Protein AF-A0A367IWD2-F1 (afdb_monomer)

Sequence (474 aa):
EDLYQDLKIALFERIKDKDSSVRIQAATALCRLQNADIDVDPTDGKTILQKLMWILQNDSNAEIRRVILFNIDPNQDTLPYIVERARDVDPINRRVVYLKPLSDLQDFRLLSFQQRSNVLKWGLNDRDPLVRKAVGKMLSTKWIKQASNNLIEFLERLEILKSGVADIAESVLNAFFAERMDIIKEITFDAEFWKHLTPESIFLAKVFINFLQTKNHLDERLEDVLPEVTDHANNLEYYWEMYQSASDEDKPEYEFIISQLLETCMCLDYADEVGRRKVFELLRSILKSFDIISDHLTRIIRLFRLISSDERDFTRTMIEIISDIQELFNPFEGLEESSAKKIRLDDGGSSSPERTNALSDTTDNDIRFKCLSICRSMLENSQESFNKNSNLYGLLNDLIVPAVQNADTNLRGIGLHCLGLCCTLDRELAQHNISLFIHCIKCGHDELKIRALMILFDLIMTYGLQTVTAHLED

Mean predicted aligned error: 7.69 Å

Secondary structure (DSSP, 8-state):
-HHHHHHHHHHHHHTT-SSHHHHHHHHHHHHHTTTS--PPPTTTS--HHHHHHHHHHH-S-HHHHHHHHHH----TTTHHHHHHGGG-SSHHHHHHHHHTTTTS-S-GGGS-HHHHHHHHHHHHT-SSHHHHHHHHHHIIIIIHHHTTT-HHHHHHHHTTTSTTTHHHHHHHHHHHHHH-GGGTTT----TTGGGS--HHHHHHHHHHHHHHHT-TT-HHHHHHHSPPHHHHHHHHHHHHHHHHHS-TTTHHHHHHHHHHHHHHHTTS----HHHHHHHHHHHHHHHHSTT--HHHHHHHHHHHHHHSSSHHHHHHHHHHHHHHHHHHH-TTHHHHTT--S------------HHHHHHHHHHHHHHHHHHHHHHHHHHHT--S-GGG-HHHHHHIIIIIHHHHT-SSHHHHHHHHHHHHHHHHH-HHHHHHHHHHHHHHHHHS-HHHHHHHHHHHHHHHHHH-HHHHTTT---

Organism: Rhizopus stolonifer (NCBI:txid4846)

Structure (mmCIF, N/CA/C/O backbone):
data_AF-A0A367IWD2-F1
#
_entry.id   AF-A0A367IWD2-F1
#
loop_
_atom_site.group_PDB
_atom_site.id
_atom_site.type_symbol
_atom_site.label_atom_id
_atom_site.label_alt_id
_atom_site.label_comp_id
_atom_site.label_asym_id
_atom_site.label_entity_id
_atom_site.label_seq_id
_atom_site.pdbx_PDB_ins_code
_atom_site.Cartn_x
_atom_site.Cartn_y
_atom_site.Cartn_z
_atom_site.occupancy
_atom_site.B_iso_or_equiv
_atom_site.auth_seq_id
_atom_site.auth_comp_id
_atom_site.auth_asym_id
_atom_site.auth_atom_id
_atom_site.pdbx_PDB_model_num
ATOM 1 N N . GLU A 1 1 ? 41.403 -0.947 -37.393 1.00 76.31 1 GLU A N 1
ATOM 2 C CA . GLU A 1 1 ? 41.480 0.253 -36.553 1.00 76.31 1 GLU A CA 1
ATOM 3 C C . GLU A 1 1 ? 41.031 1.503 -37.289 1.00 76.31 1 GLU A C 1
ATOM 5 O O . GLU A 1 1 ? 39.931 1.953 -37.016 1.00 76.31 1 GLU A O 1
ATOM 10 N N . ASP A 1 2 ? 41.758 1.974 -38.303 1.00 84.19 2 ASP A N 1
ATOM 11 C CA . ASP A 1 2 ? 41.429 3.232 -39.004 1.00 84.19 2 ASP A CA 1
ATOM 12 C C . ASP A 1 2 ? 39.982 3.299 -39.532 1.00 84.19 2 ASP A C 1
ATOM 14 O O . ASP A 1 2 ? 39.249 4.233 -39.223 1.00 84.19 2 ASP A O 1
ATOM 18 N N . LEU A 1 3 ? 39.504 2.242 -40.206 1.00 89.62 3 LEU A N 1
ATOM 19 C CA . LEU A 1 3 ? 38.119 2.173 -40.698 1.00 89.62 3 LEU A CA 1
ATOM 20 C C . LEU A 1 3 ? 37.063 2.239 -39.577 1.00 89.62 3 LEU A C 1
ATOM 22 O O . LEU A 1 3 ? 35.968 2.755 -39.790 1.00 89.62 3 LEU A O 1
ATOM 26 N N . TYR A 1 4 ? 37.363 1.686 -38.398 1.00 87.38 4 TYR A N 1
ATOM 27 C CA . TYR A 1 4 ? 36.448 1.719 -37.256 1.00 87.38 4 TYR A CA 1
ATOM 28 C C . TYR A 1 4 ? 36.325 3.145 -36.710 1.00 87.38 4 TYR A C 1
ATOM 30 O O . TYR A 1 4 ? 35.212 3.623 -36.490 1.00 87.38 4 TYR A O 1
ATOM 38 N N . GLN A 1 5 ? 37.454 3.844 -36.570 1.00 85.75 5 GLN A N 1
ATOM 39 C CA . GLN A 1 5 ? 37.480 5.230 -36.107 1.00 85.75 5 GLN A CA 1
ATOM 40 C C . GLN A 1 5 ? 36.806 6.174 -37.115 1.00 85.75 5 GLN A C 1
ATOM 42 O O . GLN A 1 5 ? 35.967 6.984 -36.720 1.00 85.75 5 GLN A O 1
ATOM 47 N N . ASP A 1 6 ? 37.063 6.005 -38.416 1.00 89.50 6 ASP A N 1
ATOM 48 C CA . ASP A 1 6 ? 36.394 6.775 -39.475 1.00 89.50 6 ASP A CA 1
ATOM 49 C C . ASP A 1 6 ? 34.869 6.574 -39.446 1.00 89.50 6 ASP A C 1
ATOM 51 O O . ASP A 1 6 ? 34.095 7.534 -39.520 1.00 89.50 6 ASP A O 1
ATOM 55 N N . LEU A 1 7 ? 34.419 5.323 -39.282 1.00 91.19 7 LEU A N 1
ATOM 56 C CA . LEU A 1 7 ? 33.000 4.998 -39.154 1.00 91.19 7 LEU A CA 1
ATOM 57 C C . LEU A 1 7 ? 32.384 5.647 -37.907 1.00 91.19 7 LEU A C 1
ATOM 59 O O . LEU A 1 7 ? 31.304 6.234 -37.989 1.00 91.19 7 LEU A O 1
ATOM 63 N N . LYS A 1 8 ? 33.061 5.563 -36.758 1.00 88.62 8 LYS A N 1
ATOM 64 C CA . LYS A 1 8 ? 32.615 6.150 -35.488 1.00 88.62 8 LYS A CA 1
ATOM 65 C C . LYS A 1 8 ? 32.444 7.667 -35.601 1.00 88.62 8 LYS A C 1
ATOM 67 O O . LYS A 1 8 ? 31.390 8.182 -35.224 1.00 88.62 8 LYS A O 1
ATOM 72 N N . ILE A 1 9 ? 33.422 8.367 -36.181 1.00 89.06 9 ILE A N 1
ATOM 73 C CA . ILE A 1 9 ? 33.366 9.820 -36.413 1.00 89.06 9 ILE A CA 1
ATOM 74 C C . ILE A 1 9 ? 32.165 10.171 -37.300 1.00 89.06 9 ILE A C 1
ATOM 76 O O . ILE A 1 9 ? 31.346 11.015 -36.928 1.00 89.06 9 ILE A O 1
ATOM 80 N N . ALA A 1 10 ? 31.991 9.470 -38.426 1.00 93.38 10 ALA A N 1
ATOM 81 C CA . ALA A 1 10 ? 30.861 9.705 -39.323 1.00 93.38 10 ALA A CA 1
ATOM 82 C C . ALA A 1 10 ? 29.505 9.486 -38.622 1.00 93.38 10 ALA A C 1
ATOM 84 O O . ALA A 1 10 ? 28.577 10.284 -38.782 1.00 93.38 10 ALA A O 1
ATOM 85 N N . LEU A 1 11 ? 29.381 8.439 -37.798 1.00 94.38 11 LEU A N 1
ATOM 86 C CA . LEU A 1 11 ? 28.165 8.158 -37.030 1.00 94.38 11 LEU A CA 1
ATOM 87 C C . LEU A 1 11 ? 27.882 9.226 -35.963 1.00 94.38 11 LEU A C 1
ATOM 89 O O . LEU A 1 11 ? 26.724 9.598 -35.770 1.00 94.38 11 LEU A O 1
ATOM 93 N N . PHE A 1 12 ? 28.910 9.761 -35.303 1.00 92.06 12 PHE A N 1
ATOM 94 C CA . PHE A 1 12 ? 28.763 10.852 -34.333 1.00 92.06 12 PHE A CA 1
ATOM 95 C C . PHE A 1 12 ? 28.338 12.181 -34.954 1.00 92.06 12 PHE A C 1
ATOM 97 O O . PHE A 1 12 ? 27.682 12.987 -34.288 1.00 92.06 12 PHE A O 1
ATOM 104 N N . GLU A 1 13 ? 28.654 12.415 -36.223 1.00 92.38 13 GLU A N 1
ATOM 105 C CA . GLU A 1 13 ? 28.060 13.525 -36.962 1.00 92.38 13 GLU A CA 1
ATOM 106 C C . GLU A 1 13 ? 26.602 13.231 -37.323 1.00 92.38 13 GLU A C 1
ATOM 108 O O . GLU A 1 13 ? 25.718 14.057 -37.083 1.00 92.38 13 GLU A O 1
ATOM 113 N N . ARG A 1 14 ? 26.324 12.037 -37.868 1.00 95.56 14 ARG A N 1
ATOM 114 C CA . ARG A 1 14 ? 24.978 11.664 -38.335 1.00 95.56 14 ARG A CA 1
ATOM 115 C C . ARG A 1 14 ? 23.954 11.533 -37.212 1.00 95.56 14 ARG A C 1
ATOM 117 O O . ARG A 1 14 ? 22.770 11.755 -37.440 1.00 95.56 14 ARG A O 1
ATOM 124 N N . ILE A 1 15 ? 24.371 11.242 -35.984 1.00 94.31 15 ILE A N 1
ATOM 125 C CA . ILE A 1 15 ? 23.451 11.187 -34.843 1.00 94.31 15 ILE A CA 1
ATOM 126 C C . ILE A 1 15 ? 22.932 12.569 -34.417 1.00 94.31 15 ILE A C 1
ATOM 128 O O . ILE A 1 15 ? 21.989 12.656 -33.640 1.00 94.31 15 ILE A O 1
ATOM 132 N N . LYS A 1 16 ? 23.514 13.654 -34.940 1.00 92.75 16 LYS A N 1
ATOM 133 C CA . LYS A 1 16 ? 23.053 15.039 -34.747 1.00 92.75 16 LYS A CA 1
ATOM 134 C C . LYS A 1 16 ? 22.347 15.594 -35.992 1.00 92.75 16 LYS A C 1
ATOM 136 O O . LYS A 1 16 ? 22.099 16.796 -36.064 1.00 92.75 16 LYS A O 1
ATOM 141 N N . ASP A 1 17 ? 22.051 14.743 -36.978 1.00 96.69 17 ASP A N 1
ATOM 142 C CA . ASP A 1 17 ? 21.439 15.160 -38.240 1.00 96.69 17 ASP A CA 1
ATOM 143 C C . ASP A 1 17 ? 20.056 15.793 -38.014 1.00 96.69 17 ASP A C 1
ATOM 145 O O . ASP A 1 17 ? 19.337 15.466 -37.066 1.00 96.69 17 ASP A O 1
ATOM 149 N N . LYS A 1 18 ? 19.667 16.714 -38.896 1.00 95.31 18 LYS A N 1
ATOM 150 C CA . LYS A 1 18 ? 18.365 17.383 -38.834 1.00 95.31 18 LYS A CA 1
ATOM 151 C C . LYS A 1 18 ? 17.227 16.395 -39.101 1.00 95.31 18 LYS A C 1
ATOM 153 O O . LYS A 1 18 ? 16.166 16.514 -38.485 1.00 95.31 18 LYS A O 1
ATOM 158 N N . ASP A 1 19 ? 17.449 15.428 -39.989 1.00 96.81 19 ASP A N 1
ATOM 159 C CA . ASP A 1 19 ? 16.465 14.410 -40.340 1.00 96.81 19 ASP A CA 1
ATOM 160 C C . ASP A 1 19 ? 16.474 13.262 -39.320 1.00 96.81 19 ASP A C 1
ATOM 162 O O . ASP A 1 19 ? 17.493 12.605 -39.087 1.00 96.81 19 ASP A O 1
ATOM 166 N N . SER A 1 20 ? 15.320 12.991 -38.704 1.00 96.88 20 SER A N 1
ATOM 167 C CA . SER A 1 20 ? 15.198 11.905 -37.732 1.00 96.88 20 SER A CA 1
ATOM 168 C C . SER A 1 20 ? 15.439 10.526 -38.343 1.00 96.88 20 SER A C 1
ATOM 170 O O . SER A 1 20 ? 15.925 9.650 -37.638 1.00 96.88 20 SER A O 1
ATOM 172 N N . SER A 1 21 ? 15.152 10.319 -39.631 1.00 97.06 21 SER A N 1
ATOM 173 C CA . SER A 1 21 ? 15.406 9.039 -40.303 1.00 97.06 21 SER A CA 1
ATOM 174 C C . SER A 1 21 ? 16.902 8.713 -40.361 1.00 97.06 21 SER A C 1
ATOM 176 O O . SER A 1 21 ? 17.296 7.573 -40.109 1.00 97.06 21 SER A O 1
ATOM 178 N N . VAL A 1 22 ? 17.747 9.725 -40.584 1.00 97.56 22 VAL A N 1
ATOM 179 C CA . VAL A 1 22 ? 19.210 9.594 -40.554 1.00 97.56 22 VAL A CA 1
ATOM 180 C C . VAL A 1 22 ? 19.686 9.320 -39.131 1.00 97.56 22 VAL A C 1
ATOM 182 O O . VAL A 1 22 ? 20.461 8.384 -38.913 1.00 97.56 22 VAL A O 1
ATOM 185 N N . ARG A 1 23 ? 19.169 10.066 -38.144 1.00 97.12 23 ARG A N 1
ATOM 186 C CA . ARG A 1 23 ? 19.503 9.836 -36.730 1.00 97.12 23 ARG A CA 1
ATOM 187 C C . ARG A 1 23 ? 19.108 8.434 -36.255 1.00 97.12 23 ARG A C 1
ATOM 189 O O . ARG A 1 23 ? 19.865 7.830 -35.507 1.00 97.12 23 ARG A O 1
ATOM 196 N N . ILE A 1 24 ? 17.982 7.881 -36.716 1.00 97.12 24 ILE A N 1
ATOM 197 C CA . ILE A 1 24 ? 17.560 6.499 -36.416 1.00 97.12 24 ILE A CA 1
ATOM 198 C C . ILE A 1 24 ? 18.602 5.484 -36.905 1.00 97.12 24 ILE A C 1
ATOM 200 O O . ILE A 1 24 ? 18.986 4.585 -36.152 1.00 97.12 24 ILE A O 1
ATOM 204 N N . GLN A 1 25 ? 19.085 5.624 -38.145 1.00 97.38 25 GLN A N 1
ATOM 205 C CA . GLN A 1 25 ? 20.106 4.721 -38.687 1.00 97.38 25 GLN A CA 1
ATOM 206 C C . GLN A 1 25 ? 21.433 4.867 -37.938 1.00 97.38 25 GLN A C 1
ATOM 208 O O . GLN A 1 25 ? 22.050 3.864 -37.576 1.00 97.38 25 GLN A O 1
ATOM 213 N N . ALA A 1 26 ? 21.833 6.105 -37.629 1.00 97.00 26 ALA A N 1
ATOM 214 C CA . ALA A 1 26 ? 23.030 6.370 -36.840 1.00 97.00 26 ALA A CA 1
ATOM 215 C C . ALA A 1 26 ? 22.930 5.770 -35.427 1.00 97.00 26 ALA A C 1
ATOM 217 O O . ALA A 1 26 ? 23.858 5.095 -34.988 1.00 97.00 26 ALA A O 1
ATOM 218 N N . ALA A 1 27 ? 21.792 5.935 -34.742 1.00 97.00 27 ALA A N 1
ATOM 219 C CA . ALA A 1 27 ? 21.549 5.378 -33.410 1.00 97.00 27 ALA A CA 1
ATOM 220 C C . ALA A 1 27 ? 21.619 3.849 -33.436 1.00 97.00 27 ALA A C 1
ATOM 222 O O . ALA A 1 27 ? 22.286 3.241 -32.605 1.00 97.00 27 ALA A O 1
ATOM 223 N N . THR A 1 28 ? 20.984 3.232 -34.437 1.00 96.50 28 THR A N 1
ATOM 224 C CA . THR A 1 28 ? 20.995 1.776 -34.630 1.00 96.50 28 THR A CA 1
ATOM 225 C C . THR A 1 28 ? 22.417 1.250 -34.818 1.00 96.50 28 THR A C 1
ATOM 227 O O . THR A 1 28 ? 22.790 0.250 -34.205 1.00 96.50 28 THR A O 1
ATOM 230 N N . ALA A 1 29 ? 23.221 1.917 -35.651 1.00 95.81 29 ALA A N 1
ATOM 231 C CA . ALA A 1 29 ? 24.611 1.540 -35.875 1.00 95.81 29 ALA A CA 1
ATOM 232 C C . ALA A 1 29 ? 25.457 1.714 -34.604 1.00 95.81 29 ALA A C 1
ATOM 234 O O . ALA A 1 29 ? 26.176 0.792 -34.232 1.00 95.81 29 ALA A O 1
ATOM 235 N N . LEU A 1 30 ? 25.315 2.840 -33.895 1.00 94.94 30 LEU A N 1
ATOM 236 C CA . LEU A 1 30 ? 26.032 3.106 -32.643 1.00 94.94 30 LEU A CA 1
ATOM 237 C C . LEU A 1 30 ? 25.687 2.097 -31.539 1.00 94.94 30 LEU A C 1
ATOM 239 O O . LEU A 1 30 ? 26.592 1.636 -30.851 1.00 94.94 30 LEU A O 1
ATOM 243 N N . CYS A 1 31 ? 24.422 1.680 -31.402 1.00 94.88 31 CYS A N 1
ATOM 244 C CA . CYS A 1 31 ? 24.045 0.628 -30.450 1.00 94.88 31 CYS A CA 1
ATOM 245 C C . CYS A 1 31 ? 24.776 -0.696 -30.724 1.00 94.88 31 CYS A C 1
ATOM 247 O O . CYS A 1 31 ? 25.167 -1.386 -29.791 1.00 94.88 31 CYS A O 1
ATOM 249 N N . ARG A 1 32 ? 25.043 -1.050 -31.988 1.00 93.00 32 ARG A N 1
ATOM 250 C CA . ARG A 1 32 ? 25.809 -2.271 -32.312 1.00 93.00 32 ARG A CA 1
ATOM 251 C C . ARG A 1 32 ? 27.283 -2.187 -31.918 1.00 93.00 32 ARG A C 1
ATOM 253 O O . ARG A 1 32 ? 27.925 -3.222 -31.783 1.00 93.00 32 ARG A O 1
ATOM 260 N N . LEU A 1 33 ? 27.807 -0.976 -31.749 1.00 91.31 33 LEU A N 1
ATOM 261 C CA . LEU A 1 33 ? 29.195 -0.716 -31.370 1.00 91.31 33 LEU A CA 1
ATOM 262 C C . LEU A 1 33 ? 29.349 -0.421 -29.865 1.00 91.31 33 LEU A C 1
ATOM 264 O O . LEU A 1 33 ? 30.459 -0.178 -29.409 1.00 91.31 33 LEU A O 1
ATOM 268 N N . GLN A 1 34 ? 28.264 -0.467 -29.078 1.00 88.19 34 GLN A N 1
ATOM 269 C CA . GLN A 1 34 ? 28.233 0.010 -27.685 1.00 88.19 34 GLN A CA 1
ATOM 270 C C . GLN A 1 34 ? 29.248 -0.665 -26.743 1.00 88.19 34 GLN A C 1
ATOM 272 O O . GLN A 1 34 ? 29.735 -0.011 -25.827 1.00 88.19 34 GLN A O 1
ATOM 277 N N . ASN A 1 35 ? 29.587 -1.938 -26.983 1.00 80.38 35 ASN A N 1
ATOM 278 C CA . ASN A 1 35 ? 30.519 -2.718 -26.154 1.00 80.38 35 ASN A CA 1
ATOM 279 C C . ASN A 1 35 ? 31.946 -2.764 -26.718 1.00 80.38 35 ASN A C 1
ATOM 281 O O . ASN A 1 35 ? 32.832 -3.337 -26.092 1.00 80.38 35 ASN A O 1
ATOM 285 N N . ALA A 1 36 ? 32.163 -2.227 -27.921 1.00 73.50 36 ALA A N 1
ATOM 286 C CA . ALA A 1 36 ? 33.448 -2.309 -28.608 1.00 73.50 36 ALA A CA 1
ATOM 287 C C . ALA A 1 36 ? 34.419 -1.193 -28.190 1.00 73.50 36 ALA A C 1
ATOM 289 O O . ALA A 1 36 ? 35.567 -1.205 -28.621 1.00 73.50 36 ALA A O 1
ATOM 290 N N . ASP A 1 37 ? 33.969 -0.227 -27.381 1.00 66.06 37 ASP A N 1
ATOM 291 C CA . ASP A 1 37 ? 34.604 1.085 -27.333 1.00 66.06 37 ASP A CA 1
ATOM 292 C C . ASP A 1 37 ? 34.851 1.606 -25.914 1.00 66.06 37 ASP A C 1
ATOM 294 O O . ASP A 1 37 ? 33.945 2.098 -25.237 1.00 66.06 37 ASP A O 1
ATOM 298 N N . ILE A 1 38 ? 36.113 1.520 -25.489 1.00 67.94 38 ILE A N 1
ATOM 299 C CA . ILE A 1 38 ? 36.642 2.229 -24.314 1.00 67.94 38 ILE A CA 1
ATOM 300 C C . ILE A 1 38 ? 37.183 3.610 -24.740 1.00 67.94 38 ILE A C 1
ATOM 302 O O . ILE A 1 38 ? 37.380 4.487 -23.897 1.00 67.94 38 ILE A O 1
ATOM 306 N N . ASP A 1 39 ? 37.376 3.847 -26.043 1.00 76.56 39 ASP A N 1
ATOM 307 C CA . ASP A 1 39 ? 37.979 5.073 -26.544 1.00 76.56 39 ASP A CA 1
ATOM 308 C C . ASP A 1 39 ? 36.976 6.228 -26.511 1.00 76.56 39 ASP A C 1
ATOM 310 O O . ASP A 1 39 ? 35.858 6.192 -27.044 1.00 76.56 39 ASP A O 1
ATOM 314 N N . VAL A 1 40 ? 37.408 7.321 -25.899 1.00 82.19 40 VAL A N 1
ATOM 315 C CA . VAL A 1 40 ? 36.646 8.565 -25.868 1.00 82.19 40 VAL A CA 1
ATOM 316 C C . VAL A 1 40 ? 36.760 9.293 -27.204 1.00 82.19 40 VAL A C 1
ATOM 318 O O . VAL A 1 40 ? 37.813 9.296 -27.838 1.00 82.19 40 VAL A O 1
ATOM 321 N N . ASP A 1 41 ? 35.678 9.937 -27.637 1.00 81.56 41 ASP A N 1
ATOM 322 C CA . ASP A 1 41 ? 35.747 10.882 -28.750 1.00 81.56 41 ASP A CA 1
ATOM 323 C C . ASP A 1 41 ? 36.679 12.049 -28.371 1.00 81.56 41 ASP A C 1
ATOM 325 O O . ASP A 1 41 ? 36.405 12.730 -27.377 1.00 81.56 41 ASP A O 1
ATOM 329 N N . PRO A 1 42 ? 37.740 12.343 -29.145 1.00 81.38 42 PRO A N 1
ATOM 330 C CA . PRO A 1 42 ? 38.634 13.469 -28.870 1.00 81.38 42 PRO A CA 1
ATOM 331 C C . PRO A 1 42 ? 37.933 14.836 -28.810 1.00 81.38 42 PRO A C 1
ATOM 333 O O . PRO A 1 42 ? 38.454 15.774 -28.211 1.00 81.38 42 PRO A O 1
ATOM 336 N N . THR A 1 43 ? 36.759 14.965 -29.430 1.00 82.81 43 THR A N 1
ATOM 337 C CA . THR A 1 43 ? 36.009 16.221 -29.550 1.00 82.81 43 THR A CA 1
ATOM 338 C C . THR A 1 43 ? 35.304 16.615 -28.255 1.00 82.81 43 THR A C 1
ATOM 340 O O . THR A 1 43 ? 35.242 17.796 -27.918 1.00 82.81 43 THR A O 1
ATOM 343 N N . ASP A 1 44 ? 34.719 15.646 -27.546 1.00 85.06 44 ASP A N 1
ATOM 344 C CA . ASP A 1 44 ? 33.892 15.900 -26.357 1.00 85.06 44 ASP A CA 1
ATOM 345 C C . ASP A 1 44 ? 34.216 14.996 -25.159 1.00 85.06 44 ASP A C 1
ATOM 347 O O . ASP A 1 44 ? 33.583 15.122 -24.110 1.00 85.06 44 ASP A O 1
ATOM 351 N N . GLY A 1 45 ? 35.210 14.116 -25.292 1.00 87.06 45 GLY A N 1
ATOM 352 C CA . GLY A 1 45 ? 35.662 13.211 -24.243 1.00 87.06 45 GLY A CA 1
ATOM 353 C C . GLY A 1 45 ? 34.659 12.114 -23.892 1.00 87.06 45 GLY A C 1
ATOM 354 O O . GLY A 1 45 ? 34.798 11.509 -22.831 1.00 87.06 45 GLY A O 1
ATOM 355 N N . LYS A 1 46 ? 33.638 11.864 -24.729 1.00 88.25 46 LYS A N 1
ATOM 356 C CA . LYS A 1 46 ? 32.575 10.896 -24.426 1.00 88.25 46 LYS A CA 1
ATOM 357 C C . LYS A 1 46 ? 32.710 9.595 -25.200 1.00 88.25 46 LYS A C 1
ATOM 359 O O . LYS A 1 46 ? 33.054 9.589 -26.382 1.00 88.25 46 LYS A O 1
ATOM 364 N N . THR A 1 47 ? 32.347 8.494 -24.551 1.00 90.56 47 THR A N 1
ATOM 365 C CA . THR A 1 47 ? 32.220 7.177 -25.193 1.00 90.56 47 THR A CA 1
ATOM 366 C C . THR A 1 47 ? 30.922 7.069 -26.002 1.00 90.56 47 THR A C 1
ATOM 368 O O . THR A 1 47 ? 30.002 7.883 -25.854 1.00 90.56 47 THR A O 1
ATOM 371 N N . ILE A 1 48 ? 30.809 6.027 -26.837 1.00 92.12 48 ILE A N 1
ATOM 372 C CA . ILE A 1 48 ? 29.563 5.702 -27.555 1.00 92.12 48 ILE A CA 1
ATOM 373 C C . ILE A 1 48 ? 28.396 5.577 -26.569 1.00 92.12 48 ILE A C 1
ATOM 375 O O . ILE A 1 48 ? 27.342 6.180 -26.779 1.00 92.12 48 ILE A O 1
ATOM 379 N N . LEU A 1 49 ? 28.606 4.856 -25.464 1.00 92.06 49 LEU A N 1
ATOM 380 C CA . LEU A 1 49 ? 27.590 4.626 -24.442 1.00 92.06 49 LEU A CA 1
ATOM 381 C C . LEU A 1 49 ? 27.074 5.941 -23.844 1.00 92.06 49 LEU A C 1
ATOM 383 O O . LEU A 1 49 ? 25.870 6.187 -23.823 1.00 92.06 49 LEU A O 1
ATOM 387 N N . GLN A 1 50 ? 27.980 6.832 -23.436 1.00 91.94 50 GLN A N 1
ATOM 388 C CA . GLN A 1 50 ? 27.619 8.132 -22.861 1.00 91.94 50 GLN A CA 1
ATOM 389 C C . GLN A 1 50 ? 26.849 9.013 -23.851 1.00 91.94 50 GLN A C 1
ATOM 391 O O . GLN A 1 50 ? 25.918 9.723 -23.461 1.00 91.94 50 GLN A O 1
ATOM 396 N N . LYS A 1 51 ? 27.199 8.962 -25.142 1.00 92.94 51 LYS A N 1
ATOM 397 C CA . LYS A 1 51 ? 26.456 9.676 -26.188 1.00 92.94 51 LYS A CA 1
ATOM 398 C C . LYS A 1 51 ? 25.061 9.091 -26.380 1.00 92.94 51 LYS A C 1
ATOM 400 O O . LYS A 1 51 ? 24.103 9.859 -26.418 1.00 92.94 51 LYS A O 1
ATOM 405 N N . LEU A 1 52 ? 24.924 7.765 -26.431 1.00 95.62 52 LEU A N 1
ATOM 406 C CA . LEU A 1 52 ? 23.623 7.092 -26.507 1.00 95.62 52 LEU A CA 1
ATOM 407 C C . LEU A 1 52 ? 22.732 7.437 -25.308 1.00 95.62 52 LEU A C 1
ATOM 409 O O . LEU A 1 52 ? 21.557 7.738 -25.507 1.00 95.62 52 LEU A O 1
ATOM 413 N N . MET A 1 53 ? 23.277 7.476 -24.088 1.00 95.62 53 MET A N 1
ATOM 414 C CA . MET A 1 53 ? 22.520 7.873 -22.890 1.00 95.62 53 MET A CA 1
ATOM 415 C C . MET A 1 53 ? 22.066 9.333 -22.961 1.00 95.62 53 MET A C 1
ATOM 417 O O . MET A 1 53 ? 20.913 9.645 -22.657 1.00 95.62 53 MET A O 1
ATOM 421 N N . TRP A 1 54 ? 22.927 10.228 -23.453 1.00 95.38 54 TRP A N 1
ATOM 422 C CA . TRP A 1 54 ? 22.547 11.620 -23.676 1.00 95.38 54 TRP A CA 1
ATOM 423 C C . TRP A 1 54 ? 21.414 11.743 -24.707 1.00 95.38 54 TRP A C 1
ATOM 425 O O . TRP A 1 54 ? 20.446 12.462 -24.468 1.00 95.38 54 TRP A O 1
ATOM 435 N N . ILE A 1 55 ? 21.478 11.013 -25.823 1.00 96.50 55 ILE A N 1
ATOM 436 C CA . ILE A 1 55 ? 20.422 11.015 -26.853 1.00 96.50 55 ILE A CA 1
ATOM 437 C C . ILE A 1 55 ? 19.121 10.434 -26.290 1.00 96.50 55 ILE A C 1
ATOM 439 O O . ILE A 1 55 ? 18.049 10.993 -26.515 1.00 96.50 55 ILE A O 1
ATOM 443 N N . LEU A 1 56 ? 19.208 9.358 -25.505 1.00 97.38 56 LEU A N 1
ATOM 444 C CA . LEU A 1 56 ? 18.060 8.733 -24.855 1.00 97.38 56 LEU A CA 1
ATOM 445 C C . LEU A 1 56 ? 17.294 9.713 -23.954 1.00 97.38 56 LEU A C 1
ATOM 447 O O . LEU A 1 56 ? 16.070 9.630 -23.852 1.00 97.38 56 LEU A O 1
ATOM 451 N N . GLN A 1 57 ? 17.991 10.656 -23.321 1.00 97.06 57 GLN A N 1
ATOM 452 C CA . GLN A 1 57 ? 17.374 11.684 -22.487 1.00 97.06 57 GLN A CA 1
ATOM 453 C C . GLN A 1 57 ? 16.882 12.900 -23.284 1.00 97.06 57 GLN A C 1
ATOM 455 O O . GLN A 1 57 ? 15.843 13.455 -22.924 1.00 97.06 57 GLN A O 1
ATOM 460 N N . ASN A 1 58 ? 17.599 13.300 -24.343 1.00 96.25 58 ASN A N 1
ATOM 461 C CA . ASN A 1 58 ? 17.477 14.637 -24.938 1.00 96.25 58 ASN A CA 1
ATOM 462 C C . ASN A 1 58 ? 16.940 14.681 -26.381 1.00 96.25 58 ASN A C 1
ATOM 464 O O . ASN A 1 58 ? 16.530 15.758 -26.816 1.00 96.25 58 ASN A O 1
ATOM 468 N N . ASP A 1 59 ? 16.925 13.582 -27.148 1.00 97.25 59 ASP A N 1
ATOM 469 C CA . ASP A 1 59 ? 16.371 13.634 -28.512 1.00 97.25 59 ASP A CA 1
ATOM 470 C C . ASP A 1 59 ? 14.866 13.901 -28.453 1.00 97.25 59 ASP A C 1
ATOM 472 O O . ASP A 1 59 ? 14.143 13.269 -27.682 1.00 97.25 59 ASP A O 1
ATOM 476 N N . SER A 1 60 ? 14.380 14.828 -29.276 1.00 95.75 60 SER A N 1
ATOM 477 C CA . SER A 1 60 ? 12.967 15.196 -29.331 1.00 95.75 60 SER A CA 1
ATOM 478 C C . SER A 1 60 ? 12.101 14.109 -29.972 1.00 95.75 60 SER A C 1
ATOM 480 O O . SER A 1 60 ? 10.935 13.956 -29.598 1.00 95.75 60 SER A O 1
ATOM 482 N N . ASN A 1 61 ? 12.654 13.309 -30.887 1.00 97.88 61 ASN A N 1
ATOM 483 C CA . ASN A 1 61 ? 11.917 12.263 -31.582 1.00 97.88 61 ASN A CA 1
ATOM 484 C C . ASN A 1 61 ? 11.847 10.981 -30.730 1.00 97.88 61 ASN A C 1
ATOM 486 O O . ASN A 1 61 ? 12.860 10.366 -30.388 1.00 97.88 61 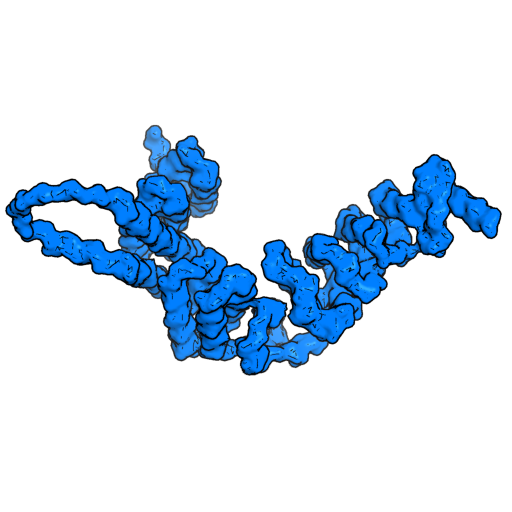ASN A O 1
ATOM 490 N N . ALA A 1 62 ? 10.621 10.552 -30.417 1.00 98.06 62 ALA A N 1
ATOM 491 C CA . ALA A 1 62 ? 10.370 9.375 -29.591 1.00 98.06 62 ALA A CA 1
ATOM 492 C C . ALA A 1 62 ? 10.906 8.071 -30.202 1.00 98.06 62 ALA A C 1
ATOM 494 O O . ALA A 1 62 ? 11.329 7.192 -29.456 1.00 98.06 62 ALA A O 1
ATOM 495 N N . GLU A 1 63 ? 10.927 7.945 -31.529 1.00 98.00 63 GLU A N 1
ATOM 496 C CA . GLU A 1 63 ? 11.397 6.751 -32.232 1.00 98.00 63 GLU A CA 1
ATOM 497 C C . GLU A 1 63 ? 12.905 6.544 -32.071 1.00 98.00 63 GLU A C 1
ATOM 499 O O . GLU A 1 63 ? 13.341 5.415 -31.874 1.00 98.00 63 GLU A O 1
ATOM 504 N N . ILE A 1 64 ? 13.702 7.616 -32.040 1.00 97.81 64 ILE A N 1
ATOM 505 C CA . ILE A 1 64 ? 15.149 7.516 -31.787 1.00 97.81 64 ILE A CA 1
ATOM 506 C C . ILE A 1 64 ? 15.397 6.997 -30.371 1.00 97.81 64 ILE A C 1
ATOM 508 O O . ILE A 1 64 ? 16.143 6.035 -30.185 1.00 97.81 64 ILE A O 1
ATOM 512 N N . ARG A 1 65 ? 14.708 7.573 -29.375 1.00 98.19 65 ARG A N 1
ATOM 513 C CA . ARG A 1 65 ? 14.762 7.082 -27.987 1.00 98.19 65 ARG A CA 1
ATOM 514 C C . ARG A 1 65 ? 14.347 5.609 -27.907 1.00 98.19 65 ARG A C 1
ATOM 516 O O . ARG A 1 65 ? 14.994 4.823 -27.223 1.00 98.19 65 ARG A O 1
ATOM 523 N N . ARG A 1 66 ? 13.314 5.212 -28.657 1.00 98.31 66 ARG A N 1
ATOM 524 C CA . ARG A 1 66 ? 12.829 3.826 -28.742 1.00 98.31 66 ARG A CA 1
ATOM 525 C C . ARG A 1 66 ? 13.858 2.867 -29.324 1.00 98.31 66 ARG A C 1
ATOM 527 O O . ARG A 1 66 ? 14.031 1.774 -28.796 1.00 98.31 66 ARG A O 1
ATOM 534 N N . VAL A 1 67 ? 14.515 3.264 -30.412 1.00 97.81 67 VAL A N 1
ATOM 535 C CA . VAL A 1 67 ? 15.564 2.477 -31.069 1.00 97.81 67 VAL A CA 1
ATOM 536 C C . VAL A 1 67 ? 16.706 2.228 -30.097 1.00 97.81 67 VAL A C 1
ATOM 538 O O . VAL A 1 67 ? 17.151 1.090 -29.978 1.00 97.81 67 VAL A O 1
ATOM 541 N N . ILE A 1 68 ? 17.119 3.251 -29.345 1.00 97.94 68 ILE A N 1
ATOM 542 C CA . ILE A 1 68 ? 18.141 3.092 -28.306 1.00 97.94 68 ILE A CA 1
ATOM 543 C C . ILE A 1 68 ? 17.649 2.125 -27.225 1.00 97.94 68 ILE A C 1
ATOM 545 O O . ILE A 1 68 ? 18.332 1.146 -26.953 1.00 97.94 68 ILE A O 1
ATOM 549 N N . LEU A 1 69 ? 16.441 2.313 -26.677 1.00 97.62 69 LEU A N 1
ATOM 550 C CA . LEU A 1 69 ? 15.875 1.406 -25.662 1.00 97.62 69 LEU A CA 1
ATOM 551 C C . LEU A 1 69 ? 15.819 -0.056 -26.104 1.00 97.62 69 LEU A C 1
ATOM 553 O O . LEU A 1 69 ? 15.948 -0.949 -25.273 1.00 97.62 69 LEU A O 1
ATOM 557 N N . PHE A 1 70 ? 15.577 -0.308 -27.389 1.00 96.19 70 PHE A N 1
ATOM 558 C CA . PHE A 1 70 ? 15.439 -1.667 -27.896 1.00 96.19 70 PHE A CA 1
ATOM 559 C C . PHE A 1 70 ? 16.783 -2.379 -28.100 1.00 96.19 70 PHE A C 1
ATOM 561 O O . PHE A 1 70 ? 16.824 -3.609 -28.091 1.00 96.19 70 PHE A O 1
ATOM 568 N N . ASN A 1 71 ? 17.856 -1.615 -28.319 1.00 95.19 71 ASN A N 1
ATOM 569 C CA . ASN A 1 71 ? 19.165 -2.143 -28.703 1.00 95.19 71 ASN A CA 1
ATOM 570 C C . ASN A 1 71 ? 20.259 -1.907 -27.654 1.00 95.19 71 ASN A C 1
ATOM 572 O O . ASN A 1 71 ? 21.357 -2.422 -27.833 1.00 95.19 71 ASN A O 1
ATOM 576 N N . ILE A 1 72 ? 20.003 -1.122 -26.606 1.00 93.94 72 ILE A N 1
ATOM 577 C CA . ILE A 1 72 ? 20.967 -0.904 -25.529 1.00 93.94 72 ILE A CA 1
ATOM 578 C C . ILE A 1 72 ? 21.044 -2.130 -24.613 1.00 93.94 72 ILE A C 1
ATOM 580 O O . ILE A 1 72 ? 20.013 -2.693 -24.238 1.00 93.94 72 ILE A O 1
ATOM 584 N N . ASP A 1 73 ? 22.260 -2.517 -24.235 1.00 91.56 73 ASP A N 1
ATOM 585 C CA . ASP A 1 73 ? 22.484 -3.616 -23.302 1.00 91.56 73 ASP A CA 1
ATOM 586 C C . ASP A 1 73 ? 22.320 -3.126 -21.854 1.00 91.56 73 ASP A C 1
ATOM 588 O O . ASP A 1 73 ? 23.003 -2.183 -21.445 1.00 91.56 73 ASP A O 1
ATOM 592 N N . PRO A 1 74 ? 21.431 -3.739 -21.051 1.00 92.38 74 PRO A N 1
ATOM 593 C CA . PRO A 1 74 ? 21.194 -3.300 -19.686 1.00 92.38 74 PRO A CA 1
ATOM 594 C C . PRO A 1 74 ? 22.344 -3.720 -18.756 1.00 92.38 74 PRO A C 1
ATOM 596 O O . PRO A 1 74 ? 22.554 -4.898 -18.473 1.00 92.38 74 PRO A O 1
ATOM 599 N N . ASN A 1 75 ? 23.062 -2.732 -18.232 1.00 89.44 75 ASN A N 1
ATOM 600 C CA . ASN A 1 75 ? 24.110 -2.858 -17.213 1.00 89.44 75 ASN A CA 1
ATOM 601 C C . ASN A 1 75 ? 24.029 -1.713 -16.179 1.00 89.44 75 ASN A C 1
ATOM 603 O O . ASN A 1 75 ? 23.196 -0.813 -16.315 1.00 89.44 75 ASN A O 1
ATOM 607 N N . GLN A 1 76 ? 24.898 -1.727 -15.160 1.00 89.69 76 GLN A N 1
ATOM 608 C CA . GLN A 1 76 ? 24.888 -0.736 -14.072 1.00 89.69 76 GLN A CA 1
ATOM 609 C C . GLN A 1 76 ? 24.983 0.720 -14.562 1.00 89.69 76 GLN A C 1
ATOM 611 O O . GLN A 1 76 ? 24.324 1.583 -13.982 1.00 89.69 76 GLN A O 1
ATOM 616 N N . ASP A 1 77 ? 25.705 0.983 -15.654 1.00 90.38 77 ASP A N 1
ATOM 617 C CA . ASP A 1 77 ? 25.868 2.331 -16.210 1.00 90.38 77 ASP A CA 1
ATOM 618 C C . ASP A 1 77 ? 24.632 2.790 -16.996 1.00 90.38 77 ASP A C 1
ATOM 620 O O . ASP A 1 77 ? 24.272 3.965 -16.977 1.00 90.38 77 ASP A O 1
ATOM 624 N N . THR A 1 78 ? 23.939 1.872 -17.676 1.00 94.50 78 THR A N 1
ATOM 625 C CA . THR A 1 78 ? 22.746 2.197 -18.487 1.00 94.50 78 THR A CA 1
ATOM 626 C C . THR A 1 78 ? 21.433 2.170 -17.709 1.00 94.50 78 THR A C 1
ATOM 628 O O . THR A 1 78 ? 20.479 2.858 -18.079 1.00 94.50 78 THR A O 1
ATOM 631 N N . LEU A 1 79 ? 21.355 1.372 -16.640 1.00 96.25 79 LEU A N 1
ATOM 632 C CA . LEU A 1 79 ? 20.116 1.105 -15.912 1.00 96.25 79 LEU A CA 1
ATOM 633 C C . LEU A 1 79 ? 19.431 2.375 -15.389 1.00 96.25 79 LEU A C 1
ATOM 635 O O . LEU A 1 79 ? 18.216 2.478 -15.570 1.00 96.25 79 LEU A O 1
ATOM 639 N N . PRO A 1 80 ? 20.143 3.369 -14.816 1.00 97.00 80 PRO A N 1
ATOM 640 C CA . PRO A 1 80 ? 19.522 4.630 -14.413 1.00 97.00 80 PRO A CA 1
ATOM 641 C C . PRO A 1 80 ? 18.765 5.312 -15.564 1.00 97.00 80 PRO A C 1
ATOM 643 O O . PRO A 1 80 ? 17.604 5.686 -15.407 1.00 97.00 80 PRO A O 1
ATOM 646 N N . TYR A 1 81 ? 19.374 5.375 -16.750 1.00 97.75 81 TYR A N 1
ATOM 647 C CA . TYR A 1 81 ? 18.795 6.006 -17.938 1.00 97.75 81 TYR A CA 1
ATOM 648 C C . TYR A 1 81 ? 17.630 5.203 -18.531 1.00 97.75 81 TYR A C 1
ATOM 650 O O . TYR A 1 81 ? 16.640 5.781 -18.981 1.00 97.75 81 TYR A O 1
ATOM 658 N N . ILE A 1 82 ? 17.716 3.869 -18.509 1.00 97.88 82 ILE A N 1
ATOM 659 C CA . ILE A 1 82 ? 16.626 2.978 -18.935 1.00 97.88 82 ILE A CA 1
ATOM 660 C C . ILE A 1 82 ? 15.414 3.149 -18.010 1.00 97.88 82 ILE A C 1
ATOM 662 O O . ILE A 1 82 ? 14.291 3.321 -18.488 1.00 97.88 82 ILE A O 1
ATOM 666 N N . VAL A 1 83 ? 15.634 3.143 -16.691 1.00 98.00 83 VAL A N 1
ATOM 667 C CA . VAL A 1 83 ? 14.580 3.285 -15.675 1.00 98.00 83 VAL A CA 1
ATOM 668 C C . VAL A 1 83 ? 13.861 4.626 -15.809 1.00 98.00 83 VAL A C 1
ATOM 670 O O . VAL A 1 83 ? 12.634 4.662 -15.750 1.00 98.00 83 VAL A O 1
ATOM 673 N N . GLU A 1 84 ? 14.576 5.722 -16.075 1.00 97.81 84 GLU A N 1
ATOM 674 C CA . GLU A 1 84 ? 13.952 7.026 -16.340 1.00 97.81 84 GLU A CA 1
ATOM 675 C C . GLU A 1 84 ? 12.946 6.982 -17.500 1.00 97.81 84 GLU A C 1
ATOM 677 O O . GLU A 1 84 ? 11.923 7.671 -17.469 1.00 97.81 84 GLU A O 1
ATOM 682 N N . ARG A 1 85 ? 13.196 6.164 -18.533 1.00 98.38 85 ARG A N 1
ATOM 683 C CA . ARG A 1 85 ? 12.286 6.045 -19.685 1.00 98.38 85 ARG A CA 1
ATOM 684 C C . ARG A 1 85 ? 10.994 5.296 -19.373 1.00 98.38 85 ARG A C 1
ATOM 686 O O . ARG A 1 85 ? 10.049 5.396 -20.153 1.00 98.38 85 ARG A O 1
ATOM 693 N N . ALA A 1 86 ? 10.876 4.652 -18.210 1.00 98.25 86 ALA A N 1
ATOM 694 C CA . ALA A 1 86 ? 9.582 4.182 -17.708 1.00 98.25 86 ALA A CA 1
ATOM 695 C C . ALA A 1 86 ? 8.602 5.348 -17.452 1.00 98.25 86 ALA A C 1
ATOM 697 O O . ALA A 1 86 ? 7.412 5.126 -17.251 1.00 98.25 86 ALA A O 1
ATOM 698 N N . ARG A 1 87 ? 9.084 6.601 -17.495 1.00 98.25 87 ARG A N 1
ATOM 699 C CA . ARG A 1 87 ? 8.303 7.843 -17.424 1.00 98.25 87 ARG A CA 1
ATOM 700 C C . ARG A 1 87 ? 8.414 8.705 -18.688 1.00 98.25 87 ARG A C 1
ATOM 702 O O . ARG A 1 87 ? 8.124 9.897 -18.628 1.00 98.25 87 ARG A O 1
ATOM 709 N N . ASP A 1 88 ? 8.807 8.129 -19.827 1.00 98.62 88 ASP A N 1
ATOM 710 C CA . ASP A 1 88 ? 8.833 8.842 -21.113 1.00 98.62 88 ASP A CA 1
ATOM 711 C C . ASP A 1 88 ? 7.444 9.418 -21.459 1.00 98.62 88 ASP A C 1
ATOM 713 O O . ASP A 1 88 ? 6.396 8.830 -21.161 1.00 98.62 88 ASP A O 1
ATOM 717 N N . VAL A 1 89 ? 7.434 10.580 -22.110 1.00 97.75 89 VAL A N 1
ATOM 718 C CA . VAL A 1 89 ? 6.207 11.225 -22.597 1.00 97.75 89 VAL A CA 1
ATOM 719 C C . VAL A 1 89 ? 5.455 10.331 -23.589 1.00 97.75 89 VAL A C 1
ATOM 721 O O . VAL A 1 89 ? 4.224 10.320 -23.594 1.00 97.75 89 VAL A O 1
ATOM 724 N N . ASP A 1 90 ? 6.181 9.535 -24.379 1.00 98.50 90 ASP A N 1
ATOM 725 C CA . ASP A 1 90 ? 5.617 8.594 -25.341 1.00 98.50 90 ASP A CA 1
ATOM 726 C C . ASP A 1 90 ? 5.238 7.259 -24.663 1.00 98.50 90 ASP A C 1
ATOM 728 O O . ASP A 1 90 ? 6.103 6.584 -24.094 1.00 98.50 90 ASP A O 1
ATOM 732 N N . PRO A 1 91 ? 3.964 6.825 -24.727 1.00 98.38 91 PRO A N 1
ATOM 733 C CA . PRO A 1 91 ? 3.522 5.584 -24.089 1.00 98.38 91 PRO A CA 1
ATOM 734 C C . PRO A 1 91 ? 4.172 4.327 -24.675 1.00 98.38 91 PRO A C 1
ATOM 736 O O . PRO A 1 91 ? 4.381 3.351 -23.952 1.00 98.38 91 PRO A O 1
ATOM 739 N N . ILE A 1 92 ? 4.538 4.335 -25.962 1.00 98.50 92 ILE A N 1
ATOM 740 C CA . ILE A 1 92 ? 5.204 3.186 -26.583 1.00 98.50 92 ILE A CA 1
ATOM 741 C C . ILE A 1 92 ? 6.608 3.030 -25.994 1.00 98.50 92 ILE A C 1
ATOM 743 O O . ILE A 1 92 ? 6.999 1.908 -25.687 1.00 98.50 92 ILE A O 1
ATOM 747 N N . ASN A 1 93 ? 7.336 4.124 -25.764 1.00 98.56 93 ASN A N 1
ATOM 748 C CA . ASN A 1 93 ? 8.641 4.086 -25.103 1.00 98.56 93 ASN A CA 1
ATOM 749 C C . ASN A 1 93 ? 8.543 3.562 -23.669 1.00 98.56 93 ASN A C 1
ATOM 751 O O . ASN A 1 93 ? 9.291 2.647 -23.324 1.00 98.56 93 ASN A O 1
ATOM 755 N N . ARG A 1 94 ? 7.574 4.046 -22.873 1.00 98.69 94 ARG A N 1
ATOM 756 C CA . ARG A 1 94 ? 7.323 3.504 -21.522 1.00 98.69 94 ARG A CA 1
ATOM 757 C C . ARG A 1 94 ? 7.062 2.002 -21.562 1.00 98.69 94 ARG A C 1
ATOM 759 O O . ARG A 1 94 ? 7.647 1.248 -20.794 1.00 98.69 94 ARG A O 1
ATOM 766 N N . ARG A 1 95 ? 6.238 1.545 -22.511 1.00 98.69 95 ARG A N 1
ATOM 767 C CA . ARG A 1 95 ? 5.951 0.119 -22.716 1.00 98.69 95 ARG A CA 1
ATOM 768 C C . ARG A 1 95 ? 7.202 -0.676 -23.101 1.00 98.69 95 ARG A C 1
ATOM 770 O O . ARG A 1 95 ? 7.395 -1.780 -22.600 1.00 98.69 95 ARG A O 1
ATOM 777 N N . VAL A 1 96 ? 8.035 -0.140 -23.996 1.00 98.38 96 VAL A N 1
ATOM 778 C CA . VAL A 1 96 ? 9.250 -0.809 -24.491 1.00 98.38 96 VAL A CA 1
ATOM 779 C C . VAL A 1 96 ? 10.224 -1.105 -23.359 1.00 98.38 96 VAL A C 1
ATOM 781 O O . VAL A 1 96 ? 10.796 -2.190 -23.377 1.00 98.38 96 VAL A O 1
ATOM 784 N N . VAL A 1 97 ? 10.346 -0.228 -22.354 1.00 98.44 97 VAL A N 1
ATOM 785 C CA . VAL A 1 97 ? 11.195 -0.467 -21.172 1.00 98.44 97 VAL A CA 1
ATOM 786 C C . VAL A 1 97 ? 10.900 -1.828 -20.531 1.00 98.44 97 VAL A C 1
ATOM 788 O O . VAL A 1 97 ? 11.823 -2.605 -20.286 1.00 98.44 97 VAL A O 1
ATOM 791 N N . TYR A 1 98 ? 9.621 -2.164 -20.345 1.00 98.44 98 TYR A N 1
ATOM 792 C CA . TYR A 1 98 ? 9.201 -3.448 -19.774 1.00 98.44 98 TYR A CA 1
ATOM 793 C C . TYR A 1 98 ? 9.296 -4.607 -20.766 1.00 98.44 98 TYR A C 1
ATOM 795 O O . TYR A 1 98 ? 9.616 -5.723 -20.373 1.00 98.44 98 TYR A O 1
ATOM 803 N N . LEU A 1 99 ? 9.034 -4.364 -22.054 1.00 97.50 99 LEU A N 1
ATOM 804 C CA . LEU A 1 99 ? 9.054 -5.413 -23.080 1.00 97.50 99 LEU A CA 1
ATOM 805 C C . LEU A 1 99 ? 10.459 -5.895 -23.445 1.00 97.50 99 LEU A C 1
ATOM 807 O O . LEU A 1 99 ? 10.587 -7.020 -23.926 1.00 97.50 99 LEU A O 1
ATOM 811 N N . LYS A 1 100 ? 11.476 -5.038 -23.297 1.00 96.50 100 LYS A N 1
ATOM 812 C CA . LYS A 1 100 ? 12.821 -5.308 -23.805 1.00 96.50 100 LYS A CA 1
ATOM 813 C C . LYS A 1 100 ? 13.897 -5.187 -22.720 1.00 96.50 100 LYS A C 1
ATOM 815 O O . LYS A 1 100 ? 14.194 -6.226 -22.138 1.00 96.50 100 LYS A O 1
ATOM 820 N N . PRO A 1 101 ? 14.447 -4.010 -22.364 1.00 96.62 101 PRO A N 1
ATOM 821 C CA . PRO A 1 101 ? 15.619 -3.964 -21.496 1.00 96.62 101 PRO A CA 1
ATOM 822 C C . PRO A 1 101 ? 15.364 -4.539 -20.096 1.00 96.62 101 PRO A C 1
ATOM 824 O O . PRO A 1 101 ? 16.216 -5.258 -19.597 1.00 96.62 101 PRO A O 1
ATOM 827 N N . LEU A 1 102 ? 14.194 -4.320 -19.475 1.00 97.19 102 LEU A N 1
ATOM 828 C CA . LEU A 1 102 ? 13.901 -4.922 -18.162 1.00 97.19 102 LEU A CA 1
ATOM 829 C C . LEU A 1 102 ? 13.519 -6.410 -18.232 1.00 97.19 102 LEU A C 1
ATOM 831 O O . LEU A 1 102 ? 13.722 -7.138 -17.261 1.00 97.19 102 LEU A O 1
ATOM 835 N N . SER A 1 103 ? 12.974 -6.865 -19.365 1.00 95.75 103 SER A N 1
ATOM 836 C CA . SER A 1 103 ? 12.666 -8.283 -19.610 1.00 95.75 103 SER A CA 1
ATOM 837 C C . SER A 1 103 ? 13.907 -9.116 -19.942 1.00 95.75 103 SER A C 1
ATOM 839 O O . SER A 1 103 ? 13.911 -10.320 -19.684 1.00 95.75 103 SER A O 1
ATOM 841 N N . ASP A 1 104 ? 14.925 -8.487 -20.533 1.00 93.62 104 ASP A N 1
ATOM 842 C CA . ASP A 1 104 ? 16.185 -9.114 -20.946 1.00 93.62 104 ASP A CA 1
ATOM 843 C C . ASP A 1 104 ? 17.285 -9.001 -19.882 1.00 93.62 104 ASP A C 1
ATOM 845 O O . ASP A 1 104 ? 18.357 -9.583 -20.051 1.00 93.62 104 ASP A O 1
ATOM 849 N N . LEU A 1 105 ? 17.028 -8.295 -18.773 1.00 94.50 105 LEU A N 1
ATOM 850 C CA . LEU A 1 105 ? 17.901 -8.332 -17.604 1.00 94.50 105 LEU A CA 1
ATOM 851 C C . LEU A 1 105 ? 18.173 -9.782 -17.208 1.00 94.50 105 LEU A C 1
ATOM 853 O O . LEU A 1 105 ? 17.238 -10.563 -17.037 1.00 94.50 105 LEU A O 1
ATOM 857 N N . GLN A 1 106 ? 19.448 -10.120 -17.007 1.00 92.81 106 GLN A N 1
ATOM 858 C CA . GLN A 1 106 ? 19.835 -11.436 -16.497 1.00 92.81 106 GLN A CA 1
ATOM 859 C C . GLN A 1 106 ? 19.156 -11.711 -15.153 1.00 92.81 106 GLN A C 1
ATOM 861 O O . GLN A 1 106 ? 18.666 -12.815 -14.917 1.00 92.81 106 GLN A O 1
ATOM 866 N N . ASP A 1 107 ? 19.097 -10.680 -14.311 1.00 94.19 107 ASP A N 1
ATOM 867 C CA . ASP A 1 107 ? 18.464 -10.726 -13.008 1.00 94.19 107 ASP A CA 1
ATOM 868 C C . ASP A 1 107 ? 17.881 -9.361 -12.629 1.00 94.19 107 ASP A C 1
ATOM 870 O O . ASP A 1 107 ? 18.577 -8.343 -12.695 1.00 94.19 107 ASP A O 1
ATOM 874 N N . PHE A 1 108 ? 16.618 -9.315 -12.198 1.00 95.06 108 PHE A N 1
ATOM 875 C CA . PHE A 1 108 ? 15.989 -8.082 -11.722 1.00 95.06 108 PHE A CA 1
ATOM 876 C C . PHE A 1 108 ? 16.667 -7.515 -10.463 1.00 95.06 108 PHE A C 1
ATOM 878 O O . PHE A 1 108 ? 16.511 -6.329 -10.161 1.00 95.06 108 PHE A O 1
ATOM 885 N N . ARG A 1 109 ? 17.459 -8.324 -9.744 1.00 93.38 109 ARG A N 1
ATOM 886 C CA . ARG A 1 109 ? 18.271 -7.899 -8.594 1.00 93.38 109 ARG A CA 1
ATOM 887 C C . ARG A 1 109 ? 19.427 -6.971 -8.973 1.00 93.38 109 ARG A C 1
ATOM 889 O O . ARG A 1 109 ? 19.983 -6.328 -8.089 1.00 93.38 109 ARG A O 1
ATOM 896 N N . LEU A 1 110 ? 19.748 -6.844 -10.264 1.00 94.56 110 LEU A N 1
ATOM 897 C CA . LEU A 1 110 ? 20.674 -5.822 -10.767 1.00 94.56 110 LEU A CA 1
ATOM 898 C C . LEU A 1 110 ? 20.113 -4.399 -10.617 1.00 94.56 110 LEU A C 1
ATOM 900 O O . LEU A 1 110 ? 20.881 -3.441 -10.570 1.00 94.56 110 LEU A O 1
ATOM 904 N N . LEU A 1 111 ? 18.787 -4.255 -10.530 1.00 95.81 111 LEU A N 1
ATOM 905 C CA . LEU A 1 111 ? 18.152 -2.994 -10.163 1.00 95.81 111 LEU A CA 1
ATOM 906 C C . LEU A 1 111 ? 18.338 -2.757 -8.667 1.00 95.81 111 LEU A C 1
ATOM 908 O O . LEU A 1 111 ? 18.046 -3.641 -7.852 1.00 95.81 111 LEU A O 1
ATOM 912 N N . SER A 1 112 ? 18.713 -1.531 -8.300 1.00 94.19 112 SER A N 1
ATOM 913 C CA . SER A 1 112 ? 18.637 -1.112 -6.902 1.00 94.19 112 SER A CA 1
ATOM 914 C C . SER A 1 112 ? 17.199 -1.226 -6.391 1.00 94.19 112 SER A C 1
ATOM 916 O O . SER A 1 112 ? 16.243 -1.174 -7.172 1.00 94.19 112 SER A O 1
ATOM 918 N N . PHE A 1 113 ? 17.031 -1.341 -5.073 1.00 93.38 113 PHE A N 1
ATOM 919 C CA . PHE A 1 113 ? 15.708 -1.362 -4.445 1.00 93.38 113 PHE A CA 1
ATOM 920 C C . PHE A 1 113 ? 14.821 -0.208 -4.949 1.00 93.38 113 PHE A C 1
ATOM 922 O O . PHE A 1 113 ? 13.712 -0.436 -5.424 1.00 93.38 113 PHE A O 1
ATOM 929 N N . GLN A 1 114 ? 15.347 1.024 -4.968 1.00 93.81 114 GLN A N 1
ATOM 930 C CA . GLN A 1 114 ? 14.585 2.191 -5.420 1.00 93.81 114 GLN A CA 1
ATOM 931 C C . GLN A 1 114 ? 14.186 2.100 -6.897 1.00 93.81 114 GLN A C 1
ATOM 933 O O . GLN A 1 114 ? 13.065 2.457 -7.258 1.00 93.81 114 GLN A O 1
ATOM 938 N N . GLN A 1 115 ? 15.090 1.630 -7.762 1.00 96.19 115 GLN A N 1
ATOM 939 C CA . GLN A 1 115 ? 14.796 1.452 -9.184 1.00 96.19 115 GLN A CA 1
ATOM 940 C C . GLN A 1 115 ? 13.699 0.407 -9.384 1.00 96.19 115 GLN A C 1
ATOM 942 O O . GLN A 1 115 ? 12.744 0.674 -10.110 1.00 96.19 115 GLN A O 1
ATOM 947 N N . ARG A 1 116 ? 13.804 -0.741 -8.704 1.00 95.88 116 ARG A N 1
ATOM 948 C CA . ARG A 1 116 ? 12.825 -1.835 -8.748 1.00 95.88 116 ARG A CA 1
ATOM 949 C C . ARG A 1 116 ? 11.444 -1.364 -8.294 1.00 95.88 116 ARG A C 1
ATOM 951 O O . ARG A 1 116 ? 10.481 -1.498 -9.045 1.00 95.88 116 ARG A O 1
ATOM 958 N N . SER A 1 117 ? 11.360 -0.720 -7.132 1.00 95.19 117 SER A N 1
ATOM 959 C CA . SER A 1 117 ? 10.108 -0.172 -6.602 1.00 95.19 117 SER A CA 1
ATOM 960 C C . SER A 1 117 ? 9.503 0.879 -7.537 1.00 95.19 117 SER A C 1
ATOM 962 O O . SER A 1 117 ? 8.304 0.848 -7.811 1.00 95.19 117 SER A O 1
ATOM 964 N N . ASN A 1 118 ? 10.323 1.769 -8.108 1.00 96.44 118 ASN A N 1
ATOM 965 C CA . ASN A 1 118 ? 9.855 2.790 -9.046 1.00 96.44 118 ASN A CA 1
ATOM 966 C C . ASN A 1 118 ? 9.296 2.192 -10.342 1.00 96.44 118 ASN A C 1
ATOM 968 O O . ASN A 1 118 ? 8.191 2.558 -10.743 1.00 96.44 118 ASN A O 1
ATOM 972 N N . VAL A 1 119 ? 10.013 1.272 -11.000 1.00 97.94 119 VAL A N 1
ATOM 973 C CA . VAL A 1 119 ? 9.538 0.705 -12.275 1.00 97.94 119 VAL A CA 1
ATOM 974 C C . VAL A 1 119 ? 8.258 -0.105 -12.093 1.00 97.94 119 VAL A C 1
ATOM 976 O O . VAL A 1 119 ? 7.389 -0.042 -12.961 1.00 97.94 119 VAL A O 1
ATOM 979 N N . LEU A 1 120 ? 8.097 -0.804 -10.967 1.00 98.00 120 LEU A N 1
ATOM 980 C CA . LEU A 1 120 ? 6.862 -1.521 -10.647 1.00 98.00 120 LEU A CA 1
ATOM 981 C C . LEU A 1 120 ? 5.720 -0.545 -10.357 1.00 98.00 120 LEU A C 1
ATOM 983 O O . LEU A 1 120 ? 4.670 -0.629 -10.995 1.00 98.00 120 LEU A O 1
ATOM 987 N N . LYS A 1 121 ? 5.950 0.442 -9.479 1.00 97.38 121 LYS A N 1
ATOM 988 C CA . LYS A 1 121 ? 4.960 1.470 -9.135 1.00 97.38 121 LYS A CA 1
ATOM 989 C C . LYS A 1 121 ? 4.475 2.222 -10.368 1.00 97.38 121 LYS A C 1
ATOM 991 O O . LYS A 1 121 ? 3.273 2.401 -10.534 1.00 97.38 121 LYS A O 1
ATOM 996 N N . TRP A 1 122 ? 5.382 2.673 -11.230 1.00 98.31 122 TRP A N 1
ATOM 997 C CA . TRP A 1 122 ? 5.023 3.439 -12.422 1.00 98.31 122 TRP A CA 1
ATOM 998 C C . TRP A 1 122 ? 4.355 2.584 -13.490 1.00 98.31 122 TRP A C 1
ATOM 1000 O O . TRP A 1 122 ? 3.405 3.049 -14.109 1.00 98.31 122 TRP A O 1
ATOM 1010 N N . GLY A 1 123 ? 4.834 1.357 -13.693 1.00 98.50 123 GLY A N 1
ATOM 1011 C CA . GLY A 1 123 ? 4.345 0.479 -14.748 1.00 98.50 123 GLY A CA 1
ATOM 1012 C C . GLY A 1 123 ? 2.958 -0.076 -14.456 1.00 98.50 123 GLY A C 1
ATOM 1013 O O . GLY A 1 123 ? 2.091 -0.041 -15.326 1.00 98.50 123 GLY A O 1
ATOM 1014 N N . LEU A 1 124 ? 2.730 -0.556 -13.230 1.00 97.94 124 LEU A N 1
ATOM 1015 C CA . LEU A 1 124 ? 1.442 -1.121 -12.812 1.00 97.94 124 LEU A CA 1
ATOM 1016 C C . LEU A 1 124 ? 0.360 -0.046 -12.660 1.00 97.94 124 LEU A C 1
ATOM 1018 O O . LEU A 1 124 ? -0.807 -0.325 -12.914 1.00 97.94 124 LEU A O 1
ATOM 1022 N N . ASN A 1 125 ? 0.752 1.193 -12.341 1.00 97.06 125 ASN A N 1
ATOM 1023 C CA . ASN A 1 125 ? -0.149 2.347 -12.256 1.00 97.06 125 ASN A CA 1
ATOM 1024 C C . ASN A 1 125 ? -0.093 3.256 -13.499 1.00 97.06 125 ASN A C 1
ATOM 1026 O O . ASN A 1 125 ? -0.526 4.412 -13.442 1.00 97.06 125 ASN A O 1
ATOM 1030 N N . ASP A 1 126 ? 0.460 2.786 -14.626 1.00 98.56 126 ASP A N 1
ATOM 1031 C CA . ASP A 1 126 ? 0.482 3.587 -15.854 1.00 98.56 126 ASP A CA 1
ATOM 1032 C C . ASP A 1 126 ? -0.949 3.829 -16.340 1.00 98.56 126 ASP A C 1
ATOM 1034 O O . ASP A 1 126 ? -1.823 2.981 -16.169 1.00 98.56 126 ASP A O 1
ATOM 1038 N N . ARG A 1 127 ? -1.204 4.971 -16.981 1.00 97.50 127 ARG A N 1
ATOM 1039 C CA . ARG A 1 127 ? -2.524 5.283 -17.550 1.00 97.50 127 ARG A CA 1
ATOM 1040 C C . ARG A 1 127 ? -2.823 4.419 -18.776 1.00 97.50 127 ARG A C 1
ATOM 1042 O O . ARG A 1 127 ? -3.980 4.062 -18.995 1.00 97.50 127 ARG A O 1
ATOM 1049 N N . ASP A 1 128 ? -1.798 4.044 -19.539 1.00 98.19 128 ASP A N 1
ATOM 1050 C CA . ASP A 1 128 ? -1.941 3.199 -20.722 1.00 98.19 128 ASP A CA 1
ATOM 1051 C C . ASP A 1 128 ? -2.055 1.708 -20.326 1.00 98.19 128 ASP A C 1
ATOM 1053 O O . ASP A 1 128 ? -1.118 1.143 -19.749 1.00 98.19 128 ASP A O 1
ATOM 1057 N N . PRO A 1 129 ? -3.174 1.027 -20.647 1.00 97.88 129 PRO A N 1
ATOM 1058 C CA . PRO A 1 129 ? -3.358 -0.390 -20.328 1.00 97.88 129 PRO A CA 1
ATOM 1059 C C . PRO A 1 129 ? -2.319 -1.311 -20.979 1.00 97.88 129 PRO A C 1
ATOM 1061 O O . PRO A 1 129 ? -2.018 -2.370 -20.431 1.00 97.88 129 PRO A O 1
ATOM 1064 N N . LEU A 1 130 ? -1.745 -0.937 -22.126 1.00 98.19 130 LEU A N 1
ATOM 1065 C CA . LEU A 1 130 ? -0.723 -1.736 -22.800 1.00 98.19 130 LEU A CA 1
ATOM 1066 C C . LEU A 1 130 ? 0.624 -1.676 -22.074 1.00 98.19 130 LEU A C 1
ATOM 1068 O O . LEU A 1 130 ? 1.397 -2.628 -22.181 1.00 98.19 130 LEU A O 1
ATOM 1072 N N . VAL A 1 131 ? 0.903 -0.596 -21.335 1.00 98.62 131 VAL A N 1
ATOM 1073 C CA . VAL A 1 131 ? 2.066 -0.523 -20.437 1.00 98.62 131 VAL A CA 1
ATOM 1074 C C . VAL A 1 131 ? 1.847 -1.459 -19.251 1.00 98.62 131 VAL A C 1
ATOM 1076 O O . VAL A 1 131 ? 2.679 -2.336 -19.026 1.00 98.62 131 VAL A O 1
ATOM 1079 N N . ARG A 1 132 ? 0.689 -1.371 -18.576 1.00 98.38 132 ARG A N 1
ATOM 1080 C CA . ARG A 1 132 ? 0.341 -2.269 -17.456 1.00 98.38 132 ARG A CA 1
ATOM 1081 C C . ARG A 1 132 ? 0.425 -3.745 -17.859 1.00 98.38 132 ARG A C 1
ATOM 1083 O O . ARG A 1 132 ? 1.041 -4.547 -17.161 1.00 98.38 132 ARG A O 1
ATOM 1090 N N . LYS A 1 133 ? -0.102 -4.092 -19.040 1.00 97.81 133 LYS A N 1
ATOM 1091 C CA . LYS A 1 133 ? -0.024 -5.450 -19.603 1.00 97.81 133 LYS A CA 1
ATOM 1092 C C . LYS A 1 133 ? 1.414 -5.908 -19.876 1.00 97.81 133 LYS A C 1
ATOM 1094 O O . LYS A 1 133 ? 1.748 -7.065 -19.642 1.00 97.81 133 LYS A O 1
ATOM 1099 N N . ALA A 1 134 ? 2.281 -5.021 -20.370 1.00 98.38 134 ALA A N 1
ATOM 1100 C CA . ALA A 1 134 ? 3.691 -5.354 -20.584 1.00 98.38 134 ALA A CA 1
ATOM 1101 C C . ALA A 1 134 ? 4.410 -5.676 -19.265 1.00 98.38 134 ALA A C 1
ATOM 1103 O O . ALA A 1 134 ? 5.211 -6.608 -19.226 1.00 98.38 134 ALA A O 1
ATOM 1104 N N . VAL A 1 135 ? 4.082 -4.951 -18.192 1.00 98.50 135 VAL A N 1
ATOM 1105 C CA . VAL A 1 135 ? 4.618 -5.199 -16.847 1.00 98.50 135 VAL A CA 1
ATOM 1106 C C . VAL A 1 135 ? 4.140 -6.554 -16.330 1.00 98.50 135 VAL A C 1
ATOM 1108 O O . VAL A 1 135 ? 4.972 -7.379 -15.968 1.00 98.50 135 VAL A O 1
ATOM 1111 N N . GLY A 1 136 ? 2.829 -6.825 -16.382 1.00 97.81 136 GLY A N 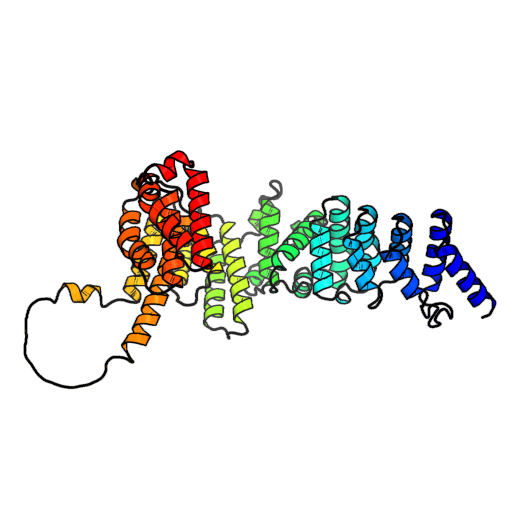1
ATOM 1112 C CA . GLY A 1 136 ? 2.258 -8.115 -15.978 1.00 97.81 136 GLY A CA 1
ATOM 1113 C C . GLY A 1 136 ? 2.922 -9.295 -16.692 1.00 97.81 136 GLY A C 1
ATOM 1114 O O . GLY A 1 136 ? 3.366 -10.241 -16.046 1.00 97.81 136 GLY A O 1
ATOM 1115 N N . LYS A 1 137 ? 3.107 -9.195 -18.015 1.00 97.75 137 LYS A N 1
ATOM 1116 C CA . LYS A 1 137 ? 3.800 -10.218 -18.811 1.00 97.75 137 LYS A CA 1
ATOM 1117 C C . LYS A 1 137 ? 5.270 -10.394 -18.419 1.00 97.75 137 LYS A C 1
ATOM 1119 O O . LYS A 1 137 ? 5.757 -11.523 -18.372 1.00 97.75 137 LYS A O 1
ATOM 1124 N N . MET A 1 138 ? 6.002 -9.307 -18.172 1.00 98.06 138 MET A N 1
ATOM 1125 C CA . MET A 1 138 ? 7.398 -9.374 -17.719 1.00 98.06 138 MET A CA 1
ATOM 1126 C C . MET A 1 138 ? 7.494 -10.102 -16.371 1.00 98.06 138 MET A C 1
ATOM 1128 O O . MET A 1 138 ? 8.298 -11.026 -16.229 1.00 98.06 138 MET A O 1
ATOM 1132 N N . LEU A 1 139 ? 6.633 -9.735 -15.418 1.00 97.88 139 LEU A N 1
ATOM 1133 C CA . LEU A 1 139 ? 6.557 -10.360 -14.098 1.00 97.88 139 LEU A CA 1
ATOM 1134 C C . LEU A 1 139 ? 6.264 -11.858 -14.216 1.00 97.88 139 LEU A C 1
ATOM 1136 O O . LEU A 1 139 ? 7.016 -12.678 -13.692 1.00 97.88 139 LEU A O 1
ATOM 1140 N N . SER A 1 140 ? 5.228 -12.213 -14.978 1.00 96.31 140 SER A N 1
ATOM 1141 C CA . SER A 1 140 ? 4.709 -13.578 -15.065 1.00 96.31 140 SER A CA 1
ATOM 1142 C C . SER A 1 140 ? 5.533 -14.554 -15.901 1.00 96.31 140 SER A C 1
ATOM 1144 O O . SER A 1 140 ? 5.329 -15.767 -15.802 1.00 96.31 140 SER A O 1
ATOM 1146 N N . THR A 1 141 ? 6.462 -14.056 -16.726 1.00 95.56 141 THR A N 1
ATOM 1147 C CA . THR A 1 141 ? 7.233 -14.901 -17.656 1.00 95.56 141 THR A CA 1
ATOM 1148 C C . THR A 1 141 ? 8.748 -14.807 -17.512 1.00 95.56 141 THR A C 1
ATOM 1150 O O . THR A 1 141 ? 9.439 -15.762 -17.888 1.00 95.56 141 THR A O 1
ATOM 1153 N N . LYS A 1 142 ? 9.278 -13.682 -17.012 1.00 96.50 142 LYS A N 1
ATOM 1154 C CA . LYS A 1 142 ? 10.721 -13.413 -16.914 1.00 96.50 142 LYS A CA 1
ATOM 1155 C C . LYS A 1 142 ? 11.171 -13.328 -15.464 1.00 96.50 142 LYS A C 1
ATOM 1157 O O . LYS A 1 142 ? 11.913 -14.201 -15.027 1.00 96.50 142 LYS A O 1
ATOM 1162 N N . TRP A 1 143 ? 10.690 -12.337 -14.715 1.00 97.31 143 TRP A N 1
ATOM 1163 C CA . TRP A 1 143 ? 11.183 -12.079 -13.356 1.00 97.31 143 TRP A CA 1
ATOM 1164 C C . TRP A 1 143 ? 10.857 -13.219 -12.392 1.00 97.31 143 TRP A C 1
ATOM 1166 O O . TRP A 1 143 ? 11.715 -13.611 -11.610 1.00 97.31 143 TRP A O 1
ATOM 1176 N N . ILE A 1 144 ? 9.685 -13.846 -12.516 1.00 96.50 144 ILE A N 1
ATOM 1177 C CA . ILE A 1 144 ? 9.344 -15.000 -11.676 1.00 96.50 144 ILE A CA 1
ATOM 1178 C C . ILE A 1 144 ? 10.311 -16.183 -11.851 1.00 96.50 144 ILE A C 1
ATOM 1180 O O . ILE A 1 144 ? 10.589 -16.898 -10.896 1.00 96.50 144 ILE A O 1
ATOM 1184 N N . LYS A 1 145 ? 10.912 -16.357 -13.038 1.00 96.88 145 LYS A N 1
ATOM 1185 C CA . LYS A 1 145 ? 11.934 -17.395 -13.264 1.00 96.88 145 LYS A CA 1
ATOM 1186 C C . LYS A 1 145 ? 13.249 -17.079 -12.556 1.00 96.88 145 LYS A C 1
ATOM 1188 O O . LYS A 1 145 ? 13.977 -17.998 -12.204 1.00 96.88 145 LYS A O 1
ATOM 1193 N N . GLN A 1 146 ? 13.547 -15.794 -12.370 1.00 96.06 146 GLN A N 1
ATOM 1194 C CA . GLN A 1 146 ? 14.720 -15.322 -11.626 1.00 96.06 146 GLN A CA 1
ATOM 1195 C C . GLN A 1 146 ? 14.532 -15.498 -10.110 1.00 96.06 146 GLN A C 1
ATOM 1197 O O . GLN A 1 146 ? 15.518 -15.533 -9.385 1.00 96.06 146 GLN A O 1
ATOM 1202 N N . ALA A 1 147 ? 13.285 -15.670 -9.659 1.00 96.19 147 ALA A N 1
ATOM 1203 C CA . ALA A 1 147 ? 12.901 -16.089 -8.311 1.00 96.19 147 ALA A CA 1
ATOM 1204 C C . ALA A 1 147 ? 12.449 -17.564 -8.279 1.00 96.19 147 ALA A C 1
ATOM 1206 O O . ALA A 1 147 ? 11.476 -17.910 -7.622 1.00 96.19 147 ALA A O 1
ATOM 1207 N N . SER A 1 148 ? 13.084 -18.428 -9.079 1.00 96.25 148 SER A N 1
ATOM 1208 C CA . SER A 1 148 ? 12.881 -19.890 -9.049 1.00 96.25 148 SER A CA 1
ATOM 1209 C C . SER A 1 148 ? 11.431 -20.374 -9.238 1.00 96.25 148 SER A C 1
ATOM 1211 O O . SER A 1 148 ? 11.084 -21.480 -8.835 1.00 96.25 148 SER A O 1
ATOM 1213 N N . ASN A 1 149 ? 10.578 -19.572 -9.879 1.00 95.62 149 ASN A N 1
ATOM 1214 C CA . ASN A 1 149 ? 9.125 -19.765 -9.944 1.00 95.62 149 ASN A CA 1
ATOM 1215 C C . ASN A 1 149 ? 8.415 -19.816 -8.579 1.00 95.62 149 ASN A C 1
ATOM 1217 O O . ASN A 1 149 ? 7.366 -20.443 -8.452 1.00 95.62 149 ASN A O 1
ATOM 1221 N N . ASN A 1 150 ? 8.963 -19.134 -7.577 1.00 95.88 150 ASN A N 1
ATOM 1222 C CA . ASN A 1 150 ? 8.442 -19.059 -6.224 1.00 95.88 150 ASN A CA 1
ATOM 1223 C C . ASN A 1 150 ? 7.991 -17.620 -5.915 1.00 95.88 150 ASN A C 1
ATOM 1225 O O . ASN A 1 150 ? 8.786 -16.680 -5.937 1.00 95.88 150 ASN A O 1
ATOM 1229 N N . LEU A 1 151 ? 6.694 -17.446 -5.640 1.00 96.94 151 LEU A N 1
ATOM 1230 C CA . LEU A 1 151 ? 6.117 -16.136 -5.321 1.00 96.94 151 LEU A CA 1
ATOM 1231 C C . LEU A 1 151 ? 6.575 -15.598 -3.963 1.00 96.94 151 LEU A C 1
ATOM 1233 O O . LEU A 1 151 ? 6.708 -14.387 -3.830 1.00 96.94 151 LEU A O 1
ATOM 1237 N N . ILE A 1 152 ? 6.858 -16.467 -2.993 1.00 97.06 152 ILE A N 1
ATOM 1238 C CA . ILE A 1 152 ? 7.389 -16.072 -1.684 1.00 97.06 152 ILE A CA 1
ATOM 1239 C C . ILE A 1 152 ? 8.809 -15.530 -1.862 1.00 97.06 152 ILE A C 1
ATOM 1241 O O . ILE A 1 152 ? 9.054 -14.385 -1.496 1.00 97.06 152 ILE A O 1
ATOM 1245 N N . GLU A 1 153 ? 9.693 -16.262 -2.560 1.00 96.62 153 GLU A N 1
ATOM 1246 C CA . GLU A 1 153 ? 11.038 -15.751 -2.892 1.00 96.62 153 GLU A CA 1
ATOM 1247 C C . GLU A 1 153 ? 10.932 -14.411 -3.634 1.00 96.62 153 GLU A C 1
ATOM 1249 O O . GLU A 1 153 ? 11.691 -13.476 -3.379 1.00 96.62 153 GLU A O 1
ATOM 1254 N N . PHE A 1 154 ? 9.980 -14.290 -4.562 1.00 96.50 154 PHE A N 1
ATOM 1255 C CA . PHE A 1 154 ? 9.807 -13.055 -5.311 1.00 96.50 154 PHE A CA 1
ATOM 1256 C C . PHE A 1 154 ? 9.424 -11.872 -4.409 1.00 96.50 154 PHE A C 1
ATOM 1258 O O . PHE A 1 154 ? 10.002 -10.794 -4.564 1.00 96.50 154 PHE A O 1
ATOM 1265 N N . LEU A 1 155 ? 8.514 -12.077 -3.453 1.00 97.75 155 LEU A N 1
ATOM 1266 C CA . LEU A 1 155 ? 8.108 -11.079 -2.459 1.00 97.75 155 LEU A CA 1
ATOM 1267 C C . LEU A 1 155 ? 9.243 -10.719 -1.492 1.00 97.75 155 LEU A C 1
ATOM 1269 O O . LEU A 1 155 ? 9.431 -9.532 -1.226 1.00 97.75 155 LEU A O 1
ATOM 1273 N N . GLU A 1 156 ? 10.066 -11.681 -1.065 1.00 96.00 156 GLU A N 1
ATOM 1274 C CA . GLU A 1 156 ? 11.250 -11.414 -0.231 1.00 96.00 156 GLU A CA 1
ATOM 1275 C C . GLU A 1 156 ? 12.195 -10.448 -0.953 1.00 96.00 156 GLU A C 1
ATOM 1277 O O . GLU A 1 156 ? 12.720 -9.494 -0.379 1.00 96.00 156 GLU A O 1
ATOM 1282 N N . ARG A 1 157 ? 12.377 -10.636 -2.271 1.00 94.44 157 ARG A N 1
ATOM 1283 C CA . ARG A 1 157 ? 13.172 -9.701 -3.078 1.00 94.44 157 ARG A CA 1
ATOM 1284 C C . ARG A 1 157 ? 12.472 -8.361 -3.291 1.00 94.44 157 ARG A C 1
ATOM 1286 O O . ARG A 1 157 ? 13.144 -7.419 -3.699 1.00 94.44 157 ARG A O 1
ATOM 1293 N N . LEU A 1 158 ? 11.166 -8.228 -3.093 1.00 95.25 158 LEU A N 1
ATOM 1294 C CA . LEU A 1 158 ? 10.525 -6.910 -3.112 1.00 95.25 158 LEU A CA 1
ATOM 1295 C C . LEU A 1 158 ? 10.723 -6.157 -1.796 1.00 95.25 158 LEU A C 1
ATOM 1297 O O . LEU A 1 158 ? 10.622 -4.934 -1.818 1.00 95.25 158 LEU A O 1
ATOM 1301 N N . GLU A 1 159 ? 11.089 -6.848 -0.712 1.00 95.31 159 GLU A N 1
ATOM 1302 C CA . GLU A 1 159 ? 11.293 -6.275 0.623 1.00 95.31 159 GLU A CA 1
ATOM 1303 C C . GLU A 1 159 ? 10.000 -5.615 1.142 1.00 95.31 159 GLU A C 1
ATOM 1305 O O . GLU A 1 159 ? 9.964 -4.420 1.443 1.00 95.31 159 GLU A O 1
ATOM 1310 N N . ILE A 1 160 ? 8.910 -6.395 1.202 1.00 96.44 160 ILE A N 1
ATOM 1311 C CA . ILE A 1 160 ? 7.538 -5.905 1.447 1.00 96.44 160 ILE A CA 1
ATOM 1312 C C . ILE A 1 160 ? 7.336 -5.182 2.785 1.00 96.44 160 ILE A C 1
ATOM 1314 O O . ILE A 1 160 ? 6.413 -4.377 2.898 1.00 96.44 160 ILE A O 1
ATOM 1318 N N . LEU A 1 161 ? 8.215 -5.422 3.762 1.00 95.44 161 LEU A N 1
ATOM 1319 C CA . LEU A 1 161 ? 8.215 -4.744 5.060 1.00 95.44 161 LEU A CA 1
ATOM 1320 C C . LEU A 1 161 ? 8.644 -3.271 4.969 1.00 95.44 161 LEU A C 1
ATOM 1322 O O . LEU A 1 161 ? 8.372 -2.480 5.871 1.00 95.44 161 LEU A O 1
ATOM 1326 N N . LYS A 1 162 ? 9.306 -2.856 3.880 1.00 94.31 162 LYS A N 1
ATOM 1327 C CA . LYS A 1 162 ? 9.670 -1.450 3.689 1.00 94.31 162 LYS A CA 1
ATOM 1328 C C . LYS A 1 162 ? 8.431 -0.603 3.398 1.00 94.31 162 LYS A C 1
ATOM 1330 O O . LYS A 1 162 ? 7.560 -0.965 2.607 1.00 94.31 162 LYS A O 1
ATOM 1335 N N . SER A 1 163 ? 8.398 0.587 3.996 1.00 89.62 163 SER A N 1
ATOM 1336 C CA . SER A 1 163 ? 7.278 1.524 3.865 1.00 89.62 163 SER A CA 1
ATOM 1337 C C . SER A 1 163 ? 6.899 1.791 2.400 1.00 89.62 163 SER A C 1
ATOM 1339 O O . SER A 1 163 ? 7.747 2.111 1.563 1.00 89.62 163 SER A O 1
ATOM 1341 N N . GLY A 1 164 ? 5.606 1.651 2.092 1.00 88.94 164 GLY A N 1
ATOM 1342 C CA . GLY A 1 164 ? 5.032 1.887 0.764 1.00 88.94 164 GLY A CA 1
ATOM 1343 C C . GLY A 1 164 ? 5.280 0.784 -0.274 1.00 88.94 164 GLY A C 1
ATOM 1344 O O . GLY A 1 164 ? 4.864 0.947 -1.423 1.00 88.94 164 GLY A O 1
ATOM 1345 N N . VAL A 1 165 ? 5.947 -0.319 0.088 1.00 95.56 165 VAL A N 1
ATOM 1346 C CA . VAL A 1 165 ? 6.186 -1.449 -0.826 1.00 95.56 165 VAL A CA 1
ATOM 1347 C C . VAL A 1 165 ? 5.008 -2.413 -0.866 1.00 95.56 165 VAL A C 1
ATOM 1349 O O . VAL A 1 165 ? 4.701 -2.911 -1.947 1.00 95.56 165 VAL A O 1
ATOM 1352 N N . ALA A 1 166 ? 4.322 -2.643 0.256 1.00 95.56 166 ALA A N 1
ATOM 1353 C CA . ALA A 1 166 ? 3.182 -3.559 0.322 1.00 95.56 166 ALA A CA 1
ATOM 1354 C C . ALA A 1 166 ? 2.128 -3.267 -0.769 1.00 95.56 166 ALA A C 1
ATOM 1356 O O . ALA A 1 166 ? 1.750 -4.172 -1.506 1.00 95.56 166 ALA A O 1
ATOM 1357 N N . ASP A 1 167 ? 1.759 -2.001 -0.996 1.00 95.69 167 ASP A N 1
ATOM 1358 C CA . ASP A 1 167 ? 0.805 -1.616 -2.055 1.00 95.69 167 ASP A CA 1
ATOM 1359 C C . ASP A 1 167 ? 1.310 -1.955 -3.474 1.00 95.69 167 ASP A C 1
ATOM 1361 O O . ASP A 1 167 ? 0.549 -2.334 -4.374 1.00 95.69 167 ASP A O 1
ATOM 1365 N N . ILE A 1 168 ? 2.624 -1.825 -3.694 1.00 97.19 168 ILE A N 1
ATOM 1366 C CA . ILE A 1 168 ? 3.271 -2.187 -4.961 1.00 97.19 168 ILE A CA 1
ATOM 1367 C C . ILE A 1 168 ? 3.255 -3.709 -5.121 1.00 97.19 168 ILE A C 1
ATOM 1369 O O . ILE A 1 168 ? 2.917 -4.198 -6.198 1.00 97.19 168 ILE A O 1
ATOM 1373 N N . ALA A 1 169 ? 3.591 -4.455 -4.069 1.00 97.88 169 ALA A N 1
ATOM 1374 C CA . ALA A 1 169 ? 3.602 -5.913 -4.065 1.00 97.88 169 ALA A CA 1
ATOM 1375 C C . ALA A 1 169 ? 2.195 -6.497 -4.273 1.00 97.88 169 ALA A C 1
ATOM 1377 O O . ALA A 1 169 ? 2.030 -7.442 -5.042 1.00 97.88 169 ALA A O 1
ATOM 1378 N N . GLU A 1 170 ? 1.163 -5.885 -3.691 1.00 98.00 170 GLU A N 1
ATOM 1379 C CA . GLU A 1 170 ? -0.234 -6.249 -3.940 1.00 98.00 170 GLU A CA 1
ATOM 1380 C C . GLU A 1 170 ? -0.603 -6.041 -5.416 1.00 98.00 170 GLU A C 1
ATOM 1382 O O . GLU A 1 170 ? -1.177 -6.923 -6.057 1.00 98.00 170 GLU A O 1
ATOM 1387 N N . SER A 1 171 ? -0.198 -4.909 -6.001 1.00 97.75 171 SER A N 1
ATOM 1388 C CA . SER A 1 171 ? -0.386 -4.644 -7.434 1.00 97.75 171 SER A CA 1
ATOM 1389 C C . SER A 1 171 ? 0.365 -5.655 -8.315 1.00 97.75 171 SER A C 1
ATOM 1391 O O . SER A 1 171 ? -0.139 -6.055 -9.366 1.00 97.75 171 SER A O 1
ATOM 1393 N N . VAL A 1 172 ? 1.565 -6.078 -7.897 1.00 98.25 172 VAL A N 1
ATOM 1394 C CA . VAL A 1 172 ? 2.373 -7.102 -8.578 1.00 98.25 172 VAL A CA 1
ATOM 1395 C C . VAL A 1 172 ? 1.650 -8.444 -8.578 1.00 98.25 172 VAL A C 1
ATOM 1397 O O . VAL A 1 172 ? 1.493 -9.031 -9.648 1.00 98.25 172 VAL A O 1
ATOM 1400 N N . LEU A 1 173 ? 1.191 -8.916 -7.417 1.00 98.31 173 LEU A N 1
ATOM 1401 C CA . LEU A 1 173 ? 0.489 -10.194 -7.285 1.00 98.31 173 LEU A CA 1
ATOM 1402 C C . LEU A 1 173 ? -0.824 -10.192 -8.074 1.00 98.31 173 LEU A C 1
ATOM 1404 O O . LEU A 1 173 ? -1.065 -11.109 -8.854 1.00 98.31 173 LEU A O 1
ATOM 1408 N N . ASN A 1 174 ? -1.621 -9.125 -7.978 1.00 97.44 174 ASN A N 1
ATOM 1409 C CA . ASN A 1 174 ? -2.855 -8.986 -8.755 1.00 97.44 174 ASN A CA 1
ATOM 1410 C C . ASN A 1 174 ? -2.602 -9.033 -10.272 1.00 97.44 174 ASN A C 1
ATOM 1412 O O . ASN A 1 174 ? -3.318 -9.719 -11.006 1.00 97.44 174 ASN A O 1
ATOM 1416 N N . ALA A 1 175 ? -1.570 -8.334 -10.759 1.00 97.38 175 ALA A N 1
ATOM 1417 C CA . ALA A 1 175 ? -1.183 -8.391 -12.168 1.00 97.38 175 ALA A CA 1
ATOM 1418 C C . ALA A 1 175 ? -0.663 -9.781 -12.567 1.00 97.38 175 ALA A C 1
ATOM 1420 O O . ALA A 1 175 ? -0.937 -10.249 -13.671 1.00 97.38 175 ALA A O 1
ATOM 1421 N N . PHE A 1 176 ? 0.064 -10.449 -11.673 1.00 97.62 176 PHE A N 1
ATOM 1422 C CA . PHE A 1 176 ? 0.583 -11.792 -11.891 1.00 97.62 176 PHE A CA 1
ATOM 1423 C C . PHE A 1 176 ? -0.545 -12.823 -12.010 1.00 97.62 176 PHE A C 1
ATOM 1425 O O . PHE A 1 176 ? -0.583 -13.556 -12.996 1.00 97.62 176 PHE A O 1
ATOM 1432 N N . PHE A 1 177 ? -1.497 -12.835 -11.074 1.00 96.69 177 PHE A N 1
ATOM 1433 C CA . PHE A 1 177 ? -2.657 -13.731 -11.088 1.00 96.69 177 PHE A CA 1
ATOM 1434 C C . PHE A 1 177 ? -3.556 -13.495 -12.303 1.00 96.69 177 PHE A C 1
ATOM 1436 O O . PHE A 1 177 ? -3.983 -14.452 -12.946 1.00 96.69 177 PHE A O 1
ATOM 1443 N N . ALA A 1 178 ? -3.773 -12.234 -12.689 1.00 94.88 178 ALA A N 1
ATOM 1444 C CA . ALA A 1 178 ? -4.533 -11.903 -13.893 1.00 94.88 178 ALA A CA 1
ATOM 1445 C C . ALA A 1 178 ? -3.870 -12.416 -15.188 1.00 94.88 178 ALA A C 1
ATOM 1447 O O . ALA A 1 178 ? -4.571 -12.780 -16.133 1.00 94.88 178 ALA A O 1
ATOM 1448 N N . GLU A 1 179 ? -2.535 -12.451 -15.248 1.00 95.31 179 GLU A N 1
ATOM 1449 C CA . GLU A 1 179 ? -1.785 -12.973 -16.401 1.00 95.31 179 GLU A CA 1
ATOM 1450 C C . GLU A 1 179 ? -1.592 -14.500 -16.352 1.00 95.31 179 GLU A C 1
ATOM 1452 O O . GLU A 1 179 ? -1.471 -15.130 -17.403 1.00 95.31 179 GLU A O 1
ATOM 1457 N N . ARG A 1 180 ? -1.571 -15.105 -15.157 1.00 94.44 180 ARG A N 1
ATOM 1458 C CA . ARG A 1 180 ? -1.372 -16.547 -14.923 1.00 94.44 180 ARG A CA 1
ATOM 1459 C C . ARG A 1 180 ? -2.588 -17.183 -14.264 1.00 94.44 180 ARG A C 1
ATOM 1461 O O . ARG A 1 180 ? -2.508 -17.790 -13.200 1.00 94.44 180 ARG A O 1
ATOM 1468 N N . MET A 1 181 ? -3.731 -17.082 -14.936 1.00 93.12 181 MET A N 1
ATOM 1469 C CA . MET A 1 181 ? -4.964 -17.742 -14.490 1.00 93.12 181 MET A CA 1
ATOM 1470 C C . MET A 1 181 ? -4.831 -19.275 -14.410 1.00 93.12 181 MET A C 1
ATOM 1472 O O . MET A 1 181 ? -5.609 -19.925 -13.718 1.00 93.12 181 MET A O 1
ATOM 1476 N N . ASP A 1 182 ? -3.845 -19.855 -15.102 1.00 93.56 182 ASP A N 1
ATOM 1477 C CA . ASP A 1 182 ? -3.536 -21.285 -15.100 1.00 93.56 182 ASP A CA 1
ATOM 1478 C C . ASP A 1 182 ? -3.127 -21.817 -13.719 1.00 93.56 182 ASP A C 1
ATOM 1480 O O . ASP A 1 182 ? -3.530 -22.921 -13.366 1.00 93.56 182 ASP A O 1
ATOM 1484 N N . ILE A 1 183 ? -2.414 -21.026 -12.911 1.00 92.81 183 ILE A N 1
ATOM 1485 C CA . ILE A 1 1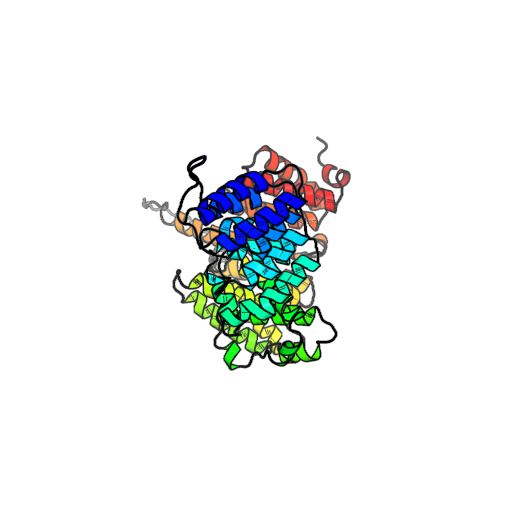83 ? -1.893 -21.487 -11.611 1.00 92.81 183 ILE A CA 1
ATOM 1486 C C . ILE A 1 183 ? -2.860 -21.263 -10.441 1.00 92.81 183 ILE A C 1
ATOM 1488 O O . ILE A 1 183 ? -2.587 -21.686 -9.324 1.00 92.81 183 ILE A O 1
ATOM 1492 N N . ILE A 1 184 ? -3.990 -20.583 -10.662 1.00 94.50 184 ILE A N 1
ATOM 1493 C CA . ILE A 1 184 ? -4.942 -20.219 -9.593 1.00 94.50 184 ILE A CA 1
ATOM 1494 C C . ILE A 1 184 ? -5.472 -21.464 -8.867 1.00 94.50 184 ILE A C 1
ATOM 1496 O O . ILE A 1 184 ? -5.725 -21.439 -7.666 1.00 94.50 184 ILE A O 1
ATOM 1500 N N . LYS A 1 185 ? -5.609 -22.577 -9.591 1.00 92.00 185 LYS A N 1
ATOM 1501 C CA . LYS A 1 185 ? -6.035 -23.861 -9.019 1.00 92.00 185 LYS A CA 1
ATOM 1502 C C . LYS A 1 185 ? -4.918 -24.597 -8.275 1.00 92.00 185 LYS A C 1
ATOM 1504 O O . LYS A 1 185 ? -5.216 -25.503 -7.511 1.00 92.00 185 LYS A O 1
ATOM 1509 N N . GLU A 1 186 ? -3.659 -24.240 -8.520 1.00 92.56 186 GLU A N 1
ATOM 1510 C CA . GLU A 1 186 ? -2.483 -24.906 -7.947 1.00 92.56 186 GLU A CA 1
ATOM 1511 C C . GLU A 1 186 ? -2.062 -24.294 -6.603 1.00 92.56 186 GLU A C 1
ATOM 1513 O O . GLU A 1 186 ? -1.470 -24.981 -5.778 1.00 92.56 186 GLU A O 1
ATOM 1518 N N . ILE A 1 187 ? -2.361 -23.012 -6.368 1.00 94.69 187 ILE A N 1
ATOM 1519 C CA . ILE A 1 187 ? -2.001 -22.308 -5.127 1.00 94.69 187 ILE A CA 1
ATOM 1520 C C . ILE A 1 187 ? -2.904 -22.777 -3.989 1.00 94.69 187 ILE A C 1
ATOM 1522 O O . ILE A 1 187 ? -4.086 -22.459 -4.009 1.00 94.69 187 ILE A O 1
ATOM 1526 N N . THR A 1 188 ? -2.362 -23.463 -2.983 1.00 93.31 188 THR A N 1
ATOM 1527 C CA . THR A 1 188 ? -3.089 -23.950 -1.793 1.00 93.31 188 THR A CA 1
ATOM 1528 C C . THR A 1 188 ? -2.425 -23.488 -0.497 1.00 93.31 188 THR A C 1
ATOM 1530 O O . THR A 1 188 ? -1.203 -23.360 -0.453 1.00 93.31 188 THR A O 1
ATOM 1533 N N . PHE A 1 189 ? -3.214 -23.327 0.568 1.00 94.94 189 PHE A N 1
ATOM 1534 C CA . PHE A 1 189 ? -2.733 -22.989 1.913 1.00 94.94 189 PHE A CA 1
ATOM 1535 C C . PHE A 1 189 ? -3.167 -24.084 2.889 1.00 94.94 189 PHE A C 1
ATOM 1537 O O . PHE A 1 189 ? -4.268 -24.045 3.433 1.00 94.94 189 PHE A O 1
ATOM 1544 N N . ASP A 1 190 ? -2.336 -25.114 3.036 1.00 91.25 190 ASP A N 1
ATOM 1545 C CA . ASP A 1 190 ? -2.635 -26.245 3.912 1.00 91.25 190 ASP A CA 1
ATOM 1546 C C . ASP A 1 190 ? -2.393 -25.915 5.397 1.00 91.25 190 ASP A C 1
ATOM 1548 O O . ASP A 1 190 ? -1.908 -24.845 5.763 1.00 91.25 190 ASP A O 1
ATOM 1552 N N . ALA A 1 191 ? -2.733 -26.849 6.286 1.00 87.56 191 ALA A N 1
ATOM 1553 C CA . ALA A 1 191 ? -2.554 -26.657 7.725 1.00 87.56 191 ALA A CA 1
ATOM 1554 C C . ALA A 1 191 ? -1.086 -26.435 8.138 1.00 87.56 191 ALA A C 1
ATOM 1556 O O . ALA A 1 191 ? -0.836 -25.914 9.222 1.00 87.56 191 ALA A O 1
ATOM 1557 N N . GLU A 1 192 ? -0.118 -26.848 7.315 1.00 90.12 192 GLU A N 1
ATOM 1558 C CA . GLU A 1 192 ? 1.303 -26.650 7.595 1.00 90.12 192 GLU A CA 1
ATOM 1559 C C . GLU A 1 192 ? 1.756 -25.236 7.221 1.00 90.12 192 GLU A C 1
ATOM 1561 O O . GLU A 1 192 ? 2.511 -24.619 7.974 1.00 90.12 192 GLU A O 1
ATOM 1566 N N . PHE A 1 193 ? 1.232 -24.698 6.115 1.00 94.19 193 PHE A N 1
ATOM 1567 C CA . PHE A 1 193 ? 1.414 -23.308 5.707 1.00 94.19 193 PHE A CA 1
ATOM 1568 C C . PHE A 1 193 ? 1.001 -22.343 6.823 1.00 94.19 193 PHE A C 1
ATOM 1570 O O . PHE A 1 193 ? 1.780 -21.477 7.214 1.00 94.19 193 PHE A O 1
ATOM 1577 N N . TRP A 1 194 ? -0.193 -22.530 7.390 1.00 90.62 194 TRP A N 1
ATOM 1578 C CA . TRP A 1 194 ? -0.736 -21.635 8.417 1.00 90.62 194 TRP A CA 1
ATOM 1579 C C . TRP A 1 194 ? 0.029 -21.658 9.748 1.00 90.62 194 TRP A C 1
ATOM 1581 O O . TRP A 1 194 ? -0.048 -20.695 10.507 1.00 90.62 194 TRP A O 1
ATOM 1591 N N . LYS A 1 195 ? 0.795 -22.721 10.018 1.00 86.12 195 LYS A N 1
ATOM 1592 C CA . LYS A 1 195 ? 1.638 -22.837 11.219 1.00 86.12 195 LYS A CA 1
ATOM 1593 C C . LYS A 1 195 ? 2.987 -22.133 11.096 1.00 86.12 195 LYS A C 1
ATOM 1595 O O . LYS A 1 195 ? 3.611 -21.860 12.115 1.00 86.12 195 LYS A O 1
ATOM 1600 N N . HIS A 1 196 ? 3.452 -21.875 9.875 1.00 92.19 196 HIS A N 1
ATOM 1601 C CA . HIS A 1 196 ? 4.795 -21.358 9.602 1.00 92.19 196 HIS A CA 1
ATOM 1602 C C . HIS A 1 196 ? 4.734 -20.137 8.682 1.00 92.19 196 HIS A C 1
ATOM 1604 O O . HIS A 1 196 ? 5.350 -20.101 7.615 1.00 92.19 196 HIS A O 1
ATOM 1610 N N . LEU A 1 197 ? 3.974 -19.127 9.101 1.00 97.31 197 LEU A N 1
ATOM 1611 C CA . LEU A 1 197 ? 3.850 -17.876 8.369 1.00 97.31 197 LEU A CA 1
ATOM 1612 C C . LEU A 1 197 ? 5.118 -17.025 8.505 1.00 97.31 197 LEU A C 1
ATOM 1614 O O . LEU A 1 197 ? 5.582 -16.715 9.603 1.00 97.31 197 LEU A O 1
ATOM 1618 N N . THR A 1 198 ? 5.618 -16.596 7.355 1.00 97.88 198 THR A N 1
ATOM 1619 C CA . THR A 1 198 ? 6.477 -15.420 7.170 1.00 97.88 198 THR A CA 1
ATOM 1620 C C . THR A 1 198 ? 5.638 -14.224 6.702 1.00 97.88 198 THR A C 1
ATOM 1622 O O . THR A 1 198 ? 4.535 -14.443 6.176 1.00 97.88 198 THR A O 1
ATOM 1625 N N . PRO A 1 199 ? 6.146 -12.978 6.785 1.00 98.38 199 PRO A N 1
ATOM 1626 C CA . PRO A 1 199 ? 5.478 -11.803 6.222 1.00 98.38 199 PRO A CA 1
ATOM 1627 C C . PRO A 1 199 ? 5.008 -12.002 4.773 1.00 98.38 199 PRO A C 1
ATOM 1629 O O . PRO A 1 199 ? 3.863 -11.705 4.434 1.00 98.38 199 PRO A O 1
ATOM 1632 N N . GLU A 1 200 ? 5.862 -12.558 3.916 1.00 98.50 200 GLU A N 1
ATOM 1633 C CA . GLU A 1 200 ? 5.583 -12.792 2.500 1.00 98.50 200 GLU A CA 1
ATOM 1634 C C . GLU A 1 200 ? 4.503 -13.844 2.281 1.00 98.50 200 GLU A C 1
ATOM 1636 O O . GLU A 1 200 ? 3.650 -13.673 1.410 1.00 98.50 200 GLU A O 1
ATOM 1641 N N . SER A 1 201 ? 4.527 -14.924 3.063 1.00 98.12 201 SER A N 1
ATOM 1642 C CA . SER A 1 201 ? 3.564 -16.016 2.926 1.00 98.12 201 SER A CA 1
ATOM 1643 C C . SER A 1 201 ? 2.142 -15.561 3.272 1.00 98.12 201 SER A C 1
ATOM 1645 O O . SER A 1 201 ? 1.238 -15.710 2.448 1.00 98.12 201 SER A O 1
ATOM 1647 N N . ILE A 1 202 ? 1.933 -14.911 4.424 1.00 98.19 202 ILE A N 1
ATOM 1648 C CA . ILE A 1 202 ? 0.601 -14.443 4.818 1.00 98.19 202 ILE A CA 1
ATOM 1649 C C . ILE A 1 202 ? 0.121 -13.300 3.921 1.00 98.19 202 ILE A C 1
ATOM 1651 O O . ILE A 1 202 ? -1.059 -13.231 3.582 1.00 98.19 202 ILE A O 1
ATOM 1655 N N . PHE A 1 203 ? 1.035 -12.443 3.457 1.00 98.56 203 PHE A N 1
ATOM 1656 C CA . PHE A 1 203 ? 0.713 -11.418 2.471 1.00 98.56 203 PHE A CA 1
ATOM 1657 C C . PHE A 1 203 ? 0.248 -12.027 1.146 1.00 98.56 203 PHE A C 1
ATOM 1659 O O . PHE A 1 203 ? -0.755 -11.582 0.586 1.00 98.56 203 PHE A O 1
ATOM 1666 N N . LEU A 1 204 ? 0.933 -13.070 0.662 1.00 98.50 204 LEU A N 1
ATOM 1667 C CA . LEU A 1 204 ? 0.529 -13.820 -0.525 1.00 98.50 204 LEU A CA 1
ATOM 1668 C C . LEU A 1 204 ? -0.873 -14.416 -0.351 1.00 98.50 204 LEU A C 1
ATOM 1670 O O . LEU A 1 204 ? -1.707 -14.233 -1.237 1.00 98.50 204 LEU A O 1
ATOM 1674 N N . ALA A 1 205 ? -1.140 -15.076 0.780 1.00 98.12 205 ALA A N 1
ATOM 1675 C CA . ALA A 1 205 ? -2.450 -15.657 1.071 1.00 98.12 205 ALA A CA 1
ATOM 1676 C C . ALA A 1 205 ? -3.552 -14.593 1.098 1.00 98.12 205 ALA A C 1
ATOM 1678 O O . ALA A 1 205 ? -4.537 -14.716 0.370 1.00 98.12 205 ALA A O 1
ATOM 1679 N N . LYS A 1 206 ? -3.342 -13.495 1.837 1.00 97.69 206 LYS A N 1
ATOM 1680 C CA . LYS A 1 206 ? -4.283 -12.369 1.913 1.00 97.69 206 LYS A CA 1
ATOM 1681 C C . LYS A 1 206 ? -4.583 -11.785 0.536 1.00 97.69 206 LYS A C 1
ATOM 1683 O O . LYS A 1 206 ? -5.743 -11.605 0.174 1.00 97.69 206 LYS A O 1
ATOM 1688 N N . VAL A 1 207 ? -3.555 -11.476 -0.259 1.00 98.31 207 VAL A N 1
ATOM 1689 C CA . VAL A 1 207 ? -3.758 -10.881 -1.591 1.00 98.31 207 VAL A CA 1
ATOM 1690 C C . VAL A 1 207 ? -4.432 -11.867 -2.543 1.00 98.31 207 VAL A C 1
ATOM 1692 O O . VAL A 1 207 ? -5.259 -11.455 -3.353 1.00 98.31 207 VAL A O 1
ATOM 1695 N N . PHE A 1 208 ? -4.127 -13.160 -2.442 1.00 98.25 208 PHE A N 1
ATOM 1696 C CA . PHE A 1 208 ? -4.785 -14.186 -3.243 1.00 98.25 208 PHE A CA 1
ATOM 1697 C C . PHE A 1 208 ? -6.274 -14.328 -2.892 1.00 98.25 208 PHE A C 1
ATOM 1699 O O . PHE A 1 208 ? -7.104 -14.327 -3.799 1.00 98.25 208 PHE A O 1
ATOM 1706 N N . ILE A 1 209 ? -6.624 -14.360 -1.602 1.00 97.44 209 ILE A N 1
ATOM 1707 C CA . ILE A 1 209 ? -8.017 -14.365 -1.123 1.00 97.44 209 ILE A CA 1
ATOM 1708 C C . ILE A 1 209 ? -8.770 -13.141 -1.661 1.00 97.44 209 ILE A C 1
ATOM 1710 O O . ILE A 1 209 ? -9.806 -13.291 -2.313 1.00 97.44 209 ILE A O 1
ATOM 1714 N N . ASN A 1 210 ? -8.204 -11.941 -1.495 1.00 96.75 210 ASN A N 1
ATOM 1715 C CA . ASN A 1 210 ? -8.797 -10.708 -2.018 1.00 96.75 210 ASN A CA 1
ATOM 1716 C C . ASN A 1 210 ? -8.956 -10.757 -3.545 1.00 96.75 210 ASN A C 1
ATOM 1718 O O . ASN A 1 210 ? -9.983 -10.344 -4.080 1.00 96.75 210 ASN A O 1
ATOM 1722 N N . PHE A 1 211 ? -7.963 -11.285 -4.270 1.00 97.00 211 PHE A N 1
ATOM 1723 C CA . PHE A 1 211 ? -8.047 -11.445 -5.720 1.00 97.00 211 PHE A CA 1
ATOM 1724 C C . PHE A 1 211 ? -9.236 -12.328 -6.112 1.00 97.00 211 PHE A C 1
ATOM 1726 O O . PHE A 1 211 ? -10.006 -11.930 -6.991 1.00 97.00 211 PHE A O 1
ATOM 1733 N N . LEU A 1 212 ? -9.424 -13.477 -5.455 1.00 96.81 212 LEU A N 1
ATOM 1734 C CA . LEU A 1 212 ? -10.553 -14.375 -5.711 1.00 96.81 212 LEU A CA 1
ATOM 1735 C C . LEU A 1 212 ? -11.901 -13.714 -5.398 1.00 96.81 212 LEU A C 1
ATOM 1737 O O . LEU A 1 212 ? -12.803 -13.802 -6.226 1.00 96.81 212 LEU A O 1
ATOM 1741 N N . GLN A 1 213 ? -12.015 -12.965 -4.296 1.00 94.56 213 GLN A N 1
ATOM 1742 C CA . GLN A 1 213 ? -13.233 -12.214 -3.952 1.00 94.56 213 GLN A CA 1
ATOM 1743 C C . GLN A 1 213 ? -13.649 -11.206 -5.036 1.00 94.56 213 GLN A C 1
ATOM 1745 O O . GLN A 1 213 ? -14.834 -10.945 -5.227 1.00 94.56 213 GLN A O 1
ATOM 1750 N N . THR A 1 214 ? -12.700 -10.651 -5.804 1.00 94.12 214 THR A N 1
ATOM 1751 C CA . THR A 1 214 ? -13.035 -9.772 -6.945 1.00 94.12 214 THR A CA 1
ATOM 1752 C C . THR A 1 214 ? -13.549 -10.521 -8.185 1.00 94.12 214 THR A C 1
ATOM 1754 O O . THR A 1 214 ? -13.883 -9.891 -9.196 1.00 94.12 214 THR A O 1
ATOM 1757 N N . LYS A 1 215 ? -13.570 -11.859 -8.163 1.00 91.94 215 LYS A N 1
ATOM 1758 C CA . LYS A 1 215 ? -13.897 -12.737 -9.291 1.00 91.94 215 LYS A CA 1
ATOM 1759 C C . LYS A 1 215 ? -15.040 -13.685 -8.921 1.00 91.94 215 LYS A C 1
ATOM 1761 O O . LYS A 1 215 ? -14.799 -14.858 -8.686 1.00 91.94 215 LYS A O 1
ATOM 1766 N N . ASN A 1 216 ? -16.285 -13.232 -9.073 1.00 86.06 216 ASN A N 1
ATOM 1767 C CA . ASN A 1 216 ? -17.511 -14.011 -8.786 1.00 86.06 216 ASN A CA 1
ATOM 1768 C C . ASN A 1 216 ? -17.609 -15.415 -9.436 1.00 86.06 216 ASN A C 1
ATOM 1770 O O . ASN A 1 216 ? -18.531 -16.166 -9.161 1.00 86.06 216 ASN A O 1
ATOM 1774 N N . HIS A 1 217 ? -16.750 -15.757 -10.401 1.00 91.06 217 HIS A N 1
ATOM 1775 C CA . HIS A 1 217 ? -16.727 -17.088 -11.024 1.00 91.06 217 HIS A CA 1
ATOM 1776 C C . HIS A 1 217 ? -15.728 -18.044 -10.350 1.00 91.06 217 HIS A C 1
ATOM 1778 O O . HIS A 1 217 ? -15.501 -19.137 -10.866 1.00 91.06 217 HIS A O 1
ATOM 1784 N N . LEU A 1 218 ? -15.087 -17.614 -9.260 1.00 93.06 218 LEU A N 1
ATOM 1785 C CA . LEU A 1 218 ? -14.091 -18.365 -8.499 1.00 93.06 218 LEU A CA 1
ATOM 1786 C C . LEU A 1 218 ? -14.515 -18.571 -7.036 1.00 93.06 218 LEU A C 1
ATOM 1788 O O . LEU A 1 218 ? -13.664 -18.905 -6.222 1.00 93.06 218 LEU A O 1
ATOM 1792 N N . ASP A 1 219 ? -15.798 -18.408 -6.707 1.00 92.06 219 ASP A N 1
ATOM 1793 C CA . ASP A 1 219 ? -16.310 -18.531 -5.333 1.00 92.06 219 ASP A CA 1
ATOM 1794 C C . ASP A 1 219 ? -16.028 -19.924 -4.740 1.00 92.06 219 ASP A C 1
ATOM 1796 O O . ASP A 1 219 ? -15.544 -20.023 -3.619 1.00 92.06 219 ASP A O 1
ATOM 1800 N N . GLU A 1 220 ? -16.178 -20.996 -5.530 1.00 93.12 220 GLU A N 1
ATOM 1801 C CA . GLU A 1 220 ? -15.787 -22.358 -5.112 1.00 93.12 220 GLU A CA 1
ATOM 1802 C C . GLU A 1 220 ? -14.300 -22.425 -4.726 1.00 93.12 220 GLU A C 1
ATOM 1804 O O . GLU A 1 220 ? -13.922 -23.026 -3.726 1.00 93.12 220 GLU A O 1
ATOM 1809 N N . ARG A 1 221 ? -13.435 -21.757 -5.503 1.00 94.69 221 ARG A N 1
ATOM 1810 C CA . ARG A 1 221 ? -11.999 -21.719 -5.211 1.00 94.69 221 ARG A CA 1
ATOM 1811 C C . ARG A 1 221 ? -11.697 -20.877 -3.977 1.00 94.69 221 ARG A C 1
ATOM 1813 O O . ARG A 1 221 ? -10.724 -21.167 -3.291 1.00 94.69 221 ARG A O 1
ATOM 1820 N N . LEU A 1 222 ? -12.471 -19.822 -3.739 1.00 95.12 222 LEU A N 1
ATOM 1821 C CA . LEU A 1 222 ? -12.346 -18.985 -2.554 1.00 95.12 222 LEU A CA 1
ATOM 1822 C C . LEU A 1 222 ? -12.656 -19.803 -1.297 1.00 95.12 222 LEU A C 1
ATOM 1824 O O . LEU A 1 222 ? -11.847 -19.793 -0.375 1.00 95.12 222 LEU A O 1
ATOM 1828 N N . GLU A 1 223 ? -13.754 -20.560 -1.292 1.00 93.06 223 GLU A N 1
ATOM 1829 C CA . GLU A 1 223 ? -14.121 -21.440 -0.174 1.00 93.06 223 GLU A CA 1
ATOM 1830 C C . GLU A 1 223 ? -13.016 -22.459 0.149 1.00 93.06 223 GLU A C 1
ATOM 1832 O O . GLU A 1 223 ? -12.688 -22.649 1.316 1.00 93.06 223 GLU A O 1
ATOM 1837 N N . ASP A 1 224 ? -12.367 -23.039 -0.867 1.00 93.25 224 ASP A N 1
ATOM 1838 C CA . ASP A 1 224 ? -11.273 -24.003 -0.670 1.00 93.25 224 ASP A CA 1
ATOM 1839 C C . ASP A 1 224 ? -10.016 -23.425 0.014 1.00 93.25 224 ASP A C 1
ATOM 1841 O O . ASP A 1 224 ? -9.183 -24.189 0.509 1.00 93.25 224 ASP A O 1
ATOM 1845 N N . VAL A 1 225 ? -9.783 -22.109 -0.077 1.00 95.06 225 VAL A N 1
ATOM 1846 C CA . VAL A 1 225 ? -8.542 -21.473 0.413 1.00 95.06 225 VAL A CA 1
ATOM 1847 C C . VAL A 1 225 ? -8.726 -20.654 1.676 1.00 95.06 225 VAL A C 1
ATOM 1849 O O . VAL A 1 225 ? -7.727 -20.291 2.301 1.00 95.06 225 VAL A O 1
ATOM 1852 N N . LEU A 1 226 ? -9.969 -20.336 2.038 1.00 94.19 226 LEU A N 1
ATOM 1853 C CA . LEU A 1 226 ? -10.260 -19.646 3.285 1.00 94.19 226 LEU A CA 1
ATOM 1854 C C . LEU A 1 226 ? -9.965 -20.583 4.468 1.00 94.19 226 LEU A C 1
ATOM 1856 O O . LEU A 1 226 ? -10.409 -21.731 4.467 1.00 94.19 226 LEU A O 1
ATOM 1860 N N . PRO A 1 227 ? -9.224 -20.118 5.488 1.00 93.62 227 PRO A N 1
ATOM 1861 C CA . PRO A 1 227 ? -9.034 -20.898 6.701 1.00 93.62 227 PRO A CA 1
ATOM 1862 C C . PRO A 1 227 ? -10.328 -20.946 7.522 1.00 93.62 227 PRO A C 1
ATOM 1864 O O . PRO A 1 227 ? -11.135 -20.013 7.497 1.00 93.62 227 PRO A O 1
ATOM 1867 N N . GLU A 1 228 ? -10.501 -22.001 8.320 1.00 93.12 228 GLU A N 1
ATOM 1868 C CA . GLU A 1 228 ? -11.571 -22.030 9.317 1.00 93.12 228 GLU A CA 1
ATOM 1869 C C . GLU A 1 228 ? -11.360 -20.925 10.364 1.00 93.12 228 GLU A C 1
ATOM 1871 O O . GLU A 1 228 ? -10.240 -20.680 10.821 1.00 93.12 228 GLU A O 1
ATOM 1876 N N . VAL A 1 229 ? -12.448 -20.275 10.793 1.00 96.06 229 VAL A N 1
ATOM 1877 C CA . VAL A 1 229 ? -12.397 -19.137 11.731 1.00 96.06 229 VAL A CA 1
ATOM 1878 C C . VAL A 1 229 ? -11.653 -19.490 13.017 1.00 96.06 229 VAL A C 1
ATOM 1880 O O . VAL A 1 229 ? -10.851 -18.699 13.513 1.00 96.06 229 VAL A O 1
ATOM 1883 N N . THR A 1 230 ? -11.895 -20.680 13.567 1.00 95.19 230 THR A N 1
ATOM 1884 C CA . THR A 1 230 ? -11.273 -21.133 14.816 1.00 95.19 230 THR A CA 1
ATOM 1885 C C . THR A 1 230 ? -9.774 -21.364 14.694 1.00 95.19 230 THR A C 1
ATOM 1887 O O . THR A 1 230 ? -9.052 -21.092 15.659 1.00 95.19 230 THR A O 1
ATOM 1890 N N . ASP A 1 231 ? -9.318 -21.851 13.540 1.00 94.00 231 ASP A N 1
ATOM 1891 C CA . ASP A 1 231 ? -7.907 -22.104 13.252 1.00 94.00 231 ASP A CA 1
ATOM 1892 C C . ASP A 1 231 ? -7.176 -20.800 12.963 1.00 94.00 231 ASP A C 1
ATOM 1894 O O . ASP A 1 231 ? -6.108 -20.546 13.514 1.00 94.00 231 ASP A O 1
ATOM 1898 N N . HIS A 1 232 ? -7.797 -19.911 12.190 1.00 95.81 232 HIS A N 1
ATOM 1899 C CA . HIS A 1 232 ? -7.248 -18.585 11.938 1.00 95.81 232 HIS A CA 1
ATOM 1900 C C . HIS A 1 232 ? -7.134 -17.752 13.223 1.00 95.81 232 HIS A C 1
ATOM 1902 O O . HIS A 1 232 ? -6.133 -17.067 13.428 1.00 95.81 232 HIS A O 1
ATOM 1908 N N . ALA A 1 233 ? -8.105 -17.875 14.136 1.00 96.69 233 ALA A N 1
ATOM 1909 C CA . ALA A 1 233 ? -8.029 -17.278 15.468 1.00 96.69 233 ALA A CA 1
ATOM 1910 C C . ALA A 1 233 ? -6.855 -17.836 16.294 1.00 96.69 233 ALA A C 1
ATOM 1912 O O . ALA A 1 233 ? -6.155 -17.058 16.933 1.00 96.69 233 ALA A O 1
ATOM 1913 N N . ASN A 1 234 ? -6.601 -19.153 16.250 1.00 96.12 234 ASN A N 1
ATOM 1914 C CA . ASN A 1 234 ? -5.430 -19.755 16.907 1.00 96.12 234 ASN A CA 1
ATOM 1915 C C . ASN A 1 234 ? -4.116 -19.197 16.348 1.00 96.12 234 ASN A C 1
ATOM 1917 O O . ASN A 1 234 ? -3.192 -18.924 17.107 1.00 96.12 234 ASN A O 1
ATOM 1921 N N . ASN A 1 235 ? -4.024 -19.025 15.026 1.00 96.25 235 ASN A N 1
ATOM 1922 C CA . ASN A 1 235 ? -2.824 -18.472 14.402 1.00 96.25 235 ASN A CA 1
ATOM 1923 C C . ASN A 1 235 ? -2.607 -17.019 14.839 1.00 96.25 235 ASN A C 1
ATOM 1925 O O . ASN A 1 235 ? -1.494 -16.646 15.198 1.00 96.25 235 ASN A O 1
ATOM 1929 N N . LEU A 1 236 ? -3.667 -16.205 14.857 1.00 97.44 236 LEU A N 1
ATOM 1930 C CA . LEU A 1 236 ? -3.597 -14.828 15.350 1.00 97.44 236 LEU A CA 1
ATOM 1931 C C . LEU A 1 236 ? -3.153 -14.767 16.817 1.00 97.44 236 LEU A C 1
ATOM 1933 O O . LEU A 1 236 ? -2.301 -13.948 17.148 1.00 97.44 236 LEU A O 1
ATOM 1937 N N . GLU A 1 237 ? -3.689 -15.638 17.670 1.00 97.44 237 GLU A N 1
ATOM 1938 C CA . GLU A 1 237 ? -3.288 -15.746 19.076 1.00 97.44 237 GLU A CA 1
ATOM 1939 C C . GLU A 1 237 ? -1.809 -16.128 19.213 1.00 97.44 237 GLU A C 1
ATOM 1941 O O . GLU A 1 237 ? -1.058 -15.437 19.896 1.00 97.44 237 GLU A O 1
ATOM 1946 N N . TYR A 1 238 ? -1.355 -17.145 18.478 1.00 96.88 238 TYR A N 1
ATOM 1947 C CA . TYR A 1 238 ? 0.045 -17.567 18.469 1.00 96.88 238 TYR A CA 1
ATOM 1948 C C . TYR A 1 238 ? 0.997 -16.436 18.053 1.00 96.88 238 TYR A C 1
ATOM 1950 O O . TYR A 1 238 ? 1.975 -16.154 18.744 1.00 96.88 238 TYR A O 1
ATOM 1958 N N . TYR A 1 239 ? 0.714 -15.750 16.942 1.00 97.19 239 TYR A N 1
ATOM 1959 C CA . TYR A 1 239 ? 1.569 -14.658 16.469 1.00 97.19 239 TYR A CA 1
ATOM 1960 C C . TYR A 1 239 ? 1.517 -13.429 17.378 1.00 97.19 239 TYR A C 1
ATOM 1962 O O . TYR A 1 239 ? 2.517 -12.720 17.500 1.00 97.19 239 TYR A O 1
ATOM 1970 N N . TRP A 1 240 ? 0.391 -13.203 18.056 1.00 96.94 240 TRP A N 1
ATOM 1971 C CA . TRP A 1 240 ? 0.283 -12.195 19.102 1.00 96.94 240 TRP A CA 1
ATOM 1972 C C . TRP A 1 240 ? 1.188 -12.518 20.303 1.00 96.94 240 TRP A C 1
ATOM 1974 O O . TRP A 1 240 ? 1.937 -11.653 20.752 1.00 96.94 240 TRP A O 1
ATOM 1984 N N . GLU A 1 241 ? 1.201 -13.765 20.779 1.00 96.44 241 GLU A N 1
ATOM 1985 C CA . GLU A 1 241 ? 2.112 -14.206 21.848 1.00 96.44 241 GLU A CA 1
ATOM 1986 C C . GLU A 1 241 ? 3.589 -14.094 21.431 1.00 96.44 241 GLU A C 1
ATOM 1988 O O . GLU A 1 241 ? 4.432 -13.634 22.208 1.00 96.44 241 GLU A O 1
ATOM 1993 N N . MET A 1 242 ? 3.913 -14.460 20.185 1.00 96.38 242 MET A N 1
ATOM 1994 C CA . MET A 1 242 ? 5.263 -14.290 19.640 1.00 96.38 242 MET A CA 1
ATOM 1995 C C . MET A 1 242 ? 5.672 -12.817 19.619 1.00 96.38 242 MET A C 1
ATOM 1997 O O . MET A 1 242 ? 6.738 -12.501 20.137 1.00 96.38 242 MET A O 1
ATOM 2001 N N . TYR A 1 243 ? 4.808 -11.912 19.145 1.00 96.31 243 TYR A N 1
ATOM 2002 C CA . TYR A 1 243 ? 5.043 -10.463 19.183 1.00 96.31 243 TYR A CA 1
ATOM 2003 C C . TYR A 1 243 ? 5.334 -9.949 20.602 1.00 96.31 243 TYR A C 1
ATOM 2005 O O . TYR A 1 243 ? 6.282 -9.189 20.799 1.00 96.31 243 TYR A O 1
ATOM 2013 N N . GLN A 1 244 ? 4.571 -10.397 21.603 1.00 94.81 244 GLN A N 1
ATOM 2014 C CA . GLN A 1 244 ? 4.772 -9.983 22.997 1.00 94.81 244 GLN A CA 1
ATOM 2015 C C . GLN A 1 244 ? 6.114 -10.455 23.578 1.00 94.81 244 GLN A C 1
ATOM 2017 O O . GLN A 1 244 ? 6.690 -9.782 24.432 1.00 94.81 244 GLN A O 1
ATOM 2022 N N . SER A 1 245 ? 6.609 -11.610 23.129 1.00 95.12 245 SER A N 1
ATOM 2023 C CA . SER A 1 245 ? 7.886 -12.185 23.574 1.00 95.12 245 SER A CA 1
ATOM 2024 C C . SER A 1 245 ? 9.093 -11.801 22.704 1.00 95.12 245 SER A C 1
ATOM 2026 O O . SER A 1 245 ? 10.230 -12.117 23.063 1.00 95.12 245 SER A O 1
ATOM 2028 N N . ALA A 1 246 ? 8.857 -11.132 21.574 1.00 96.06 246 ALA A N 1
ATOM 2029 C CA . ALA A 1 246 ? 9.869 -10.811 20.578 1.00 96.06 246 ALA A CA 1
ATOM 2030 C C . ALA A 1 246 ? 10.815 -9.689 21.024 1.00 96.06 246 ALA A C 1
ATOM 2032 O O . ALA A 1 246 ? 10.460 -8.795 21.798 1.00 96.06 246 ALA A O 1
ATOM 2033 N N . SER A 1 247 ? 12.028 -9.713 20.470 1.00 96.19 247 SER A N 1
ATOM 2034 C CA . SER A 1 247 ? 12.944 -8.579 20.556 1.00 96.19 247 SER A CA 1
ATOM 2035 C C . SER A 1 247 ? 12.416 -7.400 19.727 1.00 96.19 247 SER A C 1
ATOM 2037 O O . SER A 1 247 ? 11.665 -7.595 18.771 1.00 96.19 247 SER A O 1
ATOM 2039 N N . ASP A 1 248 ? 12.835 -6.171 20.043 1.00 94.56 248 ASP A N 1
ATOM 2040 C CA . ASP A 1 248 ? 12.439 -4.993 19.254 1.00 94.56 248 ASP A CA 1
ATOM 2041 C C . ASP A 1 248 ? 12.917 -5.061 17.788 1.00 94.56 248 ASP A C 1
ATOM 2043 O O . ASP A 1 248 ? 12.351 -4.383 16.933 1.00 94.56 248 ASP A O 1
ATOM 2047 N N . GLU A 1 249 ? 13.926 -5.889 17.481 1.00 95.12 249 GLU A N 1
ATOM 2048 C CA . GLU A 1 249 ? 14.400 -6.123 16.110 1.00 95.12 249 GLU A CA 1
ATOM 2049 C C . GLU A 1 249 ? 13.437 -7.013 15.306 1.00 95.12 249 GLU A C 1
ATOM 2051 O O . GLU A 1 249 ? 13.250 -6.772 14.115 1.00 95.12 249 GLU A O 1
ATOM 2056 N N . ASP A 1 250 ? 12.783 -7.984 15.956 1.00 95.06 250 ASP A N 1
ATOM 2057 C CA . ASP A 1 250 ? 11.885 -8.953 15.306 1.00 95.06 250 ASP A CA 1
ATOM 2058 C C . ASP A 1 250 ? 10.414 -8.494 15.296 1.00 95.06 250 ASP A C 1
ATOM 2060 O O . ASP A 1 250 ? 9.616 -8.946 14.470 1.00 95.06 250 ASP A O 1
ATOM 2064 N N . LYS A 1 251 ? 10.030 -7.577 16.199 1.00 95.25 251 LYS A N 1
ATOM 2065 C CA . LYS A 1 251 ? 8.658 -7.041 16.295 1.00 95.25 251 LYS A CA 1
ATOM 2066 C C . LYS A 1 251 ? 8.062 -6.589 14.957 1.00 95.25 251 LYS A C 1
ATOM 2068 O O . LYS A 1 251 ? 6.919 -6.970 14.709 1.00 95.25 251 LYS A O 1
ATOM 2073 N N . PRO A 1 252 ? 8.775 -5.867 14.067 1.00 96.06 252 PRO A N 1
ATOM 2074 C CA . PRO A 1 252 ? 8.204 -5.427 12.794 1.00 96.06 252 PRO A CA 1
ATOM 2075 C C . PRO A 1 252 ? 7.693 -6.569 11.902 1.00 96.06 252 PRO A C 1
ATOM 2077 O O . PRO A 1 252 ? 6.718 -6.386 11.170 1.00 96.06 252 PRO A O 1
ATOM 2080 N N . GLU A 1 253 ? 8.318 -7.751 11.955 1.00 96.75 253 GLU A N 1
ATOM 2081 C CA . GLU A 1 253 ? 7.858 -8.916 11.191 1.00 96.75 253 GLU A CA 1
ATOM 2082 C C . GLU A 1 253 ? 6.533 -9.442 11.746 1.00 96.75 253 GLU A C 1
ATOM 2084 O O . GLU A 1 253 ? 5.569 -9.627 10.996 1.00 96.75 253 GLU A O 1
ATOM 2089 N N . TYR A 1 254 ? 6.454 -9.619 13.067 1.00 97.44 254 TYR A N 1
ATOM 2090 C CA . TYR A 1 254 ? 5.235 -10.071 13.734 1.00 97.44 254 TYR A CA 1
ATOM 2091 C C . TYR A 1 254 ? 4.102 -9.049 13.628 1.00 97.44 254 TYR A C 1
ATOM 2093 O O . TYR A 1 254 ? 2.963 -9.433 13.366 1.00 97.44 254 TYR A O 1
ATOM 2101 N N . GLU A 1 255 ? 4.404 -7.753 13.749 1.00 96.81 255 GLU A N 1
ATOM 2102 C CA . GLU A 1 255 ? 3.444 -6.671 13.525 1.00 96.81 255 GLU A CA 1
ATOM 2103 C C . GLU A 1 255 ? 2.805 -6.793 12.146 1.00 96.81 255 GLU A C 1
ATOM 2105 O O . GLU A 1 255 ? 1.579 -6.759 12.018 1.00 96.81 255 GLU A O 1
ATOM 2110 N N . PHE A 1 256 ? 3.624 -6.999 11.114 1.00 97.94 256 PHE A N 1
ATOM 2111 C CA . PHE A 1 256 ? 3.130 -7.155 9.758 1.00 97.94 256 PHE A CA 1
ATOM 2112 C C . PHE A 1 256 ? 2.275 -8.417 9.597 1.00 97.94 256 PHE A C 1
ATOM 2114 O O . PHE A 1 256 ? 1.200 -8.339 8.994 1.00 97.94 256 PHE A O 1
ATOM 2121 N N . ILE A 1 257 ? 2.708 -9.558 10.151 1.00 98.31 257 ILE A N 1
ATOM 2122 C CA . ILE A 1 257 ? 1.948 -10.818 10.113 1.00 98.31 257 ILE A CA 1
ATOM 2123 C C . ILE A 1 257 ? 0.579 -10.641 10.775 1.00 98.31 257 ILE A C 1
ATOM 2125 O O . ILE A 1 257 ? -0.438 -10.966 10.160 1.00 98.31 257 ILE A O 1
ATOM 2129 N N . ILE A 1 258 ? 0.530 -10.061 11.977 1.00 98.06 258 ILE A N 1
ATOM 2130 C CA . ILE A 1 258 ? -0.713 -9.784 12.707 1.00 98.06 258 ILE A CA 1
ATOM 2131 C C . ILE A 1 258 ? -1.632 -8.878 11.879 1.00 98.06 258 ILE A C 1
ATOM 2133 O O . ILE A 1 258 ? -2.820 -9.174 11.748 1.00 98.06 258 ILE A O 1
ATOM 2137 N N . SER A 1 259 ? -1.103 -7.827 11.241 1.00 97.56 259 SER A N 1
ATOM 2138 C CA . SER A 1 259 ? -1.898 -6.966 10.356 1.00 97.56 259 SER A CA 1
ATOM 2139 C C . SER A 1 259 ? -2.514 -7.746 9.188 1.00 97.56 259 SER A C 1
ATOM 2141 O O . SER A 1 259 ? -3.682 -7.526 8.863 1.00 97.56 259 SER A O 1
ATOM 2143 N N . GLN A 1 260 ? -1.775 -8.677 8.569 1.00 98.00 260 GLN A N 1
ATOM 2144 C CA . GLN A 1 260 ? -2.310 -9.502 7.477 1.00 98.00 260 GLN A CA 1
ATOM 2145 C C . GLN A 1 260 ? -3.326 -10.546 7.970 1.00 98.00 260 GLN A C 1
ATOM 2147 O O . GLN A 1 260 ? -4.323 -10.796 7.290 1.00 98.00 260 GLN A O 1
ATOM 2152 N N . LEU A 1 261 ? -3.116 -11.130 9.155 1.00 98.12 261 LEU A N 1
ATOM 2153 C CA . LEU A 1 261 ? -4.072 -12.041 9.791 1.00 98.12 261 LEU A CA 1
ATOM 2154 C C . LEU A 1 261 ? -5.387 -11.319 10.110 1.00 98.12 261 LEU A C 1
ATOM 2156 O O . LEU A 1 261 ? -6.454 -11.834 9.778 1.00 98.12 261 LEU A O 1
ATOM 2160 N N . LEU A 1 262 ? -5.322 -10.106 10.668 1.00 98.25 262 LEU A N 1
ATOM 2161 C CA . LEU A 1 262 ? -6.494 -9.273 10.953 1.00 98.25 262 LEU A CA 1
ATOM 2162 C C . LEU A 1 262 ? -7.254 -8.869 9.681 1.00 98.25 262 LEU A C 1
ATOM 2164 O O . LEU A 1 262 ? -8.481 -8.846 9.688 1.00 98.25 262 LEU A O 1
ATOM 2168 N N . GLU A 1 263 ? -6.566 -8.582 8.574 1.00 97.12 263 GLU A N 1
ATOM 2169 C CA . GLU A 1 263 ? -7.241 -8.338 7.289 1.00 97.12 263 GLU A CA 1
ATOM 2170 C C . GLU A 1 263 ? -7.852 -9.613 6.703 1.00 97.12 263 GLU A C 1
ATOM 2172 O O . GLU A 1 263 ? -8.942 -9.569 6.140 1.00 97.12 263 GLU A O 1
ATOM 2177 N N . THR A 1 264 ? -7.204 -10.765 6.883 1.00 96.94 264 THR A N 1
ATOM 2178 C CA . THR A 1 264 ? -7.773 -12.053 6.463 1.00 96.94 264 THR A CA 1
ATOM 2179 C C . THR A 1 264 ? -9.047 -12.372 7.253 1.00 96.94 264 THR A C 1
ATOM 2181 O O . THR A 1 264 ? -10.009 -12.844 6.658 1.00 96.94 264 THR A O 1
ATOM 2184 N N . CYS A 1 265 ? -9.122 -12.015 8.545 1.00 97.19 265 CYS A N 1
ATOM 2185 C CA . CYS A 1 265 ? -10.358 -12.109 9.337 1.00 97.19 265 CYS A CA 1
ATOM 2186 C C . CYS A 1 265 ? -11.534 -11.361 8.688 1.00 97.19 265 CYS A C 1
ATOM 2188 O O . CYS A 1 265 ? -12.658 -11.848 8.722 1.00 97.19 265 CYS A O 1
ATOM 2190 N N . MET A 1 266 ? -11.292 -10.212 8.043 1.00 95.44 266 MET A N 1
ATOM 2191 C CA . MET A 1 266 ? -12.349 -9.446 7.362 1.00 95.44 266 MET A CA 1
ATOM 2192 C C . MET A 1 266 ? -12.974 -10.193 6.173 1.00 95.44 266 MET A C 1
ATOM 2194 O O . MET A 1 266 ? -14.012 -9.771 5.666 1.00 95.44 266 MET A O 1
ATOM 2198 N N . CYS A 1 267 ? -12.339 -11.274 5.716 1.00 94.44 267 CYS A N 1
ATOM 2199 C CA . CYS A 1 267 ? -12.770 -12.094 4.590 1.00 94.44 267 CYS A CA 1
ATOM 2200 C C . CYS A 1 267 ? -13.490 -13.384 5.011 1.00 94.44 267 CYS A C 1
ATOM 2202 O O . CYS A 1 267 ? -13.966 -14.102 4.133 1.00 94.44 267 CYS A O 1
ATOM 2204 N N . LEU A 1 268 ? -13.529 -13.701 6.310 1.00 95.19 268 LEU A N 1
ATOM 2205 C CA . LEU A 1 268 ? -14.094 -14.950 6.820 1.00 95.19 268 LEU A CA 1
ATOM 2206 C C . LEU A 1 268 ? -15.604 -14.843 7.062 1.00 95.19 268 LEU A C 1
ATOM 2208 O O . LEU A 1 268 ? -16.138 -13.759 7.305 1.00 95.19 268 LEU A O 1
ATOM 2212 N N . ASP A 1 269 ? -16.279 -15.993 7.042 1.00 92.94 269 ASP A N 1
ATOM 2213 C CA . ASP A 1 269 ? -17.691 -16.103 7.404 1.00 92.94 269 ASP A CA 1
ATOM 2214 C C . ASP A 1 269 ? -17.855 -16.368 8.909 1.00 92.94 269 ASP A C 1
ATOM 2216 O O . ASP A 1 269 ? -17.367 -17.361 9.446 1.00 92.94 269 ASP A O 1
ATOM 2220 N N . TYR A 1 270 ? -18.580 -15.477 9.585 1.00 95.31 270 TYR A N 1
ATOM 2221 C CA . TYR A 1 270 ? -18.860 -15.529 11.020 1.00 95.31 270 TYR A CA 1
ATOM 2222 C C . TYR A 1 270 ? -20.253 -16.085 11.352 1.00 95.31 270 TYR A C 1
ATOM 2224 O O . TYR A 1 270 ? -20.762 -15.852 12.450 1.00 95.31 270 TYR A O 1
ATOM 2232 N N . ALA A 1 271 ? -20.879 -16.822 10.429 1.00 91.50 271 ALA A N 1
ATOM 2233 C CA . ALA A 1 271 ? -22.122 -17.545 10.693 1.00 91.50 271 ALA A CA 1
ATOM 2234 C C . ALA A 1 271 ? -21.980 -18.603 11.807 1.00 91.50 271 ALA A C 1
ATOM 2236 O O . ALA A 1 271 ? -22.949 -18.865 12.526 1.00 91.50 271 ALA A O 1
ATOM 2237 N N . ASP A 1 272 ? -20.789 -19.193 11.980 1.00 89.06 272 ASP A N 1
ATOM 2238 C CA . ASP A 1 272 ? -20.494 -20.066 13.119 1.00 89.06 272 ASP A CA 1
ATOM 2239 C C . ASP A 1 272 ? -20.246 -19.262 14.404 1.00 89.06 272 ASP A C 1
ATOM 2241 O O . ASP A 1 272 ? -19.295 -18.487 14.536 1.00 89.06 272 ASP A O 1
ATOM 2245 N N . GLU A 1 273 ? -21.091 -19.510 15.401 1.00 92.81 273 GLU A N 1
ATOM 2246 C CA . GLU A 1 273 ? -21.049 -18.823 16.686 1.00 92.81 273 GLU A CA 1
ATOM 2247 C C . GLU A 1 273 ? -19.816 -19.204 17.521 1.00 92.81 273 GLU A C 1
ATOM 2249 O O . GLU A 1 273 ? -19.353 -18.391 18.325 1.00 92.81 273 GLU A O 1
ATOM 2254 N N . VAL A 1 274 ? -19.265 -20.413 17.345 1.00 94.75 274 VAL A N 1
ATOM 2255 C CA . VAL A 1 274 ? -18.074 -20.856 18.090 1.00 94.75 274 VAL A CA 1
ATOM 2256 C C . VAL A 1 274 ? -16.845 -20.077 17.627 1.00 94.75 274 VAL A C 1
ATOM 2258 O O . VAL A 1 274 ? -16.167 -19.456 18.452 1.00 94.75 274 VAL A O 1
ATOM 2261 N N . GLY A 1 275 ? -16.590 -20.047 16.317 1.00 95.25 275 GLY A N 1
ATOM 2262 C CA . GLY A 1 275 ? -15.516 -19.257 15.719 1.00 95.25 275 GLY A CA 1
ATOM 2263 C C . GLY A 1 275 ? -15.661 -17.762 15.999 1.00 95.25 275 GLY A C 1
ATOM 2264 O O . GLY A 1 275 ? -14.705 -17.125 16.450 1.00 95.25 275 GLY A O 1
ATOM 2265 N N . ARG A 1 276 ? -16.867 -17.207 15.821 1.00 96.38 276 ARG A N 1
ATOM 2266 C CA . ARG A 1 276 ? -17.148 -15.786 16.084 1.00 96.38 276 ARG A CA 1
ATOM 2267 C C . ARG A 1 276 ? -16.842 -15.391 17.528 1.00 96.38 276 ARG A C 1
ATOM 2269 O O . ARG A 1 276 ? -16.181 -14.378 17.753 1.00 96.38 276 ARG A O 1
ATOM 2276 N N . ARG A 1 277 ? -17.269 -16.197 18.508 1.00 96.19 277 ARG A N 1
ATOM 2277 C CA . ARG A 1 277 ? -16.998 -15.942 19.933 1.00 96.19 277 ARG A CA 1
ATOM 2278 C C . ARG A 1 277 ? -15.513 -16.017 20.259 1.00 96.19 277 ARG A C 1
ATOM 2280 O O . ARG A 1 277 ? -15.013 -15.160 20.979 1.00 96.19 277 ARG A O 1
ATOM 2287 N N . LYS A 1 278 ? -14.803 -16.996 19.699 1.00 97.12 278 LYS A N 1
ATOM 2288 C CA . LYS A 1 278 ? -13.361 -17.136 19.906 1.00 97.12 278 LYS A CA 1
ATOM 2289 C C . LYS A 1 278 ? -12.589 -15.919 19.396 1.00 97.12 278 LYS A C 1
ATOM 2291 O O . LYS A 1 278 ? -11.763 -15.373 20.121 1.00 97.12 278 LYS A O 1
ATOM 2296 N N . VAL A 1 279 ? -12.891 -15.464 18.177 1.00 97.44 279 VAL A N 1
ATOM 2297 C CA . VAL A 1 279 ? -12.294 -14.238 17.627 1.00 97.44 279 VAL A CA 1
ATOM 2298 C C . VAL A 1 279 ? -12.633 -13.044 18.516 1.00 97.44 279 VAL A C 1
ATOM 2300 O O . VAL A 1 279 ? -11.739 -12.296 18.889 1.00 97.44 279 VAL A O 1
ATOM 2303 N N . PHE A 1 280 ? -13.892 -12.894 18.929 1.00 97.38 280 PHE A N 1
ATOM 2304 C CA . PHE A 1 280 ? -14.310 -11.812 19.822 1.00 97.38 280 PHE A CA 1
ATOM 2305 C C . PHE A 1 280 ? -13.500 -11.767 21.133 1.00 97.38 280 PHE A C 1
ATOM 2307 O O . PHE A 1 280 ? -13.011 -10.706 21.526 1.00 97.38 280 PHE A O 1
ATOM 2314 N N . GLU A 1 281 ? -13.343 -12.909 21.808 1.00 96.94 281 GLU A N 1
ATOM 2315 C CA . GLU A 1 281 ? -12.590 -13.021 23.063 1.00 96.94 281 GLU A CA 1
ATOM 2316 C C . GLU A 1 281 ? -11.105 -12.686 22.866 1.00 96.94 281 GLU A C 1
ATOM 2318 O O . GLU A 1 281 ? -10.545 -11.906 23.644 1.00 96.94 281 GLU A O 1
ATOM 2323 N N . LEU A 1 282 ? -10.498 -13.188 21.787 1.00 97.88 282 LEU A N 1
ATOM 2324 C CA . LEU A 1 282 ? -9.113 -12.891 21.427 1.00 97.88 282 LEU A CA 1
ATOM 2325 C C . LEU A 1 282 ? -8.900 -11.393 21.173 1.00 97.88 282 LEU A C 1
ATOM 2327 O O . LEU A 1 282 ? -8.020 -10.781 21.774 1.00 97.88 282 LEU A O 1
ATOM 2331 N N . LEU A 1 283 ? -9.735 -10.765 20.341 1.00 97.56 283 LEU A N 1
ATOM 2332 C CA . LEU A 1 283 ? -9.632 -9.333 20.045 1.00 97.56 283 LEU A CA 1
ATOM 2333 C C . LEU A 1 283 ? -9.797 -8.476 21.308 1.00 97.56 283 LEU A C 1
ATOM 2335 O O . LEU A 1 283 ? -9.078 -7.491 21.485 1.00 97.56 283 LEU A O 1
ATOM 2339 N N . ARG A 1 284 ? -10.711 -8.860 22.213 1.00 96.62 284 ARG A N 1
ATOM 2340 C CA . ARG A 1 284 ? -10.894 -8.181 23.507 1.00 96.62 284 ARG A CA 1
ATOM 2341 C C . ARG A 1 284 ? -9.650 -8.309 24.383 1.00 96.62 284 ARG A C 1
ATOM 2343 O O . ARG A 1 284 ? -9.280 -7.337 25.036 1.00 96.62 284 ARG A O 1
ATOM 2350 N N . SER A 1 285 ? -9.004 -9.474 24.390 1.00 95.44 285 SER A N 1
ATOM 2351 C CA . SER A 1 285 ? -7.738 -9.692 25.099 1.00 95.44 285 SER A CA 1
ATOM 2352 C C . SER A 1 285 ? -6.626 -8.796 24.541 1.00 95.44 285 SER A C 1
ATOM 2354 O O . SER A 1 285 ? -5.983 -8.061 25.294 1.00 95.44 285 SER A O 1
ATOM 2356 N N . ILE A 1 286 ? -6.474 -8.750 23.211 1.00 96.19 286 ILE A N 1
ATOM 2357 C CA . ILE A 1 286 ? -5.459 -7.925 22.538 1.00 96.19 286 ILE A CA 1
ATOM 2358 C C . ILE A 1 286 ? -5.676 -6.435 22.836 1.00 96.19 286 ILE A C 1
ATOM 2360 O O . ILE A 1 286 ? -4.731 -5.746 23.220 1.00 96.19 286 ILE A O 1
ATOM 2364 N N . LEU A 1 287 ? -6.915 -5.928 22.757 1.00 95.12 287 LEU A N 1
ATOM 2365 C CA . LEU A 1 287 ? -7.222 -4.529 23.092 1.00 95.12 287 LEU A CA 1
ATOM 2366 C C . LEU A 1 287 ? -6.896 -4.168 24.545 1.00 95.12 287 LEU A C 1
ATOM 2368 O O . LEU A 1 287 ? -6.653 -2.998 24.834 1.00 95.12 287 LEU A O 1
ATOM 2372 N N . LYS A 1 288 ? -6.868 -5.127 25.475 1.00 91.88 288 LYS A N 1
ATOM 2373 C CA . LYS A 1 288 ? -6.496 -4.874 26.877 1.00 91.88 288 LYS A CA 1
ATOM 2374 C C . LYS A 1 288 ? -4.983 -4.760 27.085 1.00 91.88 288 LYS A C 1
ATOM 2376 O O . LYS A 1 288 ? -4.572 -4.105 28.037 1.00 91.88 288 LYS A O 1
ATOM 2381 N N . SER A 1 289 ? -4.159 -5.256 26.163 1.00 90.75 289 SER A N 1
ATOM 2382 C CA . SER A 1 289 ? -2.691 -5.139 26.223 1.00 90.75 289 SER A CA 1
ATOM 2383 C C . SER A 1 289 ? -2.183 -3.706 26.002 1.00 90.75 289 SER A C 1
ATOM 2385 O O . SER A 1 289 ? -2.766 -2.955 25.220 1.00 90.75 289 SER A O 1
ATOM 2387 N N . PHE A 1 290 ? -1.115 -3.284 26.682 1.00 83.75 29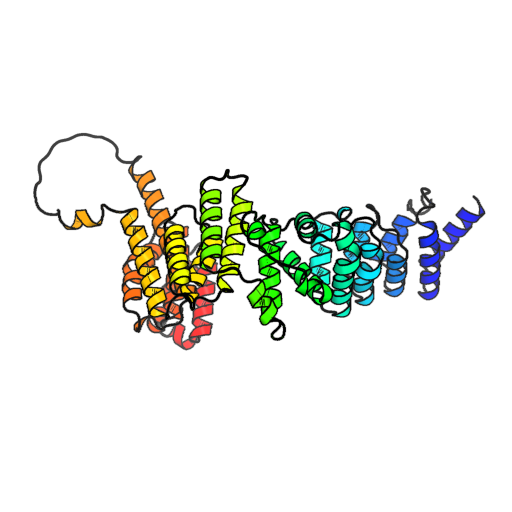0 PHE A N 1
ATOM 2388 C CA . PHE A 1 290 ? -0.551 -1.937 26.490 1.00 83.75 290 PHE A CA 1
ATOM 2389 C C . PHE A 1 290 ? 0.216 -1.768 25.173 1.00 83.75 290 PHE A C 1
ATOM 2391 O O . PHE A 1 290 ? 0.226 -0.671 24.626 1.00 83.75 290 PHE A O 1
ATOM 2398 N N . ASP A 1 291 ? 0.784 -2.846 24.634 1.00 83.81 291 ASP A N 1
ATOM 2399 C CA . ASP A 1 291 ? 1.734 -2.808 23.511 1.00 83.81 291 ASP A CA 1
ATOM 2400 C C . ASP A 1 291 ? 1.070 -2.847 22.124 1.00 83.81 291 ASP A C 1
ATOM 2402 O O . ASP A 1 291 ? 1.695 -3.210 21.124 1.00 83.81 291 ASP A O 1
ATOM 2406 N N . ILE A 1 292 ? -0.219 -2.512 22.051 1.00 91.19 292 ILE A N 1
ATOM 2407 C CA . ILE A 1 292 ? -0.973 -2.511 20.800 1.00 91.19 292 ILE A CA 1
ATOM 2408 C C . ILE A 1 292 ? -0.594 -1.309 19.927 1.00 91.19 292 ILE A C 1
ATOM 2410 O O . ILE A 1 292 ? -0.756 -0.150 20.315 1.00 91.19 292 ILE A O 1
ATOM 2414 N N . ILE A 1 293 ? -0.153 -1.577 18.699 1.00 93.69 293 ILE A N 1
ATOM 2415 C CA . ILE A 1 293 ? 0.132 -0.521 17.725 1.00 93.69 293 ILE A CA 1
ATOM 2416 C C . ILE A 1 293 ? -1.155 0.020 17.080 1.00 93.69 293 ILE A C 1
ATOM 2418 O O . ILE A 1 293 ? -2.168 -0.671 16.946 1.00 93.69 293 ILE A O 1
ATOM 2422 N N . SER A 1 294 ? -1.103 1.271 16.616 1.00 93.12 294 SER A N 1
ATOM 2423 C CA . SER A 1 294 ? -2.251 1.990 16.031 1.00 93.12 294 SER A CA 1
ATOM 2424 C C . SER A 1 294 ? -2.899 1.266 14.835 1.00 93.12 294 SER A C 1
ATOM 2426 O O . SER A 1 294 ? -4.125 1.267 14.687 1.00 93.12 294 SER A O 1
ATOM 2428 N N . ASP A 1 295 ? -2.088 0.610 13.995 1.00 94.38 295 ASP A N 1
ATOM 2429 C CA . ASP A 1 295 ? -2.572 -0.152 12.835 1.00 94.38 295 ASP A CA 1
ATOM 2430 C C . ASP A 1 295 ? -3.422 -1.361 13.265 1.00 94.38 295 ASP A C 1
ATOM 2432 O O . ASP A 1 295 ? -4.548 -1.527 12.788 1.00 94.38 295 ASP A O 1
ATOM 2436 N N . HIS A 1 296 ? -2.939 -2.152 14.232 1.00 96.88 296 HIS A N 1
ATOM 2437 C CA . HIS A 1 296 ? -3.687 -3.283 14.793 1.00 96.88 296 HIS A CA 1
ATOM 2438 C C . HIS A 1 296 ? -4.964 -2.820 15.476 1.00 96.88 296 HIS A C 1
ATOM 2440 O O . HIS A 1 296 ? -6.018 -3.388 15.209 1.00 96.88 296 HIS A O 1
ATOM 2446 N N . LEU A 1 297 ? -4.905 -1.757 16.287 1.00 97.19 297 LEU A N 1
ATOM 2447 C CA . LEU A 1 297 ? -6.089 -1.180 16.930 1.00 97.19 297 LEU A CA 1
ATOM 2448 C C . LEU A 1 297 ? -7.157 -0.845 15.889 1.00 97.19 297 LEU A C 1
ATOM 2450 O O . LEU A 1 297 ? -8.305 -1.262 16.016 1.00 97.19 297 LEU A O 1
ATOM 2454 N N . THR A 1 298 ? -6.783 -0.144 14.820 1.00 96.31 298 THR A N 1
ATOM 2455 C CA . THR A 1 298 ? -7.728 0.250 13.767 1.00 96.31 298 THR A CA 1
ATOM 2456 C C . THR A 1 298 ? -8.380 -0.969 13.105 1.00 96.31 298 THR A C 1
ATOM 2458 O O . THR A 1 298 ? -9.597 -0.995 12.915 1.00 96.31 298 THR A O 1
ATOM 2461 N N . ARG A 1 299 ? -7.599 -2.010 12.790 1.00 97.56 299 ARG A N 1
ATOM 2462 C CA . ARG A 1 299 ? -8.107 -3.255 12.186 1.00 97.56 299 ARG A CA 1
ATOM 2463 C C . ARG A 1 299 ? -8.998 -4.046 13.140 1.00 97.56 299 ARG A C 1
ATOM 2465 O O . ARG A 1 299 ? -10.057 -4.509 12.730 1.00 97.56 299 ARG A O 1
ATOM 2472 N N . ILE A 1 300 ? -8.616 -4.146 14.410 1.00 98.12 300 ILE A N 1
ATOM 2473 C CA . ILE A 1 300 ? -9.385 -4.853 15.437 1.00 98.12 300 ILE A CA 1
ATOM 2474 C C . ILE A 1 300 ? -10.758 -4.205 15.626 1.00 98.12 300 ILE A C 1
ATOM 2476 O O . ILE A 1 300 ? -11.763 -4.907 15.665 1.00 98.12 300 ILE A O 1
ATOM 2480 N N . ILE A 1 301 ? -10.833 -2.875 15.685 1.00 97.62 301 ILE A N 1
ATOM 2481 C CA . ILE A 1 301 ? -12.113 -2.171 15.849 1.00 97.62 301 ILE A CA 1
ATOM 2482 C C . ILE A 1 301 ? -13.009 -2.341 14.612 1.00 97.62 301 ILE A C 1
ATOM 2484 O O . ILE A 1 301 ? -14.210 -2.576 14.752 1.00 97.62 301 ILE A O 1
ATOM 2488 N N . ARG A 1 302 ? -12.436 -2.316 13.399 1.00 96.75 302 ARG A N 1
ATOM 2489 C CA . ARG A 1 302 ? -13.166 -2.650 12.159 1.00 96.75 302 ARG A CA 1
ATOM 2490 C C . ARG A 1 302 ? -13.693 -4.087 12.177 1.00 96.75 302 ARG A C 1
ATOM 2492 O O . ARG A 1 302 ? -14.822 -4.326 11.757 1.00 96.75 302 ARG A O 1
ATOM 2499 N N . LEU A 1 303 ? -12.910 -5.027 12.701 1.00 96.94 303 LEU A N 1
ATOM 2500 C CA . LEU A 1 303 ? -13.325 -6.419 12.836 1.00 96.94 303 LEU A CA 1
ATOM 2501 C C . LEU A 1 303 ? -14.426 -6.589 13.890 1.00 96.94 303 LEU A C 1
ATOM 2503 O O . LEU A 1 303 ? -15.401 -7.288 13.633 1.00 96.94 303 LEU A O 1
ATOM 2507 N N . PHE A 1 304 ? -14.353 -5.879 15.021 1.00 97.56 304 PHE A N 1
ATOM 2508 C CA . PHE A 1 304 ? -15.462 -5.808 15.976 1.00 97.56 304 PHE A CA 1
ATOM 2509 C C . PHE A 1 304 ? -16.743 -5.306 15.314 1.00 97.56 304 PHE A C 1
ATOM 2511 O O . PHE A 1 304 ? -17.807 -5.875 15.551 1.00 97.56 304 PHE A O 1
ATOM 2518 N N . ARG A 1 305 ? -16.657 -4.285 14.451 1.00 95.69 305 ARG A N 1
ATOM 2519 C CA . ARG A 1 305 ? -17.818 -3.795 13.700 1.00 95.69 305 ARG A CA 1
ATOM 2520 C C . ARG A 1 305 ? -18.405 -4.863 12.773 1.00 95.69 305 ARG A C 1
ATOM 2522 O O . ARG A 1 305 ? -19.623 -4.926 12.654 1.00 95.69 305 ARG A O 1
ATOM 2529 N N . LEU A 1 306 ? -17.565 -5.687 12.144 1.00 95.44 306 LEU A N 1
ATOM 2530 C CA . LEU A 1 306 ? -17.998 -6.782 11.269 1.00 95.44 306 LEU A CA 1
ATOM 2531 C C . LEU A 1 306 ? -18.705 -7.910 12.039 1.00 95.44 306 LEU A C 1
ATOM 2533 O O . LEU A 1 306 ? -19.731 -8.401 11.581 1.00 95.44 306 LEU A O 1
ATOM 2537 N N . ILE A 1 307 ? -18.166 -8.322 13.192 1.00 95.31 307 ILE A N 1
ATOM 2538 C CA . ILE A 1 307 ? -18.678 -9.477 13.960 1.00 95.31 307 ILE A CA 1
ATOM 2539 C C . ILE A 1 307 ? -19.822 -9.128 14.924 1.00 95.31 307 ILE A C 1
ATOM 2541 O O . ILE A 1 307 ? -20.430 -10.032 15.513 1.00 95.31 307 ILE A O 1
ATOM 2545 N N . SER A 1 308 ? -20.075 -7.835 15.140 1.00 94.12 308 SER A N 1
ATOM 2546 C CA . SER A 1 308 ? -21.179 -7.351 15.974 1.00 94.12 308 SER A CA 1
ATOM 2547 C C . SER A 1 308 ? -22.516 -7.556 15.272 1.00 94.12 308 SER A C 1
ATOM 2549 O O . SER A 1 308 ? -22.618 -7.467 14.051 1.00 94.12 308 SER A O 1
ATOM 2551 N N . SER A 1 309 ? -23.560 -7.816 16.056 1.00 92.56 309 SER A N 1
ATOM 2552 C CA . SER A 1 309 ? -24.895 -8.106 15.512 1.00 92.56 309 SER A CA 1
ATOM 2553 C C . SER A 1 309 ? -25.574 -6.881 14.891 1.00 92.56 309 SER A C 1
ATOM 2555 O O . SER A 1 309 ? -26.222 -6.976 13.849 1.00 92.56 309 SER A O 1
ATOM 2557 N N . ASP A 1 310 ? -25.419 -5.725 15.531 1.00 91.75 310 ASP A N 1
ATOM 2558 C CA . ASP A 1 310 ? -25.828 -4.425 15.023 1.00 91.75 310 ASP A CA 1
ATOM 2559 C C . ASP A 1 310 ? -24.881 -3.327 15.536 1.00 91.75 310 ASP A C 1
ATOM 2561 O O . ASP A 1 310 ? -23.906 -3.572 16.253 1.00 91.75 310 ASP A O 1
ATOM 2565 N N . GLU A 1 311 ? -25.157 -2.089 15.142 1.00 91.31 311 GLU A N 1
ATOM 2566 C CA . GLU A 1 311 ? -24.366 -0.931 15.546 1.00 91.31 311 GLU A CA 1
ATOM 2567 C C . GLU A 1 311 ? -24.382 -0.656 17.052 1.00 91.31 311 GLU A C 1
ATOM 2569 O O . GLU A 1 311 ? -23.365 -0.261 17.620 1.00 91.31 311 GLU A O 1
ATOM 2574 N N . ARG A 1 312 ? -25.516 -0.882 17.715 1.00 90.12 312 ARG A N 1
ATOM 2575 C CA . ARG A 1 312 ? -25.658 -0.603 19.148 1.00 90.12 312 ARG A CA 1
ATOM 2576 C C . ARG A 1 312 ? -24.900 -1.628 19.967 1.00 90.12 312 ARG A C 1
ATOM 2578 O O . ARG A 1 312 ? -24.296 -1.263 20.973 1.00 90.12 312 ARG A O 1
ATOM 2585 N N . ASP A 1 313 ? -24.924 -2.884 19.530 1.00 92.38 313 ASP A N 1
ATOM 2586 C CA . ASP A 1 313 ? -24.109 -3.961 20.079 1.00 92.38 313 ASP A CA 1
ATOM 2587 C C . ASP A 1 313 ? -22.621 -3.612 19.972 1.00 92.38 313 ASP A C 1
ATOM 2589 O O . ASP A 1 313 ? -21.936 -3.582 20.992 1.00 92.38 313 ASP A O 1
ATOM 2593 N N . PHE A 1 314 ? -22.167 -3.199 18.783 1.00 94.56 314 PHE A N 1
ATOM 2594 C CA . PHE A 1 314 ? -20.799 -2.727 18.561 1.00 94.56 314 PHE A CA 1
ATOM 2595 C C . PHE A 1 314 ? -20.407 -1.594 19.520 1.00 94.56 314 PHE A C 1
ATOM 2597 O O . PHE A 1 314 ? -19.426 -1.717 20.256 1.00 94.56 314 PHE A O 1
ATOM 2604 N N . THR A 1 315 ? -21.173 -0.497 19.555 1.00 93.12 315 THR A N 1
ATOM 2605 C CA . THR A 1 315 ? -20.858 0.654 20.413 1.00 93.12 315 THR A CA 1
ATOM 2606 C C . THR A 1 315 ? -20.869 0.277 21.892 1.00 93.12 315 THR A C 1
ATOM 2608 O O . THR A 1 315 ? -19.976 0.682 22.633 1.00 93.12 315 THR A O 1
ATOM 2611 N N . ARG A 1 316 ? -21.850 -0.519 22.338 1.00 92.56 316 ARG A N 1
ATOM 2612 C CA . ARG A 1 316 ? -21.916 -0.999 23.723 1.00 92.56 316 ARG A CA 1
ATOM 2613 C C . ARG A 1 316 ? -20.675 -1.813 24.077 1.00 92.56 316 ARG A C 1
ATOM 2615 O O . ARG A 1 316 ? -20.056 -1.526 25.093 1.00 92.56 316 ARG A O 1
ATOM 2622 N N . THR A 1 317 ? -20.287 -2.774 23.239 1.00 94.44 317 THR A N 1
ATOM 2623 C CA . THR A 1 317 ? -19.086 -3.583 23.474 1.00 94.44 317 THR A CA 1
ATOM 2624 C C . THR A 1 317 ? -17.831 -2.719 23.545 1.00 94.44 317 THR A C 1
ATOM 2626 O O . THR A 1 317 ? -17.001 -2.931 24.423 1.00 94.44 317 THR A O 1
ATOM 2629 N N . MET A 1 318 ? -17.675 -1.731 22.662 1.00 95.50 318 MET A N 1
ATOM 2630 C CA . MET A 1 318 ? -16.505 -0.846 22.701 1.00 95.50 318 MET A CA 1
ATOM 2631 C C . MET A 1 318 ? -16.454 -0.020 23.990 1.00 95.50 318 MET A C 1
ATOM 2633 O O . MET A 1 318 ? -15.385 0.108 24.583 1.00 95.50 318 MET A O 1
ATOM 2637 N N . ILE A 1 319 ? -17.598 0.486 24.461 1.00 93.19 319 ILE A N 1
ATOM 2638 C CA . ILE A 1 319 ? -17.690 1.208 25.737 1.00 93.19 319 ILE A CA 1
ATOM 2639 C C . ILE A 1 319 ? -17.353 0.283 26.910 1.00 93.19 319 ILE A C 1
ATOM 2641 O O . ILE A 1 319 ? -16.554 0.667 27.754 1.00 93.19 319 ILE A O 1
ATOM 2645 N N . GLU A 1 320 ? -17.875 -0.947 26.934 1.00 93.88 320 GLU A N 1
ATOM 2646 C CA . GLU A 1 320 ? -17.526 -1.945 27.956 1.00 93.88 320 GLU A CA 1
ATOM 2647 C C . GLU A 1 320 ? -16.019 -2.239 27.976 1.00 93.88 320 GLU A C 1
ATOM 2649 O O . GLU A 1 320 ? -15.420 -2.324 29.042 1.00 93.88 320 GLU A O 1
ATOM 2654 N N . ILE A 1 321 ? -15.373 -2.350 26.810 1.00 95.25 321 ILE A N 1
ATOM 2655 C CA . ILE A 1 321 ? -13.920 -2.556 26.725 1.00 95.25 321 ILE A CA 1
ATOM 2656 C C . ILE A 1 321 ? -13.151 -1.334 27.242 1.00 95.25 321 ILE A C 1
ATOM 2658 O O . ILE A 1 321 ? -12.146 -1.501 27.929 1.00 95.25 321 ILE A O 1
ATOM 2662 N N . ILE A 1 322 ? -13.606 -0.117 26.934 1.00 94.69 322 ILE A N 1
ATOM 2663 C CA . ILE A 1 322 ? -13.005 1.117 27.458 1.00 94.69 322 ILE A CA 1
ATOM 2664 C C . ILE A 1 322 ? -13.127 1.160 28.985 1.00 94.69 322 ILE A C 1
ATOM 2666 O O . ILE A 1 322 ? -12.120 1.382 29.656 1.00 94.69 322 ILE A O 1
ATOM 2670 N N . SER A 1 323 ? -14.317 0.895 29.529 1.00 92.44 323 SER A N 1
ATOM 2671 C CA . SER A 1 323 ? -14.554 0.853 30.975 1.00 92.44 323 SER A CA 1
ATOM 2672 C C . SER A 1 323 ? -13.709 -0.225 31.655 1.00 92.44 323 SER A C 1
ATOM 2674 O O . SER A 1 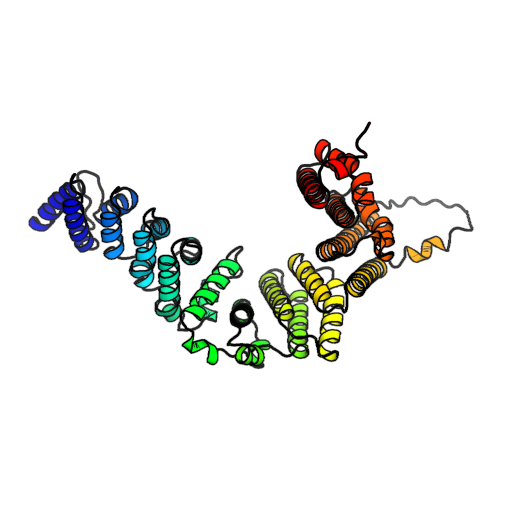323 ? -13.037 0.075 32.636 1.00 92.44 323 SER A O 1
ATOM 2676 N N . ASP A 1 324 ? -13.634 -1.434 31.086 1.00 92.69 324 ASP A N 1
ATOM 2677 C CA . ASP A 1 324 ? -12.757 -2.501 31.583 1.00 92.69 324 ASP A CA 1
ATOM 2678 C C . ASP A 1 324 ? -11.294 -2.038 31.665 1.00 92.69 324 ASP A C 1
ATOM 2680 O O . ASP A 1 324 ? -10.603 -2.339 32.632 1.00 92.69 324 ASP A O 1
ATOM 2684 N N . ILE A 1 325 ? -10.786 -1.347 30.637 1.00 91.75 325 ILE A N 1
ATOM 2685 C CA . ILE A 1 325 ? -9.398 -0.863 30.607 1.00 91.75 325 ILE A CA 1
ATOM 2686 C C . ILE A 1 325 ? -9.184 0.208 31.682 1.00 91.75 325 ILE A C 1
ATOM 2688 O O . ILE A 1 325 ? -8.167 0.171 32.372 1.00 91.75 325 ILE A O 1
ATOM 2692 N N . GLN A 1 326 ? -10.134 1.130 31.857 1.00 88.69 326 GLN A N 1
ATOM 2693 C CA . GLN A 1 326 ? -10.068 2.141 32.915 1.00 88.69 326 GLN A CA 1
ATOM 2694 C C . GLN A 1 326 ? -10.055 1.491 34.307 1.00 88.69 326 GLN A C 1
ATOM 2696 O O . GLN A 1 326 ? -9.197 1.820 35.119 1.00 88.69 326 GLN A O 1
ATOM 2701 N N . GLU A 1 327 ? -10.934 0.521 34.566 1.00 87.19 327 GLU A N 1
ATOM 2702 C CA . GLU A 1 327 ? -10.999 -0.194 35.848 1.00 87.19 327 GLU A CA 1
ATOM 2703 C C . GLU A 1 327 ? -9.754 -1.049 36.120 1.00 87.19 327 GLU A C 1
ATOM 2705 O O . GLU A 1 327 ? -9.259 -1.086 37.248 1.00 87.19 327 GLU A O 1
ATOM 2710 N N . LEU A 1 328 ? -9.222 -1.726 35.095 1.00 82.69 328 LEU A N 1
ATOM 2711 C CA . LEU A 1 328 ? -8.035 -2.577 35.220 1.00 82.69 328 LEU A CA 1
ATOM 2712 C C . LEU A 1 328 ? -6.799 -1.793 35.663 1.00 82.69 328 LEU A C 1
ATOM 2714 O O . LEU A 1 328 ? -5.961 -2.345 36.379 1.00 82.69 328 LEU A O 1
ATOM 2718 N N . PHE A 1 329 ? -6.682 -0.532 35.245 1.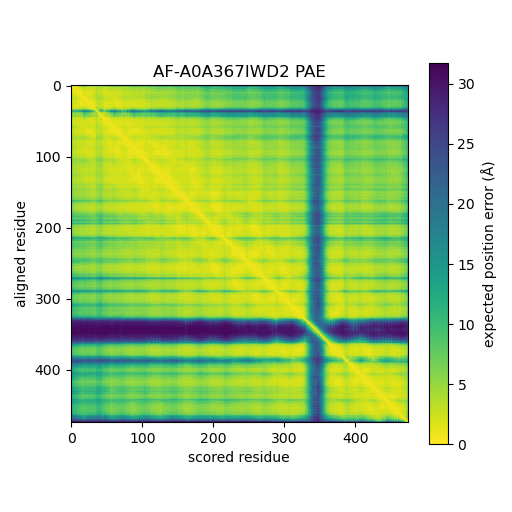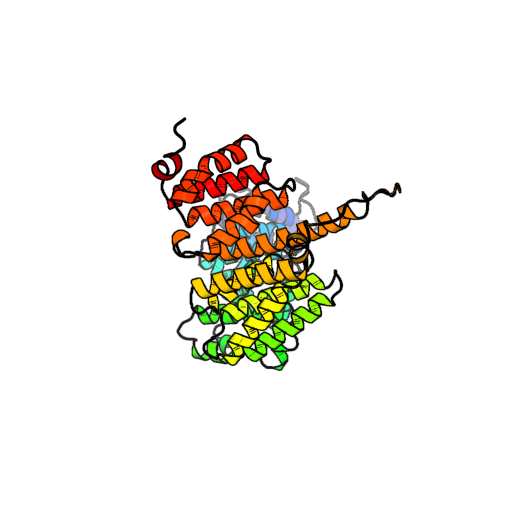00 76.19 329 PHE A N 1
ATOM 2719 C CA . PHE A 1 329 ? -5.494 0.271 35.508 1.00 76.19 329 PHE A CA 1
ATOM 2720 C C . PHE A 1 329 ? -5.687 1.387 36.544 1.00 76.19 329 PHE A C 1
ATOM 2722 O O . PHE A 1 329 ? -4.694 1.789 37.146 1.00 76.19 329 PHE A O 1
ATOM 2729 N N . ASN A 1 330 ? -6.931 1.773 36.861 1.00 73.06 330 ASN A N 1
ATOM 2730 C CA . ASN A 1 330 ? -7.281 2.686 37.960 1.00 73.06 330 ASN A CA 1
ATOM 2731 C C . ASN A 1 330 ? -8.243 2.041 38.993 1.00 73.06 330 ASN A C 1
ATOM 2733 O O . ASN A 1 330 ? -9.312 2.586 39.278 1.00 73.06 330 ASN A O 1
ATOM 2737 N N . PRO A 1 331 ? -7.885 0.911 39.639 1.00 60.53 331 PRO A N 1
ATOM 2738 C CA . PRO A 1 331 ? -8.795 0.181 40.534 1.00 60.53 331 PRO A CA 1
ATOM 2739 C C . PRO A 1 331 ? -9.159 0.923 41.838 1.00 60.53 331 PRO A C 1
ATOM 2741 O O . PRO A 1 331 ? -10.035 0.470 42.575 1.00 60.53 331 PRO A O 1
ATOM 2744 N N . PHE A 1 332 ? -8.492 2.040 42.158 1.00 49.53 332 PHE A N 1
ATOM 2745 C CA . PHE A 1 332 ? -8.643 2.756 43.433 1.00 49.53 332 PHE A CA 1
ATOM 2746 C C . PHE A 1 332 ? -9.486 4.044 43.369 1.00 49.53 332 PHE A C 1
ATOM 2748 O O . PHE A 1 332 ? -9.929 4.493 44.426 1.00 49.53 332 PHE A O 1
ATOM 2755 N N . GLU A 1 333 ? -9.805 4.596 42.189 1.00 54.03 333 GLU A N 1
ATOM 2756 C CA . GLU A 1 333 ? -10.688 5.781 42.092 1.00 54.03 333 GLU A CA 1
ATOM 2757 C C . GLU A 1 333 ? -12.121 5.481 42.574 1.00 54.03 333 GLU A C 1
ATOM 2759 O O . GLU A 1 333 ? -12.764 6.328 43.191 1.00 54.03 333 GLU A O 1
ATOM 2764 N N . GLY A 1 334 ? -12.602 4.241 42.418 1.00 43.59 334 GLY A N 1
ATOM 2765 C CA . GLY A 1 334 ? -13.926 3.822 42.901 1.00 43.59 334 GLY A CA 1
ATOM 2766 C C . GLY A 1 334 ? -14.060 3.694 44.429 1.00 43.59 334 GLY A C 1
ATOM 2767 O O . GLY A 1 334 ? -15.171 3.542 44.939 1.00 43.59 334 GLY A O 1
ATOM 2768 N N . LEU A 1 335 ? -12.957 3.744 45.187 1.00 44.09 335 LEU A N 1
ATOM 2769 C CA . LEU A 1 335 ? -12.975 3.609 46.652 1.00 44.09 335 LEU A CA 1
ATOM 2770 C C . LEU A 1 335 ? -12.977 4.962 47.382 1.00 44.09 335 LEU A C 1
ATOM 2772 O O . LEU A 1 335 ? -13.458 5.038 48.521 1.00 44.09 335 LEU A O 1
ATOM 2776 N N . GLU A 1 336 ? -12.505 6.038 46.749 1.00 42.72 336 GLU A N 1
ATOM 2777 C CA . GLU A 1 336 ? -12.380 7.351 47.398 1.00 42.72 336 GLU A CA 1
ATOM 2778 C C . GLU A 1 336 ? -13.719 8.089 47.566 1.00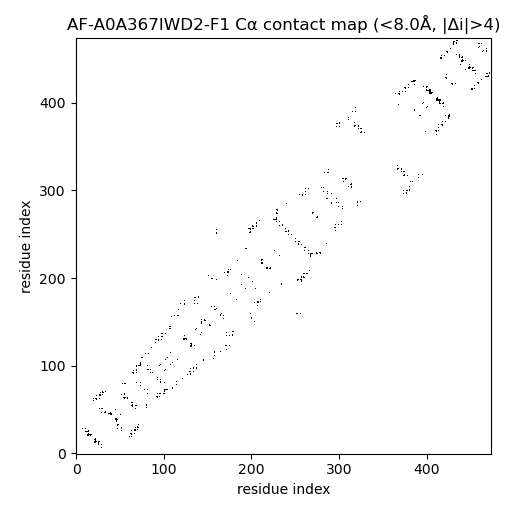 42.72 336 GLU A C 1
ATOM 2780 O O . GLU A 1 336 ? -13.897 8.804 48.556 1.00 42.72 336 GLU A O 1
ATOM 2785 N N . GLU A 1 337 ? -14.728 7.828 46.726 1.00 40.59 337 GLU A N 1
ATOM 2786 C CA . GLU A 1 337 ? -16.070 8.410 46.914 1.00 40.59 337 GLU A CA 1
ATOM 2787 C C . GLU A 1 337 ? -16.790 7.902 48.183 1.00 40.59 337 GLU A C 1
ATOM 2789 O O . GLU A 1 337 ? -17.730 8.536 48.670 1.00 40.59 337 GLU A O 1
ATOM 2794 N N . SER A 1 338 ? -16.336 6.795 48.784 1.00 37.09 338 SER A N 1
ATOM 2795 C CA . SER A 1 338 ? -17.014 6.159 49.925 1.00 37.09 338 SER A CA 1
ATOM 2796 C C . SER A 1 338 ? -16.459 6.525 51.312 1.00 37.09 338 SER A C 1
ATOM 2798 O O . SER A 1 338 ? -17.083 6.200 52.326 1.00 37.09 338 SER A O 1
ATOM 2800 N N . SER A 1 339 ? -15.327 7.237 51.399 1.00 37.22 339 SER A N 1
ATOM 2801 C CA . SER A 1 339 ? -14.622 7.480 52.675 1.00 37.22 339 SER A CA 1
ATOM 2802 C C . SER A 1 339 ? -14.464 8.952 53.079 1.00 37.22 339 SER A C 1
ATOM 2804 O O . SER A 1 339 ? -13.839 9.261 54.097 1.00 37.22 339 SER A O 1
ATOM 2806 N N . ALA A 1 340 ? -15.141 9.883 52.402 1.00 40.28 340 ALA A N 1
ATOM 2807 C CA . ALA A 1 340 ? -15.201 11.285 52.818 1.00 40.28 340 ALA A CA 1
ATOM 2808 C C . ALA A 1 340 ? -16.181 11.520 53.992 1.00 40.28 340 ALA A C 1
ATOM 2810 O O . ALA A 1 340 ? -17.171 12.243 53.872 1.00 40.28 340 ALA A O 1
ATOM 2811 N N . LYS A 1 341 ? -15.911 10.929 55.166 1.00 39.50 341 LYS A N 1
ATOM 2812 C CA . LYS A 1 341 ? -16.408 11.418 56.467 1.00 39.50 341 LYS A CA 1
ATOM 2813 C C . LYS A 1 341 ? -15.627 10.794 57.631 1.00 39.50 341 LYS A C 1
ATOM 2815 O O . LYS A 1 341 ? -15.780 9.607 57.887 1.00 39.50 341 LYS A O 1
ATOM 2820 N N . LYS A 1 342 ? -14.968 11.675 58.412 1.00 35.81 342 LYS A N 1
ATOM 2821 C CA . LYS A 1 342 ? -14.300 11.483 59.732 1.00 35.81 342 LYS A CA 1
ATOM 2822 C C . LYS A 1 342 ? -12.898 10.846 59.638 1.00 35.81 342 LYS A C 1
ATOM 2824 O O . LYS A 1 342 ? -12.780 9.748 59.139 1.00 35.81 342 LYS A O 1
ATOM 2829 N N . ILE A 1 343 ? -11.792 11.437 60.104 1.00 32.59 343 ILE A N 1
ATOM 2830 C CA . ILE A 1 343 ? -11.518 12.277 61.287 1.00 32.59 343 ILE A CA 1
ATOM 2831 C C . ILE A 1 343 ? -10.243 13.113 61.026 1.00 32.59 343 ILE A C 1
ATOM 2833 O O . ILE A 1 343 ? -9.269 12.603 60.489 1.00 32.59 343 ILE A O 1
ATOM 2837 N N . ARG A 1 344 ? -10.240 14.388 61.445 1.00 41.22 344 ARG A N 1
ATOM 2838 C CA . ARG A 1 344 ? -9.014 15.187 61.642 1.00 41.22 344 ARG A CA 1
ATOM 2839 C C . ARG A 1 344 ? -8.235 14.630 62.832 1.00 41.22 344 ARG A C 1
ATOM 2841 O O . ARG A 1 344 ? -8.883 14.444 63.856 1.00 41.22 344 ARG A O 1
ATOM 2848 N N . LEU A 1 345 ? -6.909 14.506 62.737 1.00 37.03 345 LEU A N 1
ATOM 2849 C CA . LEU A 1 345 ? -5.935 14.845 63.793 1.00 37.03 345 LEU A CA 1
ATOM 2850 C C . LEU A 1 345 ? -4.493 14.746 63.241 1.00 37.03 345 LEU A C 1
ATOM 2852 O O . LEU A 1 345 ? -4.071 13.687 62.798 1.00 37.03 345 LEU A O 1
ATOM 2856 N N . ASP A 1 346 ? -3.839 15.908 63.224 1.00 40.44 346 ASP A N 1
ATOM 2857 C CA . ASP A 1 346 ? -2.423 16.236 63.486 1.00 40.44 346 ASP A CA 1
ATOM 2858 C C . ASP A 1 346 ? -1.379 15.095 63.558 1.00 40.44 346 ASP A C 1
ATOM 2860 O O . ASP A 1 346 ? -1.496 14.234 64.424 1.00 40.44 346 ASP A O 1
ATOM 2864 N N . ASP A 1 347 ? -0.331 15.140 62.718 1.00 35.00 347 ASP A N 1
ATOM 2865 C CA . ASP A 1 347 ? 1.088 15.186 63.144 1.00 35.00 347 ASP A CA 1
ATOM 2866 C C . ASP A 1 347 ? 2.024 15.379 61.927 1.00 35.00 347 ASP A C 1
ATOM 2868 O O . ASP A 1 347 ? 1.742 14.937 60.811 1.00 35.00 347 ASP A O 1
ATOM 2872 N N . GLY A 1 348 ? 3.125 16.100 62.136 1.00 41.00 348 GLY A N 1
ATOM 2873 C CA . GLY A 1 348 ? 4.053 16.565 61.111 1.00 41.00 348 GLY A CA 1
ATOM 2874 C C . GLY A 1 348 ? 5.021 15.508 60.568 1.00 41.00 348 GLY A C 1
ATOM 2875 O O . GLY A 1 348 ? 5.474 14.605 61.263 1.00 41.00 348 GLY A O 1
ATOM 2876 N N . GLY A 1 349 ? 5.429 15.697 59.312 1.00 31.33 349 GLY A N 1
ATOM 2877 C CA . GLY A 1 349 ? 6.538 14.965 58.705 1.00 31.33 349 GLY A CA 1
ATOM 2878 C C . GLY A 1 349 ? 6.745 15.370 57.251 1.00 31.33 349 GLY A C 1
ATOM 2879 O O . GLY A 1 349 ? 5.999 14.950 56.373 1.00 31.33 349 GLY A O 1
ATOM 2880 N N . SER A 1 350 ? 7.760 16.194 56.980 1.00 42.72 350 SER A N 1
ATOM 2881 C CA . SER A 1 350 ? 8.154 16.535 55.614 1.00 42.72 350 SER A CA 1
ATOM 2882 C C . SER A 1 350 ? 8.726 15.299 54.917 1.00 42.72 350 SER A C 1
ATOM 2884 O O . SER A 1 350 ? 9.837 14.863 55.223 1.00 42.72 350 SER A O 1
ATOM 2886 N N . SER A 1 351 ? 7.995 14.764 53.949 1.00 38.06 351 SER A N 1
ATOM 2887 C CA . SER A 1 351 ? 8.562 13.932 52.891 1.00 38.06 351 SER A CA 1
ATOM 2888 C C . SER A 1 351 ? 7.946 14.379 51.567 1.00 38.06 351 SER A C 1
ATOM 2890 O O . SER A 1 351 ? 6.731 14.446 51.417 1.00 38.06 351 SER A O 1
ATOM 2892 N N . SER A 1 352 ? 8.805 14.821 50.653 1.00 37.06 352 SER A N 1
ATOM 2893 C CA . SER A 1 352 ? 8.438 15.389 49.357 1.00 37.06 352 SER A CA 1
ATOM 2894 C C . SER A 1 352 ? 7.729 14.342 48.473 1.00 37.06 352 SER A C 1
ATOM 2896 O O . SER A 1 352 ? 8.336 13.298 48.227 1.00 37.06 352 SER A O 1
ATOM 2898 N N . PRO A 1 353 ? 6.516 14.602 47.938 1.00 43.38 353 PRO A N 1
ATOM 2899 C CA . PRO A 1 353 ? 5.777 13.650 47.097 1.00 43.38 353 PRO A CA 1
ATOM 2900 C C . PRO A 1 353 ? 6.067 13.759 45.583 1.00 43.38 353 PRO A C 1
ATOM 2902 O O . PRO A 1 353 ? 5.486 13.036 44.780 1.00 43.38 353 PRO A O 1
ATOM 2905 N N . GLU A 1 354 ? 6.965 14.645 45.147 1.00 44.28 354 GLU A N 1
ATOM 2906 C CA . GLU A 1 354 ? 7.034 15.058 43.731 1.00 44.28 354 GLU A CA 1
ATOM 2907 C C . GLU A 1 354 ? 7.576 14.005 42.747 1.00 44.28 354 GLU A C 1
ATOM 2909 O O . GLU A 1 354 ? 7.320 14.111 41.552 1.00 44.28 354 GLU A O 1
ATOM 2914 N N . ARG A 1 355 ? 8.307 12.974 43.199 1.00 36.88 355 ARG A N 1
ATOM 2915 C CA . ARG A 1 355 ? 8.865 11.950 42.285 1.00 36.88 355 ARG A CA 1
ATOM 2916 C C . ARG A 1 355 ? 7.954 10.748 42.045 1.00 36.88 355 ARG A C 1
ATOM 2918 O O . ARG A 1 355 ? 8.122 10.087 41.029 1.00 36.88 355 ARG A O 1
ATOM 2925 N N . THR A 1 356 ? 7.015 10.459 42.942 1.00 39.59 356 THR A N 1
ATOM 2926 C CA . THR A 1 356 ? 6.071 9.338 42.796 1.00 39.59 356 THR A CA 1
ATOM 2927 C C . THR A 1 356 ? 4.850 9.716 41.962 1.00 39.59 356 THR A C 1
ATOM 2929 O O . THR A 1 356 ? 4.400 8.889 41.179 1.00 39.59 356 THR A O 1
ATOM 2932 N N . ASN A 1 357 ? 4.386 10.969 42.042 1.00 49.56 357 ASN A N 1
ATOM 2933 C CA . ASN A 1 357 ? 3.217 11.430 41.282 1.00 49.56 357 ASN A CA 1
ATOM 2934 C C . ASN A 1 357 ? 3.489 11.532 39.770 1.00 49.56 357 ASN A C 1
ATOM 2936 O O . ASN A 1 357 ? 2.639 11.192 38.964 1.00 49.56 357 ASN A O 1
ATOM 2940 N N . ALA A 1 358 ? 4.700 11.918 39.356 1.00 47.59 358 ALA A N 1
ATOM 2941 C CA . ALA A 1 358 ? 5.001 12.077 37.930 1.00 47.59 358 ALA A CA 1
ATOM 2942 C C . ALA A 1 358 ? 4.963 10.751 37.138 1.00 47.59 358 ALA A C 1
ATOM 2944 O O . ALA A 1 358 ? 4.597 10.757 35.970 1.00 47.59 358 ALA A O 1
ATOM 2945 N N . LEU A 1 359 ? 5.333 9.623 37.762 1.00 51.69 359 LEU A N 1
ATOM 2946 C CA . LEU A 1 359 ? 5.298 8.287 37.143 1.00 51.69 359 LEU A CA 1
ATOM 2947 C C . LEU A 1 359 ? 3.881 7.681 37.125 1.00 51.69 359 LEU A C 1
ATOM 2949 O O . LEU A 1 359 ? 3.549 6.924 36.209 1.00 51.69 359 LEU A O 1
ATOM 2953 N N . SER A 1 360 ? 3.038 8.008 38.113 1.00 62.03 360 SER A N 1
ATOM 2954 C CA . SER A 1 360 ? 1.616 7.642 38.083 1.00 62.03 360 SER A CA 1
ATOM 2955 C C . SER A 1 360 ? 0.855 8.462 37.041 1.00 62.03 360 SER A C 1
ATOM 2957 O O . SER A 1 360 ? 0.074 7.892 36.287 1.00 62.03 360 SER A O 1
ATOM 2959 N N . ASP A 1 361 ? 1.156 9.758 36.924 1.00 64.06 361 ASP A N 1
ATOM 2960 C CA . ASP A 1 361 ? 0.496 10.664 35.977 1.00 64.06 361 ASP A CA 1
ATOM 2961 C C . ASP A 1 361 ? 0.815 10.309 34.513 1.00 64.06 361 ASP A C 1
ATOM 2963 O O . ASP A 1 361 ? -0.043 10.435 33.640 1.00 64.06 361 ASP A O 1
ATOM 2967 N N . THR A 1 362 ? 2.036 9.845 34.208 1.00 66.50 362 THR A N 1
ATOM 2968 C CA . THR A 1 362 ? 2.376 9.369 32.852 1.00 66.50 362 THR A CA 1
ATOM 2969 C C . THR A 1 362 ? 1.601 8.111 32.485 1.00 66.50 362 THR A C 1
ATOM 2971 O O . THR A 1 362 ? 1.056 8.030 31.391 1.00 66.50 362 THR A O 1
ATOM 2974 N N . THR A 1 363 ? 1.487 7.172 33.426 1.00 76.88 363 THR A N 1
ATOM 2975 C CA . THR A 1 363 ? 0.771 5.911 33.203 1.00 76.88 363 THR A CA 1
ATOM 2976 C C . THR A 1 363 ? -0.728 6.164 33.006 1.00 76.88 363 THR A C 1
ATOM 2978 O O . THR A 1 363 ? -1.321 5.613 32.082 1.00 76.88 363 THR A O 1
ATOM 2981 N N . ASP A 1 364 ? -1.329 7.057 33.803 1.00 83.12 364 ASP A N 1
ATOM 2982 C CA . ASP A 1 364 ? -2.736 7.463 33.653 1.00 83.12 364 ASP A CA 1
ATOM 2983 C C . ASP A 1 364 ? -3.005 8.150 32.302 1.00 83.12 364 ASP A C 1
ATOM 2985 O O . ASP A 1 364 ? -3.981 7.843 31.610 1.00 83.12 364 ASP A O 1
ATOM 2989 N N . ASN A 1 365 ? -2.095 9.021 31.857 1.00 86.06 365 ASN A N 1
ATOM 2990 C CA . ASN A 1 365 ? -2.204 9.654 30.544 1.00 86.06 365 ASN A CA 1
ATOM 2991 C C . ASN A 1 365 ? -2.095 8.642 29.390 1.00 86.06 365 ASN A C 1
ATOM 2993 O O . ASN A 1 365 ? -2.845 8.766 28.419 1.00 86.06 365 ASN A O 1
ATOM 2997 N N . ASP A 1 366 ? -1.239 7.623 29.495 1.00 87.56 366 ASP A N 1
ATOM 2998 C CA . ASP A 1 366 ? -1.113 6.566 28.483 1.00 87.56 366 ASP A CA 1
ATOM 2999 C C . ASP A 1 366 ? -2.386 5.703 28.401 1.00 87.56 366 ASP A C 1
ATOM 3001 O O . ASP A 1 366 ? -2.885 5.409 27.308 1.00 87.56 366 ASP A O 1
ATOM 3005 N N . ILE A 1 367 ? -2.983 5.366 29.551 1.00 89.75 367 ILE A N 1
ATOM 3006 C CA . ILE A 1 367 ? -4.269 4.653 29.625 1.00 89.75 367 ILE A CA 1
ATOM 3007 C C . ILE A 1 367 ? -5.375 5.492 28.981 1.00 89.75 367 ILE A C 1
ATOM 3009 O O . ILE A 1 367 ? -6.113 5.003 28.120 1.00 89.75 367 ILE A O 1
ATOM 3013 N N . ARG A 1 368 ? -5.469 6.778 29.339 1.00 91.12 368 ARG A N 1
ATOM 3014 C CA . ARG A 1 368 ? -6.431 7.716 28.743 1.00 91.12 368 ARG A CA 1
ATOM 3015 C C . ARG A 1 368 ? -6.245 7.828 27.235 1.00 91.12 368 ARG A C 1
ATOM 3017 O O . ARG A 1 368 ? -7.232 7.798 26.499 1.00 91.12 368 ARG A O 1
ATOM 3024 N N . PHE A 1 369 ? -5.004 7.918 26.763 1.00 92.19 369 PHE A N 1
ATOM 3025 C CA . PHE A 1 369 ? -4.692 7.995 25.338 1.00 92.19 369 PHE A CA 1
ATOM 3026 C C . PHE A 1 369 ? -5.154 6.740 24.595 1.00 92.19 369 PHE A C 1
ATOM 3028 O O . PHE A 1 369 ? -5.759 6.832 23.521 1.00 92.19 369 PHE A O 1
ATOM 3035 N N . LYS A 1 370 ? -4.940 5.562 25.185 1.00 93.19 370 LYS A N 1
ATOM 3036 C CA . LYS A 1 370 ? -5.410 4.289 24.641 1.00 93.19 370 LYS A CA 1
ATOM 3037 C C . LYS A 1 370 ? -6.938 4.214 24.584 1.00 93.19 370 LYS A C 1
ATOM 3039 O O . LYS A 1 370 ? -7.488 3.905 23.527 1.00 93.19 370 LYS A O 1
ATOM 3044 N N . CYS A 1 371 ? -7.630 4.560 25.668 1.00 95.19 371 CYS A N 1
ATOM 3045 C CA . CYS A 1 371 ? -9.095 4.610 25.704 1.00 95.19 371 CYS A CA 1
ATOM 3046 C C . CYS A 1 371 ? -9.660 5.584 24.660 1.00 95.19 371 CYS A C 1
ATOM 3048 O O . CYS A 1 371 ? -10.610 5.254 23.950 1.00 95.19 371 CYS A O 1
ATOM 3050 N N . LEU A 1 372 ? -9.040 6.757 24.500 1.00 95.31 372 LEU A N 1
ATOM 3051 C CA . LEU A 1 372 ? -9.401 7.722 23.459 1.00 95.31 372 LEU A CA 1
ATOM 3052 C C . LEU A 1 372 ? -9.112 7.197 22.050 1.00 95.31 372 LEU A C 1
ATOM 3054 O O . LEU A 1 372 ? -9.863 7.502 21.132 1.00 95.31 372 LEU A O 1
ATOM 3058 N N . SER A 1 373 ? -8.069 6.389 21.863 1.00 95.81 373 SER A N 1
ATOM 3059 C CA . SER A 1 373 ? -7.758 5.766 20.570 1.00 95.81 373 SER A CA 1
ATOM 3060 C C . SER A 1 373 ? -8.799 4.720 20.174 1.00 95.81 373 SER A C 1
ATOM 3062 O O . SER A 1 373 ? -9.250 4.711 19.027 1.00 95.81 373 SER A O 1
ATOM 3064 N N . ILE A 1 374 ? -9.247 3.900 21.130 1.00 96.62 374 ILE A N 1
ATOM 3065 C CA . ILE A 1 374 ? -10.368 2.968 20.941 1.00 96.62 374 ILE A CA 1
ATOM 3066 C C . ILE A 1 374 ? -11.653 3.750 20.646 1.00 96.62 374 ILE A C 1
ATOM 3068 O O . ILE A 1 374 ? -12.324 3.467 19.656 1.00 96.62 374 ILE A O 1
ATOM 3072 N N . CYS A 1 375 ? -11.959 4.775 21.448 1.00 96.31 375 CYS A N 1
ATOM 3073 C CA . CYS A 1 375 ? -13.125 5.644 21.270 1.00 96.31 375 CYS A CA 1
ATOM 3074 C C . CYS A 1 375 ? -13.142 6.306 19.885 1.00 96.31 375 CYS A C 1
ATOM 3076 O O . CYS A 1 375 ? -14.142 6.243 19.174 1.00 96.31 375 CYS A O 1
ATOM 3078 N N . ARG A 1 376 ? -12.012 6.877 19.460 1.00 96.31 376 ARG A N 1
ATOM 3079 C CA . ARG A 1 376 ? -11.845 7.473 18.134 1.00 96.31 376 ARG A CA 1
ATOM 3080 C C . ARG A 1 376 ? -12.165 6.463 17.035 1.00 96.31 376 ARG A C 1
ATOM 3082 O O . ARG A 1 376 ? -12.996 6.746 16.182 1.00 96.31 376 ARG A O 1
ATOM 3089 N N . SER A 1 377 ? -11.523 5.296 17.065 1.00 96.56 377 SER A N 1
ATOM 3090 C CA . SER A 1 377 ? -11.710 4.263 16.042 1.00 96.56 377 SER A CA 1
ATOM 3091 C C . SER A 1 377 ? -13.147 3.717 16.040 1.00 96.56 377 SER A C 1
ATOM 3093 O O . SER A 1 377 ? -13.724 3.469 14.982 1.00 96.56 377 SER A O 1
ATOM 3095 N N . MET A 1 378 ? -13.781 3.603 17.213 1.00 95.81 378 MET A N 1
ATOM 3096 C CA . MET A 1 378 ? -15.200 3.254 17.335 1.00 95.81 378 MET A CA 1
ATOM 3097 C C . MET A 1 378 ? -16.089 4.297 16.646 1.00 95.81 378 MET A C 1
ATOM 3099 O O . MET A 1 378 ? -16.962 3.934 15.857 1.00 95.81 378 MET A O 1
ATOM 3103 N N . LEU A 1 379 ? -15.867 5.585 16.922 1.00 95.06 379 LEU A N 1
ATOM 3104 C CA . LEU A 1 379 ? -16.641 6.681 16.338 1.00 95.06 379 LEU A CA 1
ATOM 3105 C C . LEU A 1 379 ? -16.430 6.793 14.817 1.00 95.06 379 LEU A C 1
ATOM 3107 O O . LEU A 1 379 ? -17.395 7.033 14.100 1.00 95.06 379 LEU A O 1
ATOM 3111 N N . GLU A 1 380 ? -15.218 6.534 14.307 1.00 95.31 380 GLU A N 1
ATOM 3112 C CA . GLU A 1 380 ? -14.928 6.454 12.859 1.00 95.31 380 GLU A CA 1
ATOM 3113 C C . GLU A 1 380 ? -15.712 5.320 12.157 1.00 95.31 380 GLU A C 1
ATOM 3115 O O . GLU A 1 380 ? -15.941 5.382 10.949 1.00 95.31 380 GLU A O 1
ATOM 3120 N N . ASN A 1 381 ? -16.158 4.301 12.905 1.00 93.25 381 ASN A N 1
ATOM 3121 C CA . ASN A 1 381 ? -16.949 3.163 12.418 1.00 93.25 381 ASN A CA 1
ATOM 3122 C C . ASN A 1 381 ? -18.434 3.219 12.844 1.00 93.25 381 ASN A C 1
ATOM 3124 O O . ASN A 1 381 ? -19.138 2.208 12.757 1.00 93.25 381 ASN A O 1
ATOM 3128 N N . SER A 1 382 ? -18.915 4.380 13.304 1.00 90.56 382 SER A N 1
ATOM 3129 C CA . SER A 1 382 ? -20.305 4.603 13.728 1.00 90.56 382 SER A CA 1
ATOM 3130 C C . SER A 1 382 ? -21.029 5.577 12.786 1.00 90.56 382 SER A C 1
ATOM 3132 O O . SER A 1 382 ? -20.434 6.507 12.249 1.00 90.56 382 SER A O 1
ATOM 3134 N N . GLN A 1 383 ? -22.320 5.350 12.560 1.00 87.69 383 GLN A N 1
ATOM 3135 C CA . GLN A 1 383 ? -23.220 6.136 11.709 1.00 87.69 383 GLN A CA 1
ATOM 3136 C C . GLN A 1 383 ? -24.553 6.473 12.399 1.00 87.69 383 GLN A C 1
ATOM 3138 O O . GLN A 1 383 ? -25.299 7.330 11.918 1.00 87.69 383 GLN A O 1
ATOM 3143 N N . GLU A 1 384 ? -24.898 5.797 13.496 1.00 84.75 384 GLU A N 1
ATOM 3144 C CA . GLU A 1 384 ? -26.127 6.051 14.234 1.00 84.75 384 GLU A CA 1
ATOM 3145 C C . GLU A 1 384 ? -26.067 7.415 14.932 1.00 84.75 384 GLU A C 1
ATOM 3147 O O . GLU A 1 384 ? -25.051 7.829 15.488 1.00 84.75 384 GLU A O 1
ATOM 3152 N N . SER A 1 385 ? -27.194 8.129 14.899 1.00 82.19 385 SER A N 1
ATOM 3153 C CA . SER A 1 385 ? -27.304 9.443 15.529 1.00 82.19 385 SER A CA 1
ATOM 3154 C C . SER A 1 385 ? -27.053 9.360 17.035 1.00 82.19 385 SER A C 1
ATOM 3156 O O . SER A 1 385 ? -27.637 8.519 17.724 1.00 82.19 385 SER A O 1
ATOM 3158 N N . PHE A 1 386 ? -26.258 10.300 17.547 1.00 79.12 386 PHE A N 1
ATOM 3159 C CA . PHE A 1 386 ? -25.840 10.368 18.951 1.00 79.12 386 PHE A CA 1
ATOM 3160 C C . PHE A 1 386 ? -27.023 10.300 19.935 1.00 79.12 386 PHE A C 1
ATOM 3162 O O . PHE A 1 386 ? -26.984 9.566 20.920 1.00 79.12 386 PHE A O 1
ATOM 3169 N N . ASN A 1 387 ? -28.134 10.977 19.616 1.00 74.31 387 ASN A N 1
ATOM 3170 C CA . ASN A 1 387 ? -29.329 11.060 20.470 1.00 74.31 387 ASN A CA 1
ATOM 3171 C C . ASN A 1 387 ? -30.042 9.715 20.672 1.00 74.31 387 ASN A C 1
ATOM 3173 O O . ASN A 1 387 ? -30.856 9.574 21.584 1.00 74.31 387 ASN A O 1
ATOM 3177 N N . LYS A 1 388 ? -29.777 8.726 19.812 1.00 73.94 388 LYS A N 1
ATOM 3178 C CA . LYS A 1 388 ? -30.369 7.385 19.910 1.00 73.94 388 LYS A CA 1
ATOM 3179 C C . LYS A 1 388 ? -29.541 6.432 20.766 1.00 73.94 388 LYS A C 1
ATOM 3181 O O . LYS A 1 388 ? -30.047 5.373 21.135 1.00 73.94 388 LYS A O 1
ATOM 3186 N N . ASN A 1 389 ? -28.312 6.808 21.114 1.00 73.62 389 ASN A N 1
ATOM 3187 C CA . ASN A 1 389 ? -27.390 5.968 21.859 1.00 73.62 389 ASN A CA 1
ATOM 3188 C C . ASN A 1 389 ? -26.983 6.652 23.170 1.00 73.62 389 ASN A C 1
ATOM 3190 O O . ASN A 1 389 ? -25.984 7.363 23.251 1.00 73.62 389 ASN A O 1
ATOM 3194 N N . SER A 1 390 ? -27.766 6.412 24.226 1.00 76.88 390 SER A N 1
ATOM 3195 C CA . SER A 1 390 ? -27.536 6.983 25.561 1.00 76.88 390 SER A CA 1
ATOM 3196 C C . SER A 1 390 ? -26.141 6.688 26.119 1.00 76.88 390 SER A C 1
ATOM 3198 O O . SER A 1 390 ? -25.628 7.469 26.915 1.00 76.88 390 SER A O 1
ATOM 3200 N N . ASN A 1 391 ? -25.513 5.591 25.688 1.00 77.00 391 ASN A N 1
ATOM 3201 C CA . ASN A 1 391 ? -24.197 5.185 26.172 1.00 77.00 391 ASN A CA 1
ATOM 3202 C C . ASN A 1 391 ? -23.087 6.127 25.669 1.00 77.00 391 ASN A C 1
ATOM 3204 O O . ASN A 1 391 ? -22.088 6.323 26.359 1.00 77.00 391 ASN A O 1
ATOM 3208 N N . LEU A 1 392 ? -23.275 6.774 24.511 1.00 83.50 392 LEU A N 1
ATOM 3209 C CA . LEU A 1 392 ? -22.312 7.739 23.973 1.00 83.50 392 LEU A CA 1
ATOM 3210 C C . LEU A 1 392 ? -22.241 9.033 24.797 1.00 83.50 392 LEU A C 1
ATOM 3212 O O . LEU A 1 392 ? -21.182 9.655 24.855 1.00 83.50 392 LEU A O 1
ATOM 3216 N N . TYR A 1 393 ? -23.328 9.428 25.471 1.00 85.19 393 TYR A N 1
ATOM 3217 C CA . TYR A 1 393 ? -23.324 10.608 26.345 1.00 85.19 393 TYR A CA 1
ATOM 3218 C C . TYR A 1 393 ? -22.430 10.426 27.572 1.00 85.19 393 TYR A C 1
ATOM 3220 O O . TYR A 1 393 ? -21.744 11.373 27.956 1.00 85.19 393 TYR A O 1
ATOM 3228 N N . GLY A 1 394 ? -22.425 9.231 28.175 1.00 86.31 394 GLY A N 1
ATOM 3229 C CA . GLY A 1 394 ? -21.504 8.911 29.272 1.00 86.31 394 GLY A CA 1
ATOM 3230 C C . GLY A 1 394 ? -20.059 9.028 28.799 1.00 86.31 394 GLY A C 1
ATOM 3231 O O . GLY A 1 394 ? -19.287 9.822 29.323 1.00 86.31 394 GLY A O 1
ATOM 3232 N N . LEU A 1 395 ? -19.739 8.367 27.682 1.00 89.12 395 LEU A N 1
ATOM 3233 C CA . LEU A 1 395 ? -18.406 8.421 27.079 1.00 89.12 395 LEU A CA 1
ATOM 3234 C C . LEU A 1 395 ? -17.944 9.853 26.741 1.00 89.12 395 LEU A C 1
ATOM 3236 O O . LEU A 1 395 ? -16.777 10.199 26.937 1.00 89.12 395 LEU A O 1
ATOM 3240 N N . LEU A 1 396 ? -18.848 10.705 26.247 1.00 90.88 396 LEU A N 1
ATOM 3241 C CA . LEU A 1 396 ? -18.550 12.106 25.952 1.00 90.88 396 LEU A CA 1
ATOM 3242 C C . LEU A 1 396 ? -18.134 12.879 27.210 1.00 90.88 396 LEU A C 1
ATOM 3244 O O . LEU A 1 396 ? -17.115 13.570 27.185 1.00 90.88 396 LEU A O 1
ATOM 3248 N N . ASN A 1 397 ? -18.904 12.761 28.291 1.00 90.75 397 ASN A N 1
ATOM 3249 C CA . ASN A 1 397 ? -18.671 13.523 29.517 1.00 90.75 397 ASN A CA 1
ATOM 3250 C C . ASN A 1 397 ? -17.511 12.969 30.350 1.00 90.75 397 ASN A C 1
ATOM 3252 O O . ASN A 1 397 ? -16.749 13.751 30.914 1.00 90.75 397 ASN A O 1
ATOM 3256 N N . ASP A 1 398 ? -17.349 11.648 30.379 1.00 89.62 398 ASP A N 1
ATOM 3257 C CA . ASP A 1 398 ? -16.408 10.983 31.282 1.00 89.62 398 ASP A CA 1
ATOM 3258 C C . ASP A 1 398 ? -15.011 10.832 30.656 1.00 89.62 398 ASP A C 1
ATOM 3260 O O . ASP A 1 398 ? -14.005 10.814 31.366 1.00 89.62 398 ASP A O 1
ATOM 3264 N N . LEU A 1 399 ? -14.919 10.776 29.318 1.00 92.38 399 LEU A N 1
ATOM 3265 C CA . LEU A 1 399 ? -13.653 10.562 28.606 1.00 92.38 399 LEU A CA 1
ATOM 3266 C C . LEU A 1 399 ? -13.280 11.715 27.662 1.00 92.38 399 LEU A C 1
ATOM 3268 O O . LEU A 1 399 ? -12.180 12.264 27.761 1.00 92.38 399 LEU A O 1
ATOM 3272 N N . ILE A 1 400 ? -14.170 12.097 26.739 1.00 95.00 400 ILE A N 1
ATOM 3273 C CA . ILE A 1 400 ? -13.828 13.015 25.634 1.00 95.00 400 ILE A CA 1
ATOM 3274 C C . ILE A 1 400 ? -13.662 14.462 26.119 1.00 95.00 400 ILE A C 1
ATOM 3276 O O . ILE A 1 400 ? -12.642 15.092 25.833 1.00 95.00 400 ILE A O 1
ATOM 3280 N N . VAL A 1 401 ? -14.635 15.006 26.856 1.00 94.25 401 VAL A N 1
ATOM 3281 C CA . VAL A 1 401 ? -14.592 16.395 27.350 1.00 94.25 401 VAL A CA 1
ATOM 3282 C C . VAL A 1 401 ? -13.374 16.638 28.258 1.00 94.25 401 VAL A C 1
ATOM 3284 O O . VAL A 1 401 ? -12.642 17.602 28.002 1.00 94.25 401 VAL A O 1
ATOM 3287 N N . PRO A 1 402 ? -13.059 15.763 29.238 1.00 93.88 402 PRO A N 1
ATOM 3288 C CA . PRO A 1 402 ? -11.839 15.890 30.031 1.00 93.88 402 PRO A CA 1
ATOM 3289 C C . PRO A 1 402 ? -10.558 15.847 29.191 1.00 93.88 402 PRO A C 1
ATOM 3291 O O . PRO A 1 402 ? -9.584 16.518 29.524 1.00 93.88 402 PRO A O 1
ATOM 3294 N N . ALA A 1 403 ? -10.532 15.079 28.096 1.00 94.50 403 ALA A N 1
ATOM 3295 C CA . ALA A 1 403 ? -9.376 15.013 27.205 1.00 94.50 403 ALA A CA 1
ATOM 3296 C C . ALA A 1 403 ? -9.158 16.321 26.429 1.00 94.50 403 ALA A C 1
ATOM 3298 O O . ALA A 1 403 ? -8.035 16.813 26.362 1.00 94.50 403 ALA A O 1
ATOM 3299 N N . VAL A 1 404 ? -10.226 16.938 25.913 1.00 94.19 404 VAL A N 1
ATOM 3300 C CA . VAL A 1 404 ? -10.169 18.246 25.225 1.00 94.19 404 VAL A CA 1
ATOM 3301 C C . VAL A 1 404 ? -9.646 19.358 26.143 1.00 94.19 404 VAL A C 1
ATOM 3303 O O . VAL A 1 404 ? -9.011 20.306 25.682 1.00 94.19 404 VAL A O 1
ATOM 3306 N N . GLN A 1 405 ? -9.889 19.250 27.448 1.00 92.06 405 GLN A N 1
ATOM 3307 C CA . GLN A 1 405 ? -9.424 20.214 28.449 1.00 92.06 405 GLN A CA 1
ATOM 3308 C C . GLN A 1 405 ? -8.042 19.871 29.030 1.00 92.06 405 GLN A C 1
ATOM 3310 O O . GLN A 1 405 ? -7.487 20.661 29.793 1.00 92.06 405 GLN A O 1
ATOM 3315 N N . ASN A 1 406 ? -7.469 18.718 28.672 1.00 91.25 406 ASN A N 1
ATOM 3316 C CA . ASN A 1 406 ? -6.220 18.236 29.249 1.00 91.25 406 ASN A CA 1
ATOM 3317 C C . ASN A 1 406 ? -5.029 19.125 28.845 1.00 91.25 406 ASN A C 1
ATOM 3319 O O . ASN A 1 406 ? -4.983 19.675 27.739 1.00 91.25 406 ASN A O 1
ATOM 3323 N N . ALA A 1 407 ? -4.061 19.284 29.752 1.00 89.00 407 ALA A N 1
ATOM 3324 C CA . ALA A 1 407 ? -2.837 20.048 29.527 1.00 89.00 407 ALA A CA 1
ATOM 3325 C C . ALA A 1 407 ? -1.919 19.397 28.475 1.00 89.00 407 ALA A C 1
ATOM 3327 O O . ALA A 1 407 ? -1.277 20.123 27.711 1.00 89.00 407 ALA A O 1
ATOM 3328 N N . ASP A 1 408 ? -1.905 18.064 28.407 1.00 90.50 408 ASP A N 1
ATOM 3329 C CA . ASP A 1 408 ? -1.150 17.296 27.428 1.00 90.50 408 ASP A CA 1
ATOM 3330 C C . ASP A 1 408 ? -1.677 17.521 26.006 1.00 90.50 408 ASP A C 1
ATOM 3332 O O . ASP A 1 408 ? -2.879 17.530 25.728 1.00 90.50 408 ASP A O 1
ATOM 3336 N N . THR A 1 409 ? -0.740 17.725 25.087 1.00 91.31 409 THR A N 1
ATOM 3337 C CA . THR A 1 409 ? -1.052 18.137 23.717 1.00 91.31 409 THR A CA 1
ATOM 3338 C C . THR A 1 409 ? -1.619 16.980 22.895 1.00 91.31 409 THR A C 1
ATOM 3340 O O . THR A 1 409 ? -2.520 17.199 22.081 1.00 91.31 409 THR A O 1
ATOM 3343 N N . ASN A 1 410 ? -1.154 15.753 23.145 1.00 91.00 410 ASN A N 1
ATOM 3344 C CA . ASN A 1 410 ? -1.584 14.558 22.424 1.00 91.00 410 ASN A CA 1
ATOM 3345 C C . ASN A 1 410 ? -2.995 14.148 22.860 1.00 91.00 410 ASN A C 1
ATOM 3347 O O . ASN A 1 410 ? -3.862 13.943 22.007 1.00 91.00 410 ASN A O 1
ATOM 3351 N N . LEU A 1 411 ? -3.257 14.123 24.174 1.00 93.00 411 LEU A N 1
ATOM 3352 C CA . LEU A 1 411 ? -4.586 13.878 24.744 1.00 93.00 411 LEU A CA 1
ATOM 3353 C C . LEU A 1 411 ? -5.602 14.919 24.281 1.00 93.00 411 LEU A C 1
ATOM 3355 O O . LEU A 1 411 ? -6.709 14.568 23.866 1.00 93.00 411 LEU A O 1
ATOM 3359 N N . ARG A 1 412 ? -5.210 16.197 24.267 1.00 94.31 412 ARG A N 1
ATOM 3360 C CA . ARG A 1 412 ? -6.056 17.267 23.735 1.00 94.31 412 ARG A CA 1
ATOM 3361 C C . ARG A 1 412 ? -6.356 17.076 22.253 1.00 94.31 412 ARG A C 1
ATOM 3363 O O . ARG A 1 412 ? -7.499 17.250 21.834 1.00 94.31 412 ARG A O 1
ATOM 3370 N N . GLY A 1 413 ? -5.349 16.716 21.459 1.00 94.06 413 GLY A N 1
ATOM 3371 C CA . GLY A 1 413 ? -5.493 16.470 20.026 1.00 94.06 413 GLY A CA 1
ATOM 3372 C C . GLY A 1 413 ? -6.464 15.329 19.720 1.00 94.06 413 GLY A C 1
ATOM 3373 O O . GLY A 1 413 ? -7.388 15.506 18.924 1.00 94.06 413 GLY A O 1
ATOM 3374 N N . ILE A 1 414 ? -6.301 14.174 20.369 1.00 94.81 414 ILE A N 1
ATOM 3375 C CA . ILE A 1 414 ? -7.184 13.019 20.153 1.00 94.81 414 ILE A CA 1
ATOM 3376 C C . ILE A 1 414 ? -8.586 13.241 20.737 1.00 94.81 414 ILE A C 1
ATOM 3378 O O . ILE A 1 414 ? -9.569 12.882 20.089 1.00 94.81 414 ILE A O 1
ATOM 3382 N N . GLY A 1 415 ? -8.697 13.913 21.888 1.00 96.56 415 GLY A N 1
ATOM 3383 C CA . GLY A 1 415 ? -9.974 14.328 22.469 1.00 96.56 415 GLY A CA 1
ATOM 3384 C C . GLY A 1 415 ? -10.752 15.251 21.531 1.00 96.56 415 GLY A C 1
ATOM 3385 O O . GLY A 1 415 ? -11.936 15.023 21.287 1.00 96.56 415 GLY A O 1
ATOM 3386 N N . LEU A 1 416 ? -10.078 16.234 20.918 1.00 96.81 416 LEU A N 1
ATOM 3387 C CA . LEU A 1 416 ? -10.700 17.116 19.925 1.00 96.81 416 LEU A CA 1
ATOM 3388 C C . LEU A 1 416 ? -11.187 16.327 18.703 1.00 96.81 416 LEU A C 1
ATOM 3390 O O . LEU A 1 416 ? -12.260 16.622 18.180 1.00 96.81 416 LEU A O 1
ATOM 3394 N N . HIS A 1 417 ? -10.432 15.313 18.267 1.00 96.88 417 HIS A N 1
ATOM 3395 C CA . HIS A 1 417 ? -10.857 14.446 17.168 1.00 96.88 417 HIS A CA 1
ATOM 3396 C C . HIS A 1 417 ? -12.133 13.673 17.514 1.00 96.88 417 HIS A C 1
ATOM 3398 O O . HIS A 1 417 ? -13.082 13.693 16.736 1.00 96.88 417 HIS A O 1
ATOM 3404 N N . CYS A 1 418 ? -12.174 13.044 18.693 1.00 96.94 418 CYS A N 1
ATOM 3405 C CA . CYS A 1 418 ? -13.350 12.310 19.159 1.00 96.94 418 CYS A CA 1
ATOM 3406 C C . CYS A 1 418 ? -14.570 13.232 19.260 1.00 96.94 418 CYS A C 1
ATOM 3408 O O . CYS A 1 418 ? -15.644 12.874 18.789 1.00 96.94 418 CYS A O 1
ATOM 3410 N N . LEU A 1 419 ? -14.399 14.451 19.789 1.00 96.75 419 LEU A N 1
ATOM 3411 C CA . LEU A 1 419 ? -15.471 15.446 19.838 1.00 96.75 419 LEU A CA 1
ATOM 3412 C C . LEU A 1 419 ? -15.971 15.815 18.433 1.00 96.75 419 LEU A C 1
ATOM 3414 O O . LEU A 1 419 ? -17.178 15.905 18.221 1.00 96.75 419 LEU A O 1
ATOM 3418 N N . GLY A 1 420 ? -15.060 15.996 17.473 1.00 96.62 420 GLY A N 1
ATOM 3419 C CA . GLY A 1 420 ? -15.404 16.231 16.071 1.00 96.62 420 GLY A CA 1
ATOM 3420 C C . GLY A 1 420 ? -16.235 15.098 15.469 1.00 96.62 420 GLY A C 1
ATOM 3421 O O . GLY A 1 420 ? -17.254 15.369 14.839 1.00 96.62 420 GLY A O 1
ATOM 3422 N N . LEU A 1 421 ? -15.863 13.843 15.733 1.00 95.81 421 LEU A N 1
ATOM 3423 C CA . LEU A 1 421 ? -16.627 12.668 15.303 1.00 95.81 421 LEU A CA 1
ATOM 3424 C C . LEU A 1 421 ? -17.993 12.574 16.003 1.00 95.81 421 LEU A C 1
ATOM 3426 O O . LEU A 1 421 ? -18.987 12.251 15.369 1.00 95.81 421 LEU A O 1
ATOM 3430 N N . CYS A 1 422 ? -18.109 12.921 17.287 1.00 95.00 422 CYS A N 1
ATOM 3431 C CA . CYS A 1 422 ? -19.430 13.025 17.919 1.00 95.00 422 CYS A CA 1
ATOM 3432 C C . CYS A 1 422 ? -20.290 14.109 17.245 1.00 95.00 422 CYS A C 1
ATOM 3434 O O . CYS A 1 422 ? -21.485 13.911 17.034 1.00 95.00 422 CYS A O 1
ATOM 3436 N N . CYS A 1 423 ? -19.686 15.236 16.856 1.00 94.88 423 CYS A N 1
ATOM 3437 C CA . CYS A 1 423 ? -20.378 16.310 16.146 1.00 94.88 423 CYS A CA 1
ATOM 3438 C C . CYS A 1 423 ? -20.856 15.875 14.748 1.00 94.88 423 CYS A C 1
ATOM 3440 O O . CYS A 1 423 ? -21.902 16.338 14.302 1.00 94.88 423 CYS A O 1
ATOM 3442 N N . THR A 1 424 ? -20.171 14.965 14.046 1.00 94.50 424 THR A N 1
ATOM 3443 C CA . THR A 1 424 ? -20.679 14.436 12.760 1.00 94.50 424 THR A CA 1
ATOM 3444 C C . THR A 1 424 ? -21.890 13.510 12.928 1.00 94.50 424 THR A C 1
ATOM 3446 O O . THR A 1 424 ? -22.631 13.315 11.967 1.00 94.50 424 THR A O 1
ATOM 3449 N N . LEU A 1 425 ? -22.142 12.999 14.141 1.00 92.50 425 LEU A N 1
ATOM 3450 C CA . LEU A 1 425 ? -23.300 12.158 14.477 1.00 92.50 425 LEU A CA 1
ATOM 3451 C C . LEU A 1 425 ? -24.495 12.947 15.042 1.00 92.50 425 LEU A C 1
ATOM 3453 O O . LEU A 1 425 ? -25.618 12.425 15.071 1.00 92.50 425 LEU A O 1
ATOM 3457 N N . ASP A 1 426 ? -24.279 14.183 15.505 1.00 92.44 426 ASP A N 1
ATOM 3458 C CA . ASP A 1 426 ? -25.341 15.051 16.013 1.00 92.44 426 ASP A CA 1
ATOM 3459 C C . ASP A 1 426 ? -25.180 16.531 15.654 1.00 92.44 426 ASP A C 1
ATOM 3461 O O . ASP A 1 4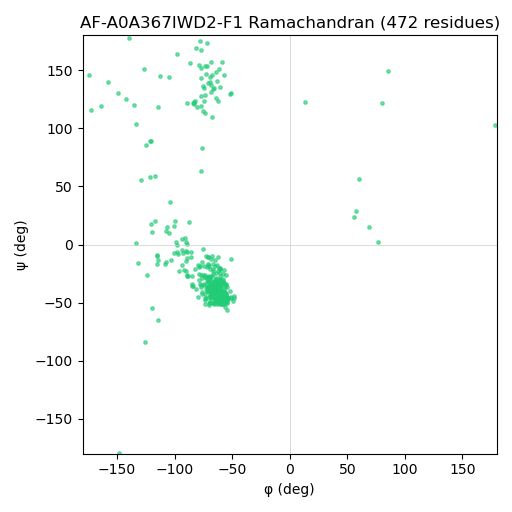26 ? -24.180 17.192 15.947 1.00 92.44 426 ASP A O 1
ATOM 3465 N N . ARG A 1 427 ? -26.237 17.066 15.035 1.00 91.81 427 ARG A N 1
ATOM 3466 C CA . ARG A 1 427 ? -26.275 18.439 14.531 1.00 91.81 427 ARG A CA 1
ATOM 3467 C C . ARG A 1 427 ? -26.233 19.467 15.655 1.00 91.81 427 ARG A C 1
ATOM 3469 O O . ARG A 1 427 ? -25.578 20.494 15.492 1.00 91.81 427 ARG A O 1
ATOM 3476 N N . GLU A 1 428 ? -26.956 19.237 16.748 1.00 91.12 428 GLU A N 1
ATOM 3477 C CA . GLU A 1 428 ? -27.006 20.201 17.846 1.00 91.12 428 GLU A CA 1
ATOM 3478 C C . GLU A 1 428 ? -25.636 20.268 18.522 1.00 91.12 428 GLU A C 1
ATOM 3480 O O . GLU A 1 428 ? -25.097 21.357 18.710 1.00 91.12 428 GLU A O 1
ATOM 3485 N N . LEU A 1 429 ? -24.999 19.126 18.775 1.00 91.31 429 LEU A N 1
ATOM 3486 C CA . LEU A 1 429 ? -23.653 19.053 19.331 1.00 91.31 429 LEU A CA 1
ATOM 3487 C C . LEU A 1 429 ? -22.626 19.782 18.451 1.00 91.31 429 LEU A C 1
ATOM 3489 O O . LEU A 1 429 ? -21.805 20.542 18.975 1.00 91.31 429 LEU A O 1
ATOM 3493 N N . ALA A 1 430 ? -22.709 19.624 17.125 1.00 93.12 430 ALA A N 1
ATOM 3494 C CA . ALA A 1 430 ? -21.869 20.358 16.178 1.00 93.12 430 ALA A CA 1
ATOM 3495 C C . ALA A 1 430 ? -22.052 21.878 16.284 1.00 93.12 430 ALA A C 1
ATOM 3497 O O . ALA A 1 430 ? -21.072 22.625 16.321 1.00 93.12 430 ALA A O 1
ATOM 3498 N N . GLN A 1 431 ? -23.302 22.336 16.363 1.00 92.12 431 GLN A N 1
ATOM 3499 C CA . GLN A 1 431 ? -23.636 23.754 16.490 1.00 92.12 431 GLN A CA 1
ATOM 3500 C C . GLN A 1 431 ? -23.120 24.365 17.795 1.00 92.12 431 GLN A C 1
ATOM 3502 O O . GLN A 1 431 ? -22.625 25.488 17.782 1.00 92.12 431 GLN A O 1
ATOM 3507 N N . HIS A 1 432 ? -23.177 23.627 18.902 1.00 91.88 432 HIS A N 1
ATOM 3508 C CA . HIS A 1 432 ? -22.692 24.110 20.196 1.00 91.88 432 HIS A CA 1
ATOM 3509 C C . HIS A 1 432 ? -21.157 24.182 20.270 1.00 91.88 432 HIS A C 1
ATOM 3511 O O . HIS A 1 432 ? -20.617 25.055 20.946 1.00 91.88 432 HIS A O 1
ATOM 3517 N N . ASN A 1 433 ? -20.438 23.297 19.568 1.00 93.62 433 ASN A N 1
ATOM 3518 C CA . ASN A 1 433 ? -18.973 23.196 19.652 1.00 93.62 433 ASN A CA 1
ATOM 3519 C C . ASN A 1 433 ? -18.221 23.931 18.528 1.00 93.62 433 ASN A C 1
ATOM 3521 O O . ASN A 1 433 ? -16.990 23.961 18.518 1.00 93.62 433 ASN A O 1
ATOM 3525 N N . ILE A 1 434 ? -18.920 24.570 17.587 1.00 93.81 434 ILE A N 1
ATOM 3526 C CA . ILE A 1 434 ? -18.278 25.233 16.444 1.00 93.81 434 ILE A CA 1
ATOM 3527 C C . ILE A 1 434 ? -17.310 26.355 16.853 1.00 93.81 434 ILE A C 1
ATOM 3529 O O . ILE A 1 434 ? -16.230 26.506 16.273 1.00 93.81 434 ILE A O 1
ATOM 3533 N N . SER A 1 435 ? -17.663 27.116 17.890 1.00 93.62 435 SER A N 1
ATOM 3534 C CA . SER A 1 435 ? -16.839 28.197 18.435 1.00 93.62 435 SER A CA 1
ATOM 3535 C C . SER A 1 435 ? -15.519 27.671 19.007 1.00 93.62 435 SER A C 1
ATOM 3537 O O . SER A 1 435 ? -14.474 28.297 18.810 1.00 93.62 435 SER A O 1
ATOM 3539 N N . LEU A 1 436 ? -15.541 26.487 19.630 1.00 94.75 436 LEU A N 1
ATOM 3540 C CA . LEU A 1 436 ? -14.353 25.794 20.121 1.00 94.75 436 LEU A CA 1
ATOM 3541 C C . LEU A 1 436 ? -13.423 25.413 18.965 1.00 94.75 436 LEU A C 1
ATOM 3543 O O . LEU A 1 436 ? -12.234 25.725 19.025 1.00 94.75 436 LEU A O 1
ATOM 3547 N N . PHE A 1 437 ? -13.936 24.809 17.888 1.00 95.81 437 PHE A N 1
ATOM 3548 C CA . PHE A 1 437 ? -13.099 24.455 16.734 1.00 95.81 437 PHE A CA 1
ATOM 3549 C C . PHE A 1 437 ? -12.459 25.697 16.099 1.00 95.81 437 PHE A C 1
ATOM 3551 O O . PHE A 1 437 ? -11.260 25.701 15.819 1.00 95.81 437 PHE A O 1
ATOM 3558 N N . ILE A 1 438 ? -13.211 26.794 15.956 1.00 95.00 438 ILE A N 1
ATOM 3559 C CA . ILE A 1 438 ? -12.674 28.076 15.469 1.00 95.00 438 ILE A CA 1
ATOM 3560 C C . ILE A 1 438 ? -11.600 28.625 16.415 1.00 95.00 438 ILE A C 1
ATOM 3562 O O . ILE A 1 438 ? -10.572 29.131 15.955 1.00 95.00 438 ILE A O 1
ATOM 3566 N N . HIS A 1 439 ? -11.805 28.523 17.728 1.00 94.94 439 HIS A N 1
ATOM 3567 C CA . HIS A 1 439 ? -10.804 28.915 18.713 1.00 94.94 439 HIS A CA 1
ATOM 3568 C C . HIS A 1 439 ? -9.521 28.082 18.571 1.00 94.94 439 HIS A C 1
ATOM 3570 O O . HIS A 1 439 ? -8.432 28.653 18.519 1.00 94.94 439 HIS A O 1
ATOM 3576 N N . CYS A 1 440 ? -9.630 26.759 18.415 1.00 95.19 440 CYS A N 1
ATOM 3577 C CA . CYS A 1 440 ? -8.489 25.875 18.171 1.00 95.19 440 CYS A CA 1
ATOM 3578 C C . CYS A 1 440 ? -7.734 26.234 16.880 1.00 95.19 440 CYS A C 1
ATOM 3580 O O . CYS A 1 440 ? -6.505 26.218 16.875 1.00 95.19 440 CYS A O 1
ATOM 3582 N N . ILE A 1 441 ? -8.432 26.630 15.810 1.00 96.12 441 ILE A N 1
ATOM 3583 C CA . ILE A 1 441 ? -7.802 27.089 14.559 1.00 96.12 441 ILE A CA 1
ATOM 3584 C C . ILE A 1 441 ? -7.015 28.392 14.778 1.00 96.12 441 ILE A C 1
ATOM 3586 O O . ILE A 1 441 ? -5.907 28.552 14.262 1.00 96.12 441 ILE A O 1
ATOM 3590 N N . LYS A 1 442 ? -7.573 29.334 15.546 1.00 96.00 442 LYS A N 1
ATOM 3591 C CA . LYS A 1 442 ? -6.946 30.642 15.800 1.00 96.00 442 LYS A CA 1
ATOM 3592 C C . LYS A 1 442 ? -5.759 30.549 16.763 1.00 96.00 442 LYS A C 1
ATOM 3594 O O . LYS A 1 442 ? -4.734 31.181 16.517 1.00 96.00 442 LYS A O 1
ATOM 3599 N N . CYS A 1 443 ? -5.900 29.774 17.836 1.00 94.00 443 CYS A N 1
ATOM 3600 C CA . CYS A 1 443 ? -5.007 29.811 18.998 1.00 94.00 443 CYS A CA 1
ATOM 3601 C C . CYS A 1 443 ? -4.203 28.519 19.223 1.00 94.00 443 CYS A C 1
ATOM 3603 O O . CYS A 1 443 ? -3.322 28.502 20.079 1.00 94.00 443 CYS A O 1
ATOM 3605 N N . GLY A 1 444 ? -4.503 27.434 18.503 1.00 91.75 444 GLY A N 1
ATOM 3606 C CA . GLY A 1 444 ? -3.815 26.149 18.647 1.00 91.75 444 GLY A CA 1
ATOM 3607 C C . GLY A 1 444 ? -2.385 26.145 18.101 1.00 91.75 444 GLY A C 1
ATOM 3608 O O . GLY A 1 444 ? -1.940 27.089 17.452 1.00 91.75 444 GLY A O 1
ATOM 3609 N N . HIS A 1 445 ? -1.665 25.049 18.334 1.00 92.19 445 HIS A N 1
ATOM 3610 C CA . HIS A 1 445 ? -0.437 24.715 17.603 1.00 92.19 445 HIS A CA 1
ATOM 3611 C C . HIS A 1 445 ? -0.793 24.052 16.258 1.00 92.19 445 HIS A C 1
ATOM 3613 O O . HIS A 1 445 ? -1.948 23.688 16.036 1.00 92.19 445 HIS A O 1
ATOM 3619 N N . ASP A 1 446 ? 0.176 23.886 15.357 1.00 94.00 446 ASP A N 1
ATOM 3620 C CA . ASP A 1 446 ? -0.094 23.520 13.957 1.00 94.00 446 ASP A CA 1
ATOM 3621 C C . ASP A 1 446 ? -0.869 22.205 13.782 1.00 94.00 446 ASP A C 1
ATOM 3623 O O . ASP A 1 446 ? -1.824 22.169 13.006 1.00 94.00 446 ASP A O 1
ATOM 3627 N N . GLU A 1 447 ? -0.547 21.154 14.541 1.00 92.50 447 GLU A N 1
ATOM 3628 C CA . GLU A 1 447 ? -1.286 19.887 14.466 1.00 92.50 447 GLU A CA 1
ATOM 3629 C C . GLU A 1 447 ? -2.754 20.042 14.904 1.00 92.50 447 GLU A C 1
ATOM 3631 O O . GLU A 1 447 ? -3.663 19.593 14.200 1.00 92.50 447 GLU A O 1
ATOM 3636 N N . LEU A 1 448 ? -3.018 20.748 16.011 1.00 93.06 448 LEU A N 1
ATOM 3637 C CA . LEU A 1 448 ? -4.384 21.042 16.457 1.00 93.06 448 LEU A CA 1
ATOM 3638 C C . LEU A 1 448 ? -5.153 21.895 15.445 1.00 93.06 448 LEU A C 1
ATOM 3640 O O . LEU A 1 448 ? -6.345 21.666 15.252 1.00 93.06 448 LEU A O 1
ATOM 3644 N N . LYS A 1 449 ? -4.490 22.849 14.775 1.00 96.25 449 LYS A N 1
ATOM 3645 C CA . LYS A 1 449 ? -5.116 23.655 13.715 1.00 96.25 449 LYS A CA 1
ATOM 3646 C C . LYS A 1 449 ? -5.525 22.796 12.530 1.00 96.25 449 LYS A C 1
ATOM 3648 O O . LYS A 1 449 ? -6.652 22.926 12.065 1.00 96.25 449 LYS A O 1
ATOM 3653 N N . ILE A 1 450 ? -4.630 21.927 12.052 1.00 95.94 450 ILE A N 1
ATOM 3654 C CA . ILE A 1 450 ? -4.917 21.008 10.942 1.00 95.94 450 ILE A CA 1
ATOM 3655 C C . ILE A 1 450 ? -6.110 20.124 11.309 1.00 95.94 450 ILE A C 1
ATOM 3657 O O . ILE A 1 450 ? -7.063 20.024 10.539 1.00 95.94 450 ILE A O 1
ATOM 3661 N N . ARG A 1 451 ? -6.106 19.560 12.518 1.00 95.19 451 ARG A N 1
ATOM 3662 C CA . ARG A 1 451 ? -7.180 18.693 13.010 1.00 95.19 451 ARG A CA 1
ATOM 3663 C C . ARG A 1 451 ? -8.516 19.431 13.139 1.00 95.19 451 ARG A C 1
ATOM 3665 O O . ARG A 1 451 ? -9.532 18.939 12.663 1.00 95.19 451 ARG A O 1
ATOM 3672 N N . ALA A 1 452 ? -8.518 20.633 13.712 1.00 96.69 452 ALA A N 1
ATOM 3673 C CA . ALA A 1 452 ? -9.716 21.464 13.823 1.00 96.69 452 ALA A CA 1
ATOM 3674 C C . ALA A 1 452 ? -10.251 21.914 12.450 1.00 96.69 452 ALA A C 1
ATOM 3676 O O . ALA A 1 452 ? -11.464 21.987 12.265 1.00 96.69 452 ALA A O 1
ATOM 3677 N N . LEU A 1 453 ? -9.369 22.176 11.477 1.00 97.31 453 LEU A N 1
ATOM 3678 C CA . LEU A 1 453 ? -9.759 22.461 10.093 1.00 97.31 453 LEU A CA 1
ATOM 3679 C C . LEU A 1 453 ? -10.421 21.251 9.429 1.00 97.31 453 LEU A C 1
ATOM 3681 O O . LEU A 1 453 ? -11.456 21.426 8.794 1.00 97.31 453 LEU A O 1
ATOM 3685 N N . MET A 1 454 ? -9.859 20.047 9.586 1.00 97.12 454 MET A N 1
ATOM 3686 C CA . MET A 1 454 ? -10.468 18.812 9.070 1.00 97.12 454 MET A CA 1
ATOM 3687 C C . MET A 1 454 ? -11.885 18.634 9.624 1.00 97.12 454 MET A C 1
ATOM 3689 O O . MET A 1 454 ? -12.826 18.531 8.843 1.00 97.12 454 MET A O 1
ATOM 3693 N N . ILE A 1 455 ? -12.048 18.740 10.949 1.00 97.38 455 ILE A N 1
ATOM 3694 C CA . ILE A 1 455 ? -13.359 18.652 11.610 1.00 97.38 455 ILE A CA 1
ATOM 3695 C C . ILE A 1 455 ? -14.322 19.704 11.051 1.00 97.38 455 ILE A C 1
ATOM 3697 O O . ILE A 1 455 ? -15.449 19.385 10.690 1.00 97.38 455 ILE A O 1
ATOM 3701 N N . LEU A 1 456 ? -13.890 20.964 10.942 1.00 96.25 456 LEU A N 1
ATOM 3702 C CA . LEU A 1 456 ? -14.730 22.039 10.415 1.00 96.25 456 LEU A CA 1
ATOM 3703 C C . LEU A 1 456 ? -15.222 21.737 8.992 1.00 96.25 456 LEU A C 1
ATOM 3705 O O . LEU A 1 456 ? -16.402 21.938 8.700 1.00 96.25 456 LEU A O 1
ATOM 3709 N N . PHE A 1 457 ? -14.339 21.259 8.112 1.00 96.88 457 PHE A N 1
ATOM 3710 C CA . PHE A 1 457 ? -14.721 20.888 6.752 1.00 96.88 457 PHE A CA 1
ATOM 3711 C C . PHE A 1 457 ? -15.675 19.695 6.731 1.00 96.88 457 PHE A C 1
ATOM 3713 O O . PHE A 1 457 ? -16.670 19.760 6.012 1.00 96.88 457 PHE A O 1
ATOM 3720 N N . ASP A 1 458 ? -15.448 18.673 7.554 1.00 96.75 458 ASP A N 1
ATOM 3721 C CA . ASP A 1 458 ? -16.353 17.527 7.665 1.00 96.75 458 ASP A CA 1
ATOM 3722 C C . ASP A 1 458 ? -17.749 17.963 8.132 1.00 96.75 458 ASP A C 1
ATOM 3724 O O . ASP A 1 458 ? -18.754 17.571 7.536 1.00 96.75 458 ASP A O 1
ATOM 3728 N N . LEU A 1 459 ? -17.842 18.855 9.125 1.00 95.81 459 LEU A N 1
ATOM 3729 C CA . LEU A 1 459 ? -19.122 19.392 9.601 1.00 95.81 459 LEU A CA 1
ATOM 3730 C C . LEU A 1 459 ? -19.836 20.228 8.530 1.00 95.81 459 LEU A C 1
ATOM 3732 O O . LEU A 1 459 ? -21.049 20.098 8.357 1.00 95.81 459 LEU A O 1
ATOM 3736 N N . ILE A 1 460 ? -19.103 21.057 7.780 1.00 95.75 460 ILE A N 1
ATOM 3737 C CA . ILE A 1 460 ? -19.665 21.837 6.666 1.00 95.75 460 ILE A CA 1
ATOM 3738 C C . ILE A 1 460 ? -20.153 20.910 5.547 1.00 95.75 460 ILE A C 1
ATOM 3740 O O . ILE A 1 460 ? -21.224 21.152 4.994 1.00 95.75 460 ILE A O 1
ATOM 3744 N N . MET A 1 461 ? -19.407 19.854 5.221 1.00 95.94 461 MET A N 1
ATOM 3745 C CA . MET A 1 461 ? -19.805 18.870 4.210 1.00 95.94 461 MET A CA 1
ATOM 3746 C C . MET A 1 461 ? -21.004 18.029 4.666 1.00 95.94 461 MET A C 1
ATOM 3748 O O . MET A 1 461 ? -21.839 17.671 3.839 1.00 95.94 461 MET A O 1
ATOM 3752 N N . THR A 1 462 ? -21.120 17.758 5.969 1.00 94.44 462 THR A N 1
ATOM 3753 C CA . THR A 1 462 ? -22.199 16.942 6.550 1.00 94.44 462 THR A CA 1
ATOM 3754 C C . THR A 1 462 ? -23.503 17.726 6.713 1.00 94.44 462 THR A C 1
ATOM 3756 O O . THR A 1 462 ? -24.574 17.228 6.364 1.00 94.44 462 THR A O 1
ATOM 3759 N N . TYR A 1 463 ? -23.443 18.958 7.227 1.00 94.88 463 TYR A N 1
ATOM 3760 C CA . TYR A 1 463 ? -24.638 19.733 7.595 1.00 94.88 463 TYR A CA 1
ATOM 3761 C C . TYR A 1 463 ? -24.868 20.995 6.761 1.00 94.88 463 TYR A C 1
ATOM 3763 O O . TYR A 1 463 ? -25.955 21.565 6.814 1.00 94.88 463 TYR A O 1
ATOM 3771 N N . GLY A 1 464 ? -23.875 21.438 5.992 1.00 94.12 464 GLY A N 1
ATOM 3772 C CA . GLY A 1 464 ? -23.903 22.705 5.271 1.00 94.12 464 GLY A CA 1
ATOM 3773 C C . GLY A 1 464 ? -23.449 23.893 6.122 1.00 94.12 464 GLY A C 1
ATOM 3774 O O . GLY A 1 464 ? -23.654 23.950 7.335 1.00 94.12 464 GLY A O 1
ATOM 3775 N N . LEU A 1 465 ? -22.855 24.891 5.459 1.00 91.44 465 LEU A N 1
ATOM 3776 C CA . LEU A 1 465 ? -22.271 26.067 6.116 1.00 91.44 465 LEU A CA 1
ATOM 3777 C C . LEU A 1 465 ? -23.281 26.818 6.995 1.00 91.44 465 LEU A C 1
ATOM 3779 O O . LEU A 1 465 ? -22.985 27.107 8.146 1.00 91.44 465 LEU A O 1
ATOM 3783 N N . GLN A 1 466 ? -24.482 27.087 6.473 1.00 88.50 466 GLN A N 1
ATOM 3784 C CA . GLN A 1 466 ? -25.515 27.848 7.190 1.00 88.50 466 GLN A CA 1
ATOM 3785 C C . GLN A 1 466 ? -25.914 27.182 8.510 1.00 88.50 466 GLN A C 1
ATOM 3787 O O . GLN A 1 466 ? -26.089 27.854 9.522 1.00 88.50 466 GLN A O 1
ATOM 3792 N N . THR A 1 467 ? -26.046 25.855 8.506 1.00 84.62 467 THR A N 1
ATOM 3793 C CA . THR A 1 467 ? -26.437 25.088 9.690 1.00 84.62 467 THR A CA 1
ATOM 3794 C C . THR A 1 467 ? -25.336 25.089 10.739 1.00 84.62 467 THR A C 1
ATOM 3796 O O . THR A 1 467 ? -25.640 25.213 11.922 1.00 84.62 467 THR A O 1
ATOM 3799 N N . VAL A 1 468 ? -24.075 24.996 10.318 1.00 85.75 468 VAL A N 1
ATOM 3800 C CA . VAL A 1 468 ? -22.917 24.996 11.219 1.00 85.75 468 VAL A CA 1
ATOM 3801 C C . VAL A 1 468 ? -22.689 26.375 11.849 1.00 85.75 468 VAL A C 1
ATOM 3803 O O . VAL A 1 468 ? -22.347 26.459 13.024 1.00 85.75 468 VAL A O 1
ATOM 3806 N N . THR A 1 469 ? -22.920 27.466 11.111 1.00 84.38 469 THR A N 1
ATOM 3807 C CA . THR A 1 469 ? -22.671 28.834 11.601 1.00 84.38 469 THR A CA 1
ATOM 3808 C C . THR A 1 469 ? -23.853 29.470 12.329 1.00 84.38 469 THR A C 1
ATOM 3810 O O . THR A 1 469 ? -23.733 30.607 12.772 1.00 84.38 469 THR A O 1
ATOM 3813 N N . ALA A 1 470 ? -24.983 28.773 12.470 1.00 82.06 470 ALA A N 1
ATOM 3814 C CA . ALA A 1 470 ? -26.216 29.336 13.031 1.00 82.06 470 ALA A CA 1
ATOM 3815 C C . ALA A 1 470 ? -26.067 29.900 14.461 1.00 82.06 470 ALA A C 1
ATOM 3817 O O . ALA A 1 470 ? -26.824 30.783 14.841 1.00 82.06 470 ALA A O 1
ATOM 3818 N N . HIS A 1 471 ? -25.093 29.409 15.234 1.00 75.44 471 HIS A N 1
ATOM 3819 C CA . HIS A 1 471 ? -24.829 29.824 16.620 1.00 75.44 471 HIS A CA 1
ATOM 3820 C C . HIS A 1 471 ? -23.560 30.684 16.767 1.00 75.44 471 HIS A C 1
ATOM 3822 O O . HIS A 1 471 ? -23.077 30.888 17.876 1.00 75.44 471 HIS A O 1
ATOM 3828 N N . LEU A 1 472 ? -22.988 31.161 15.655 1.00 78.81 472 LEU A N 1
ATOM 3829 C CA . LEU A 1 472 ? -21.833 32.070 15.660 1.00 78.81 472 LEU A CA 1
ATOM 3830 C C . LEU A 1 472 ? -22.234 33.552 15.663 1.00 78.81 472 LEU A C 1
ATOM 3832 O O . LEU A 1 472 ? -21.361 34.409 15.541 1.00 78.81 472 LEU A O 1
ATOM 3836 N N . GLU A 1 473 ? -23.528 33.856 15.775 1.00 58.62 473 GLU A N 1
ATOM 3837 C CA . GLU A 1 473 ? -24.022 35.221 15.959 1.00 58.62 473 GLU A CA 1
ATOM 3838 C C . GLU A 1 473 ? -23.788 35.675 17.411 1.00 58.62 473 GLU A C 1
ATOM 3840 O O . GLU A 1 473 ? -24.653 35.514 18.266 1.00 58.62 473 GLU A O 1
ATOM 3845 N N . ASP A 1 474 ? -22.565 36.153 17.669 1.00 46.00 474 ASP A N 1
ATOM 3846 C CA . ASP A 1 474 ? -22.229 37.387 18.410 1.00 46.00 474 ASP A CA 1
ATOM 3847 C C . ASP A 1 474 ? -20.731 37.730 18.251 1.00 46.00 474 ASP A C 1
ATOM 3849 O O . ASP A 1 474 ? -19.860 36.902 18.622 1.00 46.00 474 ASP A O 1
#

Solvent-accessible surface area (backbone atoms only — not comparable to full-atom values): 26603 Å² total; per-residue (Å²): 107,69,71,57,54,55,49,51,55,53,35,64,54,35,53,69,43,91,51,64,71,53,21,38,53,26,46,56,54,48,42,76,45,42,87,78,50,87,64,50,39,90,89,77,67,44,30,61,51,58,50,51,54,50,41,55,73,64,56,86,53,64,65,48,34,37,52,44,52,70,52,50,76,72,42,88,86,44,41,67,63,51,58,57,34,53,68,41,92,48,64,68,44,24,22,42,35,33,64,35,37,66,43,66,39,92,45,74,79,76,42,52,70,68,55,47,54,46,53,49,47,45,29,67,66,39,89,52,66,68,29,26,50,28,38,22,51,29,45,65,69,39,53,35,59,72,27,77,70,35,70,49,58,43,37,60,75,62,43,48,88,44,90,81,29,46,68,43,51,50,51,49,50,54,36,30,47,73,70,41,64,82,50,62,85,69,69,77,69,52,81,66,50,68,74,64,67,46,54,45,51,43,46,49,52,41,49,49,53,55,52,33,72,77,34,86,91,32,55,73,60,42,63,75,55,57,71,57,56,56,58,50,40,49,45,48,50,53,46,50,54,48,38,76,72,44,53,86,85,53,29,64,52,36,53,48,39,49,48,38,49,52,55,42,56,74,73,57,81,63,85,48,64,68,31,41,50,52,42,50,54,51,52,54,53,51,71,65,46,88,87,62,50,72,69,53,52,51,48,49,48,53,45,46,56,68,76,30,91,46,72,67,54,30,53,51,52,52,50,52,53,42,51,50,49,49,45,74,75,47,71,61,69,81,56,58,83,76,62,88,71,88,79,91,79,90,84,92,78,95,70,87,65,74,76,64,51,58,61,52,52,52,53,52,50,52,51,51,44,50,43,47,50,52,50,35,47,48,47,76,75,55,80,72,47,48,92,79,38,73,70,56,56,53,49,40,64,74,48,31,52,56,23,49,70,39,88,52,68,66,44,19,44,51,16,45,49,37,50,41,47,52,24,72,35,26,69,67,59,33,31,72,45,40,66,56,38,53,46,32,48,76,72,47,57,72,69,44,22,53,52,29,48,51,41,51,52,52,42,32,75,71,63,31,60,70,60,47,50,66,70,63,84,124

InterPro domains:
  IPR011989 Armadillo-like helical [G3DSA:1.25.10.10] (76-474)
  IPR016024 Armadillo-type fold [SSF48371] (4-465)
  IPR025977 Nuclear condensin complex subunit 3, C-terminal domain [PF12719] (370-470)
  IPR027165 Condensin complex subunit 3 [PTHR14418] (1-470)

Nearest PDB structures (foldseek):
  5oqr-assembly1_A  TM=9.445E-01  e=7.077E-22  Schizosaccharomyces pombe 972h-
  5oqr-assembly2_B  TM=8.798E-01  e=3.168E-22  Schizosaccharomyces pombe 972h-
  6yvd-assembly1_A  TM=9.027E-01  e=5.148E-20  Saccharomyces cerevisiae S288C
  7q2z-assembly1_E  TM=9.003E-01  e=5.775E-20  Saccharomyces cerevisiae S288C
  7qfw-assembly1_A  TM=8.640E-01  e=8.150E-20  Saccharomyces cerevisiae S288C

pLDDT: mean 90.19, std 13.88, range [31.33, 98.69]

Radius of gyration: 31.11 Å; Cα contacts (8 Å, |Δi|>4): 480; chains: 1; bounding box: 72×64×104 Å

Foldseek 3Di:
DVVVVVLLVVLVVQCPDPDVVSVQVSLLVLLVCQPVDPDADPVPRHISVRVLLVCLPDPPDVVSVLSSLQRHADALVCLVSLLVQCPPPDVVSVQSSLQHNCLPPPAVLRDDLVSSQSNLVSQLPPPDVSSNLSNLCSLQPGHCVNQVVDQLSVVVSNVCLPPPSLVSSLSNLLSPCVVCVVCLQVDACDPVNLQDDWLSSLSSLLSSLVSQVVPPVCVVVNVRHQDDLQSLLVSLLVLLVCLVVDDPVCNSGSVSNNLSSLSSLVSDDPPDVVSLVSLVVSLLVQLLDLPDDLSNLLSSLVSLCVSAPDLLSSVVVLLVSLVVSCCVLCVCVVPVVPPPDDDDDDDDDDDDPPPVVVVSVVSNVSSLLSSLSSLLSSLVSDQAAPVVHPSVVCCLVVRLVCQCVDPDPSSVQSSVSSLLSNCLRYLVSLQVCLVVLVCQLVPNDPSSNVSSVVSVVSNCVRPNPCSNCVNVPD